Protein AF-A0A165Z0R3-F1 (afdb_monomer_lite)

Radius of gyration: 35.69 Å; chains: 1; bounding box: 64×53×139 Å

Secondary structure (DSSP, 8-state):
--HHHHHHHHHHHHHHHHHHHHHHHHHHHHHHHHHHHHHHHHHHHHHHS-----GGGGGGGBSS-TT-EE-TT-B-B-TTS-EEEGGG-HHHHHHHHHTT-HHHHHHHHHHSEEEPPHHHHB-TTB-TTSBBPP-SS-EEEEEETTEEEEEPPPSEEEEEEEEEEEEEE-SSEEEEEETTEEEEEEEGGG-STTTS--SSS-HHHHHHHHHHSPTT-EEEEEEEEES-TT-PPPB-HHHHHHHH-HHHHHHHHHSPTT-EEEEEE-SEEEEEEEEEEEE----GGG-HHHHHHHHHHHHHHHTTEEE-TT-EE---TT-----EE-TTSTTSEE-TT-HHHHHHHHHHHHHTTPPPPBTB-SSSS-BPTT--TTTT-BEE--SSS-EEEEEEEES-GGG-EEEEEEEEEEE-

Sequence (412 aa):
MFVLKSIFIRLKIKHVWDFMSSVIHRSSLKIIIALIIIVSFLHIIAFYTPMEYEPDYLVEMAAVPVGSTVFSGDHIIDSNAMKYPILGNLNFLQSSILNLDVLGVISAIFTGTVSVPVSHISQTGILANGQVTSFDGPGVLVYKNNKLSVLAPENFLWAKSVPYTYAVKTEKGIDIVQNNKTIKAIEFDQIKNETVPHDFVSADYIYKWAKNGKIGKQMVIEYGLSNFSDNRSLVSPEKIKEYFGEEVYKYTCSYPLNRPVLIYSHDYKEENLTTAMSVLGSYPQYGNAGRESNARQFVKAWNGTFVAPKSFASGNALVGFTSLRDVHATGGAAAHGVCPPARSLRAAVMSAGFPLPIGMNGAHEAVNYDVSPSTEILVYNPYDYPVKILMWTEGSGTGLRIYTKLVKLVEN

Organism: NCBI:txid49547

Foldseek 3Di:
DPPVVVVVVVVVVVVVVVVVVVVCVVVVVVVVVVVVVVVVVLVVQLVPDDDDDPLVCLQVQFPDHALDWDAAFDQTGNQVPDKDQCSNPVVQLVLCVVVVVVVQNVCCVVPRIGTHFLVQAADEQADRRRGGHDDDAIWGWHQDPSHIYIDDDDQWKKFWKDQAWKWFQAPFATFIDGPNDGPDDAGLVRQACVRDQALPAGSVNSSVCNVPDDGRDMDRRFIWTAPMPVRGHIGGLVCLCVRQNDVQSCVSVFFDGGAMGTRHHDQKDKDWQFKFKFFQADDPVQPQQLLQVLLQLLLQQQAFWKAAEQGKGFGTNPRDHDWTADCPAPVRTDRHNLLRLLVRVQVQLVSSVWDRWFQADPDSSGGDHPADSTHRTITGHHHNFMKTKHKDWDDDTRGIMIMIIIITIGHD

pLDDT: mean 86.23, std 14.13, range [40.28, 98.81]

Structure (mmCIF, N/CA/C/O backbone):
data_AF-A0A165Z0R3-F1
#
_entry.id   AF-A0A165Z0R3-F1
#
loop_
_atom_site.group_PDB
_atom_site.id
_atom_site.type_symbol
_atom_site.label_atom_id
_atom_site.label_alt_id
_atom_site.label_comp_id
_atom_site.label_asym_id
_atom_site.label_entity_id
_atom_site.label_seq_id
_atom_site.pdbx_PDB_ins_code
_atom_site.Cartn_x
_atom_site.Cartn_y
_atom_site.Cartn_z
_atom_site.occupancy
_atom_site.B_iso_or_equiv
_atom_site.auth_seq_id
_atom_site.auth_comp_id
_atom_site.auth_asym_id
_atom_site.auth_atom_id
_atom_site.pdbx_PDB_model_num
ATOM 1 N N . MET A 1 1 ? -23.657 -4.735 107.212 1.00 46.94 1 MET A N 1
ATOM 2 C CA . MET A 1 1 ? -24.217 -3.590 106.448 1.00 46.94 1 MET A CA 1
ATOM 3 C C . MET A 1 1 ? -23.652 -3.424 105.021 1.00 46.94 1 MET A C 1
ATOM 5 O O . MET A 1 1 ? -24.270 -2.723 104.231 1.00 46.94 1 MET A O 1
ATOM 9 N N . PHE A 1 2 ? -22.544 -4.081 104.634 1.00 43.78 2 PHE A N 1
ATOM 10 C CA . PHE A 1 2 ? -21.920 -3.915 103.301 1.00 43.78 2 PHE A CA 1
ATOM 11 C C . PHE A 1 2 ? -22.438 -4.853 102.185 1.00 43.78 2 PHE A C 1
ATOM 13 O O . PHE A 1 2 ? -22.324 -4.521 101.008 1.00 43.78 2 PHE A O 1
ATOM 20 N N . VAL A 1 3 ? -23.065 -5.987 102.519 1.00 48.28 3 VAL A N 1
ATOM 21 C CA . VAL A 1 3 ? -23.479 -7.003 101.524 1.00 48.28 3 VAL A CA 1
ATOM 22 C C . VAL A 1 3 ? -24.784 -6.631 100.792 1.00 48.28 3 VAL A C 1
ATOM 24 O O . VAL A 1 3 ? -24.913 -6.876 99.596 1.00 48.28 3 VAL A O 1
ATOM 27 N N . LEU A 1 4 ? -25.714 -5.931 101.453 1.00 40.28 4 LEU A N 1
ATOM 28 C CA . LEU A 1 4 ? -26.991 -5.507 100.852 1.00 40.28 4 LEU A CA 1
ATOM 29 C C . LEU A 1 4 ? -26.862 -4.330 99.862 1.00 40.28 4 LEU A C 1
ATOM 31 O O . LEU A 1 4 ? -27.633 -4.253 98.907 1.00 40.28 4 LEU A O 1
ATOM 35 N N . LYS A 1 5 ? -25.861 -3.448 100.020 1.00 43.09 5 LYS A N 1
ATOM 36 C CA . LYS A 1 5 ? -25.610 -2.331 99.081 1.00 43.09 5 LYS A CA 1
ATOM 37 C C . LYS A 1 5 ? -25.069 -2.805 97.723 1.00 43.09 5 LYS A C 1
ATOM 39 O O . LYS A 1 5 ? -25.431 -2.242 96.696 1.00 43.09 5 LYS A O 1
ATOM 44 N N . SER A 1 6 ? -24.255 -3.863 97.705 1.00 43.06 6 SER A N 1
ATOM 45 C CA . SER A 1 6 ? -23.661 -4.442 96.485 1.00 43.06 6 SER A CA 1
ATOM 46 C C . SER A 1 6 ? -24.706 -5.097 95.565 1.00 43.06 6 SER A C 1
ATOM 48 O O . SER A 1 6 ? -24.683 -4.907 94.346 1.00 43.06 6 SER A O 1
ATOM 50 N N . ILE A 1 7 ? -25.683 -5.798 96.147 1.00 51.34 7 ILE A N 1
ATOM 51 C CA . ILE A 1 7 ? -26.750 -6.489 95.405 1.00 51.34 7 ILE A CA 1
ATOM 52 C C . ILE A 1 7 ? -27.728 -5.482 94.776 1.00 51.34 7 ILE A C 1
ATOM 54 O O . ILE A 1 7 ? -28.093 -5.622 93.608 1.00 51.34 7 ILE A O 1
ATOM 58 N N . PHE A 1 8 ? -28.080 -4.412 95.499 1.00 44.06 8 PHE A N 1
ATOM 59 C CA . PHE A 1 8 ? -28.956 -3.351 94.985 1.00 44.06 8 PHE A CA 1
ATOM 60 C C . PHE A 1 8 ? -28.332 -2.544 93.833 1.00 44.06 8 PHE A C 1
ATOM 62 O O . PHE A 1 8 ? -29.041 -2.127 92.917 1.00 44.06 8 PHE A O 1
ATOM 69 N N . ILE A 1 9 ? -27.008 -2.351 93.840 1.00 54.03 9 ILE A N 1
ATOM 70 C CA . ILE A 1 9 ? -26.284 -1.671 92.754 1.00 54.03 9 ILE A CA 1
ATOM 71 C C . ILE A 1 9 ? -26.221 -2.560 91.501 1.00 54.03 9 ILE A C 1
ATOM 73 O O . ILE A 1 9 ? -26.488 -2.081 90.401 1.00 54.03 9 ILE A O 1
ATOM 77 N N . ARG A 1 10 ? -25.964 -3.869 91.651 1.00 51.69 10 ARG A N 1
ATOM 78 C CA . ARG A 1 10 ? -25.943 -4.817 90.518 1.00 51.69 10 ARG A CA 1
ATOM 79 C C . ARG A 1 10 ? -27.310 -4.984 89.841 1.00 51.69 10 ARG A C 1
ATOM 81 O O . ARG A 1 10 ? -27.365 -5.055 88.616 1.00 51.69 10 ARG A O 1
ATOM 88 N N . LEU A 1 11 ? -28.405 -4.990 90.605 1.00 48.88 11 LEU A N 1
ATOM 89 C CA . LEU A 1 11 ? -29.770 -5.063 90.060 1.00 48.88 11 LEU A CA 1
ATOM 90 C C . LEU A 1 11 ? -30.177 -3.789 89.297 1.00 48.88 11 LEU A C 1
ATOM 92 O O . LEU A 1 11 ? -30.797 -3.891 88.240 1.00 48.88 11 LEU A O 1
ATOM 96 N N . LYS A 1 12 ? -29.776 -2.599 89.770 1.00 53.91 12 LYS A N 1
ATOM 97 C CA . LYS A 1 12 ? -30.012 -1.333 89.048 1.00 53.91 12 LYS A CA 1
ATOM 98 C C . LYS A 1 12 ? -29.222 -1.238 87.742 1.00 53.91 12 LYS A C 1
ATOM 100 O O . LYS A 1 12 ? -29.773 -0.788 86.745 1.00 53.91 12 LYS A O 1
ATOM 105 N N . ILE A 1 13 ? -27.966 -1.689 87.721 1.00 55.84 13 ILE A N 1
ATOM 106 C CA . ILE A 1 13 ? -27.128 -1.662 86.509 1.00 55.84 13 ILE A CA 1
ATOM 107 C C . ILE A 1 13 ? -27.672 -2.620 85.441 1.00 55.84 13 ILE A C 1
ATOM 109 O O . ILE A 1 13 ? -27.745 -2.244 84.274 1.00 55.84 13 ILE A O 1
ATOM 113 N N . LYS A 1 14 ? -28.127 -3.819 85.833 1.00 55.84 14 LYS A N 1
ATOM 114 C CA . LYS A 1 14 ? -28.732 -4.782 84.901 1.00 55.84 14 LYS A CA 1
ATOM 115 C C . LYS A 1 14 ? -30.023 -4.244 84.273 1.00 55.84 14 LYS A C 1
ATOM 117 O O . LYS A 1 14 ? -30.174 -4.298 83.061 1.00 55.84 14 LYS A O 1
ATOM 122 N N . HIS A 1 15 ? -30.902 -3.629 85.067 1.00 55.00 15 HIS A N 1
ATOM 123 C CA . HIS A 1 15 ? -32.130 -3.020 84.545 1.00 55.00 15 HIS A CA 1
ATOM 124 C C . HIS A 1 15 ? -31.880 -1.838 83.599 1.00 55.00 15 HIS A C 1
ATOM 126 O O . HIS A 1 15 ? -32.603 -1.682 82.618 1.00 55.00 15 HIS A O 1
ATOM 132 N N . VAL A 1 16 ? -30.863 -1.013 83.869 1.00 55.09 16 VAL A N 1
ATOM 133 C CA . VAL A 1 16 ? -30.473 0.089 82.974 1.00 55.09 16 VAL A CA 1
ATOM 134 C C . VAL A 1 16 ? -29.873 -0.453 81.676 1.00 55.09 16 VAL A C 1
ATOM 136 O O . VAL A 1 16 ? -30.209 0.045 80.607 1.00 55.09 16 VAL A O 1
ATOM 139 N N . TRP A 1 17 ? -29.055 -1.505 81.748 1.00 53.22 17 TRP A N 1
ATOM 140 C CA . TRP A 1 17 ? -28.496 -2.173 80.572 1.00 53.22 17 TRP A CA 1
ATOM 141 C C . TRP A 1 17 ? -29.578 -2.820 79.701 1.00 53.22 17 TRP A C 1
ATOM 143 O O . TRP A 1 17 ? -29.584 -2.622 78.490 1.00 53.22 17 TRP A O 1
ATOM 153 N N . ASP A 1 18 ? -30.538 -3.522 80.304 1.00 57.81 18 ASP A N 1
ATOM 154 C CA . ASP A 1 18 ? -31.645 -4.164 79.586 1.00 57.81 18 ASP A CA 1
ATOM 155 C C . ASP A 1 18 ? -32.595 -3.120 78.963 1.00 57.81 18 ASP A C 1
ATOM 157 O O . ASP A 1 18 ? -33.054 -3.279 77.829 1.00 57.81 18 ASP A O 1
ATOM 161 N N . PHE A 1 19 ? -32.829 -1.996 79.651 1.00 55.03 19 PHE A N 1
ATOM 162 C CA . PHE A 1 19 ? -33.597 -0.871 79.115 1.00 55.03 19 PHE A CA 1
ATOM 163 C C . PHE A 1 19 ? -32.872 -0.190 77.945 1.00 55.03 19 PHE A C 1
ATOM 165 O O . PHE A 1 19 ? -33.468 -0.031 76.878 1.00 55.03 19 PHE A O 1
ATOM 172 N N . MET A 1 20 ? -31.584 0.142 78.100 1.00 45.47 20 MET A N 1
ATOM 173 C CA . MET A 1 20 ? -30.761 0.737 77.040 1.00 45.47 20 MET A CA 1
ATOM 174 C C . MET A 1 20 ? -30.619 -0.201 75.837 1.00 45.47 20 MET A C 1
ATOM 176 O O . MET A 1 20 ? -30.799 0.244 74.708 1.00 45.47 20 MET A O 1
ATOM 180 N N . SER A 1 21 ? -30.401 -1.498 76.064 1.00 52.56 21 SER A N 1
ATOM 181 C CA . SER A 1 21 ? -30.398 -2.542 75.033 1.00 52.56 21 SER A CA 1
ATOM 182 C C . SER A 1 21 ? -31.719 -2.569 74.261 1.00 52.56 21 SER A C 1
ATOM 184 O O . SER A 1 21 ? -31.708 -2.515 73.035 1.00 52.56 21 SER A O 1
ATOM 186 N N . SER A 1 22 ? -32.870 -2.540 74.946 1.00 53.47 22 SER A N 1
ATOM 187 C CA . SER A 1 22 ? -34.185 -2.554 74.287 1.00 53.47 22 SER A CA 1
ATOM 188 C C . SER A 1 22 ? -34.482 -1.281 73.481 1.00 53.47 22 SER A C 1
ATOM 190 O O . SER A 1 22 ? -35.098 -1.352 72.414 1.00 53.47 22 SER A O 1
ATOM 192 N N . VAL A 1 23 ? -34.022 -0.117 73.953 1.00 53.53 23 VAL A N 1
ATOM 193 C CA . VAL A 1 23 ? -34.187 1.177 73.273 1.00 53.53 23 VAL A CA 1
ATOM 194 C C . VAL A 1 23 ? -33.264 1.257 72.061 1.00 53.53 23 VAL A C 1
ATOM 196 O O . VAL A 1 23 ? -33.711 1.672 70.991 1.00 53.53 23 VAL A O 1
ATOM 199 N N . ILE A 1 24 ? -32.022 0.783 72.182 1.00 54.34 24 ILE A N 1
ATOM 200 C CA . ILE A 1 24 ? -31.073 0.676 71.071 1.00 54.34 24 ILE A CA 1
ATOM 201 C C . ILE A 1 24 ? -31.600 -0.328 70.042 1.00 54.34 24 ILE A C 1
ATOM 203 O O . ILE A 1 24 ? -31.663 0.019 68.868 1.00 54.34 24 ILE A O 1
ATOM 207 N N . HIS A 1 25 ? -32.098 -1.505 70.438 1.00 55.25 25 HIS A N 1
ATOM 208 C CA . HIS A 1 25 ? -32.670 -2.486 69.506 1.00 55.25 25 HIS A CA 1
ATOM 209 C C . HIS A 1 25 ? -33.916 -1.964 68.781 1.00 55.25 25 HIS A C 1
ATOM 211 O O . HIS A 1 25 ? -34.034 -2.141 67.570 1.00 55.25 25 HIS A O 1
ATOM 217 N N . ARG A 1 26 ? -34.831 -1.280 69.485 1.00 57.19 26 ARG A N 1
ATOM 218 C CA . ARG A 1 26 ? -36.031 -0.678 68.875 1.00 57.19 26 ARG A CA 1
ATOM 219 C C . ARG A 1 26 ? -35.693 0.479 67.939 1.00 57.19 26 ARG A C 1
ATOM 221 O O . ARG A 1 26 ? -36.352 0.633 66.915 1.00 57.19 26 ARG A O 1
ATOM 228 N N . SER A 1 27 ? -34.683 1.280 68.267 1.00 58.03 27 SER A N 1
ATOM 229 C CA . SER A 1 27 ? -34.226 2.391 67.419 1.00 58.03 27 SER A CA 1
ATOM 230 C C . SER A 1 27 ? -33.466 1.875 66.195 1.00 58.03 27 SER A C 1
ATOM 232 O O . SER A 1 27 ? -33.719 2.328 65.085 1.00 58.03 27 SER A O 1
ATOM 234 N N . SER A 1 28 ? -32.636 0.846 66.374 1.00 57.62 28 SER A N 1
ATOM 235 C CA . SER A 1 28 ? -31.910 0.163 65.296 1.00 57.62 28 SER A CA 1
ATOM 236 C C . SER A 1 28 ? -32.867 -0.521 64.320 1.00 57.62 28 SER A C 1
ATOM 238 O O . SER A 1 28 ? -32.712 -0.383 63.114 1.00 57.62 28 SER A O 1
ATOM 240 N N . LEU A 1 29 ? -33.912 -1.192 64.822 1.00 66.25 29 LEU A N 1
ATOM 241 C CA . LEU A 1 29 ? -34.933 -1.822 63.981 1.00 66.25 29 LEU A CA 1
ATOM 242 C C . LEU A 1 29 ? -35.716 -0.782 63.163 1.00 66.25 29 LEU A C 1
ATOM 244 O O . LEU A 1 29 ? -35.962 -0.996 61.982 1.00 66.25 29 LEU A O 1
ATOM 248 N N . LYS A 1 30 ? -36.062 0.369 63.759 1.00 66.88 30 LYS A N 1
ATOM 249 C CA . LYS A 1 30 ? -36.712 1.479 63.040 1.00 66.88 30 LYS A CA 1
ATOM 250 C C . LYS A 1 30 ? -35.821 2.056 61.942 1.00 66.88 30 LYS A C 1
ATOM 252 O O . LYS A 1 30 ? -36.322 2.338 60.861 1.00 66.88 30 LYS A O 1
ATOM 257 N N . ILE A 1 31 ? -34.521 2.197 62.205 1.00 67.50 31 ILE A N 1
ATOM 258 C CA . ILE A 1 31 ? -33.538 2.664 61.218 1.00 67.50 31 ILE A CA 1
ATOM 259 C C . ILE A 1 31 ? -33.412 1.659 60.066 1.00 67.50 31 ILE A C 1
ATOM 261 O O . ILE A 1 31 ? -33.442 2.061 58.909 1.00 67.50 31 ILE A O 1
ATOM 265 N N . ILE A 1 32 ? -33.351 0.357 60.362 1.00 66.25 32 ILE A N 1
ATOM 266 C CA . ILE A 1 32 ? -33.291 -0.704 59.343 1.00 66.25 32 ILE A CA 1
ATOM 267 C C . ILE A 1 32 ? -34.565 -0.721 58.488 1.00 66.25 32 ILE A C 1
ATOM 269 O O . ILE A 1 32 ? -34.478 -0.763 57.266 1.00 66.25 32 ILE A O 1
ATOM 273 N N . ILE A 1 33 ? -35.747 -0.636 59.104 1.00 69.50 33 ILE A N 1
ATOM 274 C CA . ILE A 1 33 ? -37.026 -0.586 58.379 1.00 69.50 33 ILE A CA 1
ATOM 275 C C . ILE A 1 33 ? -37.112 0.677 57.511 1.00 69.50 33 ILE A C 1
ATOM 277 O O . ILE A 1 33 ? -37.500 0.590 56.349 1.00 69.50 33 ILE A O 1
ATOM 281 N N . ALA A 1 34 ? -36.707 1.838 58.035 1.00 67.31 34 ALA A N 1
ATOM 282 C CA . ALA A 1 34 ? -36.656 3.080 57.266 1.00 67.31 34 ALA A CA 1
ATOM 283 C C . ALA A 1 34 ? -35.692 2.977 56.073 1.00 67.31 34 ALA A C 1
ATOM 285 O O . ALA A 1 34 ? -36.045 3.395 54.975 1.00 67.31 34 ALA A O 1
ATOM 286 N N . LEU A 1 35 ? -34.521 2.357 56.253 1.00 61.41 35 LEU A N 1
ATOM 287 C CA . LEU A 1 35 ? -33.572 2.086 55.169 1.00 61.41 35 LEU A CA 1
ATOM 288 C C . LEU A 1 35 ? -34.157 1.145 54.113 1.00 61.41 35 LEU A C 1
ATOM 290 O O . LEU A 1 35 ? -34.018 1.429 52.930 1.00 61.41 35 LEU A O 1
ATOM 294 N N . ILE A 1 36 ? -34.853 0.075 54.506 1.00 70.94 36 ILE A N 1
ATOM 295 C CA . ILE A 1 36 ? -35.521 -0.839 53.563 1.00 70.94 36 ILE A CA 1
ATOM 296 C C . ILE A 1 36 ? -36.597 -0.100 52.759 1.00 70.94 36 ILE A C 1
ATOM 298 O O . ILE A 1 36 ? -36.687 -0.289 51.547 1.00 70.94 36 ILE A O 1
ATOM 302 N N . ILE A 1 37 ? -37.388 0.762 53.406 1.00 72.44 37 ILE A N 1
ATOM 303 C CA . ILE A 1 37 ? -38.423 1.569 52.740 1.00 72.44 37 ILE A CA 1
ATOM 304 C C . ILE A 1 37 ? -37.784 2.556 51.762 1.00 72.44 37 ILE A C 1
ATOM 306 O O . ILE A 1 37 ? -38.231 2.643 50.624 1.00 72.44 37 ILE A O 1
ATOM 310 N N . ILE A 1 38 ? -36.721 3.252 52.172 1.00 70.62 38 ILE A N 1
ATOM 311 C CA . ILE A 1 38 ? -35.975 4.177 51.311 1.00 70.62 38 ILE A CA 1
ATOM 312 C C . ILE A 1 38 ? -35.387 3.425 50.114 1.00 70.62 38 ILE A C 1
ATOM 314 O O . ILE A 1 38 ? -35.611 3.835 48.983 1.00 70.62 38 ILE A O 1
ATOM 318 N N . VAL A 1 39 ? -34.714 2.292 50.327 1.00 63.88 39 VAL A N 1
ATOM 319 C CA . VAL A 1 39 ? -34.153 1.461 49.248 1.00 63.88 39 VAL A CA 1
ATOM 320 C C . VAL A 1 39 ? -35.247 0.967 48.298 1.00 63.88 39 VAL A C 1
ATOM 322 O O . VAL A 1 39 ? -35.071 1.052 47.088 1.00 63.88 39 VAL A O 1
ATOM 325 N N . SER A 1 40 ? -36.394 0.522 48.817 1.00 66.12 40 SER A N 1
ATOM 326 C CA . SER A 1 40 ? -37.534 0.079 48.000 1.00 66.12 40 SER A CA 1
ATOM 327 C C . SER A 1 40 ? -38.133 1.229 47.184 1.00 66.12 40 SER A C 1
ATOM 329 O O . SER A 1 40 ? -38.450 1.056 46.011 1.00 66.12 40 SER A O 1
ATOM 331 N N . PHE A 1 41 ? -38.245 2.421 47.777 1.00 66.00 41 PHE A N 1
ATOM 332 C CA . PHE A 1 41 ? -38.753 3.618 47.104 1.00 66.00 41 PHE A CA 1
ATOM 333 C C . PHE A 1 41 ? -37.794 4.097 46.005 1.00 66.00 41 PHE A C 1
ATOM 335 O O . PHE A 1 41 ? -38.224 4.417 44.900 1.00 66.00 41 PHE A O 1
ATOM 342 N N . LEU A 1 42 ? -36.487 4.059 46.271 1.00 59.28 42 LEU A N 1
ATOM 343 C CA . LEU A 1 42 ? -35.439 4.336 45.288 1.00 59.28 42 LEU A CA 1
ATOM 344 C C . LEU A 1 42 ? -35.445 3.311 44.144 1.00 59.28 42 LEU A C 1
ATOM 346 O O . LEU A 1 42 ? -35.256 3.688 42.993 1.00 59.28 42 LEU A O 1
ATOM 350 N N . HIS A 1 43 ? -35.729 2.037 44.435 1.00 58.59 43 HIS A N 1
ATOM 351 C CA . HIS A 1 43 ? -35.859 0.987 43.422 1.00 58.59 43 HIS A CA 1
ATOM 352 C C . HIS A 1 43 ? -37.039 1.241 42.475 1.00 58.59 43 HIS A C 1
ATOM 354 O O . HIS A 1 43 ? -36.906 1.073 41.267 1.00 58.59 43 HIS A O 1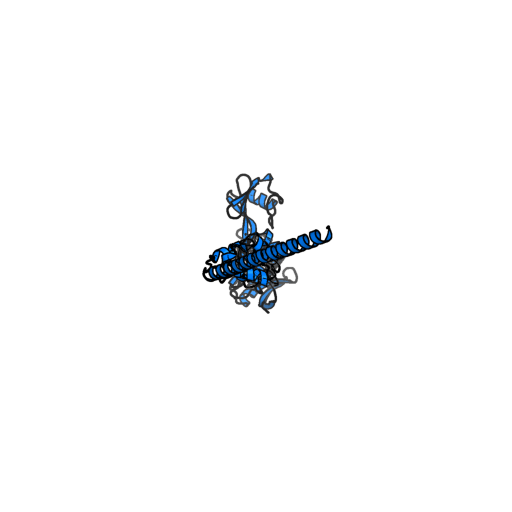
ATOM 360 N N . ILE A 1 44 ? -38.177 1.697 43.012 1.00 63.16 44 ILE A N 1
ATOM 361 C CA . ILE A 1 44 ? -39.357 2.071 42.219 1.00 63.16 44 ILE A CA 1
ATOM 362 C C . ILE A 1 44 ? -39.040 3.282 41.332 1.00 63.16 44 ILE A C 1
ATOM 364 O O . ILE A 1 44 ? -39.345 3.253 40.144 1.00 63.16 44 ILE A O 1
ATOM 368 N N . ILE A 1 45 ? -38.390 4.320 41.870 1.00 57.06 45 ILE A N 1
ATOM 369 C CA . ILE A 1 45 ? -38.001 5.506 41.087 1.00 57.06 45 ILE A CA 1
ATOM 370 C C . ILE A 1 45 ? -37.067 5.110 39.934 1.00 57.06 45 ILE A C 1
ATOM 372 O O . ILE A 1 45 ? -37.341 5.476 38.795 1.00 57.06 45 ILE A O 1
ATOM 376 N N . ALA A 1 46 ? -36.040 4.296 40.203 1.00 54.34 46 ALA A N 1
ATOM 377 C CA . ALA A 1 46 ? -35.099 3.818 39.188 1.00 54.34 46 ALA A CA 1
ATOM 378 C C . ALA A 1 46 ? -35.765 2.996 38.067 1.00 54.34 46 ALA A C 1
ATOM 380 O O . ALA A 1 46 ? -35.284 2.999 36.938 1.00 54.34 46 ALA A O 1
ATOM 381 N N . PHE A 1 47 ? -36.865 2.292 38.361 1.00 55.72 47 PHE A N 1
ATOM 382 C CA . PHE A 1 47 ? -37.584 1.471 37.379 1.00 55.72 47 PHE A CA 1
ATOM 383 C C . PHE A 1 47 ? -38.505 2.296 36.463 1.00 55.72 47 PHE A C 1
ATOM 385 O O . PHE A 1 47 ? -38.747 1.902 35.325 1.00 55.72 47 PHE A O 1
ATOM 392 N N . TYR A 1 48 ? -39.033 3.425 36.956 1.00 54.84 48 TYR A N 1
ATOM 393 C CA . TYR A 1 48 ? -40.014 4.261 36.247 1.00 54.84 48 TYR A CA 1
ATOM 394 C C . TYR A 1 48 ? -39.423 5.494 35.558 1.00 54.84 48 TYR A C 1
ATOM 396 O O . TYR A 1 48 ? -40.130 6.147 34.792 1.00 54.84 48 TYR A O 1
ATOM 404 N N . THR A 1 49 ? -38.151 5.819 35.787 1.00 49.22 49 THR A N 1
ATOM 405 C CA . THR A 1 49 ? -37.429 6.816 34.991 1.00 49.22 49 THR A CA 1
ATOM 406 C C . THR A 1 49 ? -36.683 6.114 33.854 1.00 49.22 49 THR A C 1
ATOM 408 O O . THR A 1 49 ? -35.588 5.600 34.096 1.00 49.22 49 THR A O 1
ATOM 411 N N . PRO A 1 50 ? -37.238 6.042 32.626 1.00 46.72 50 PRO A N 1
ATOM 412 C CA . PRO A 1 50 ? -36.466 5.591 31.478 1.00 46.72 50 PRO A CA 1
ATOM 413 C C . PRO A 1 50 ? -35.272 6.529 31.296 1.00 46.72 50 PRO A C 1
ATOM 415 O O . PRO A 1 50 ? -35.417 7.751 31.311 1.00 46.72 50 PRO A O 1
ATOM 418 N N . MET A 1 51 ? -34.083 5.952 31.157 1.00 53.53 51 MET A N 1
ATOM 419 C CA . MET A 1 51 ? -32.920 6.713 30.730 1.00 53.53 51 MET A CA 1
ATOM 420 C C . MET A 1 51 ? -33.012 6.979 29.234 1.00 53.53 51 MET A C 1
ATOM 422 O O . MET A 1 51 ? -32.945 6.046 28.437 1.00 53.53 51 MET A O 1
ATOM 426 N N . GLU A 1 52 ? -33.062 8.250 28.867 1.00 48.03 52 GLU A N 1
ATOM 427 C CA . GLU A 1 52 ? -32.491 8.710 27.608 1.00 48.03 52 GLU A CA 1
ATOM 428 C C . GLU A 1 52 ? -31.045 9.111 27.906 1.00 48.03 52 GLU A C 1
ATOM 430 O O . GLU A 1 52 ? -30.782 10.174 28.462 1.00 48.03 52 GLU A O 1
ATOM 435 N N . TYR A 1 53 ? -30.093 8.233 27.600 1.00 59.91 53 TYR A N 1
ATOM 436 C CA . TYR A 1 53 ? -28.767 8.714 27.231 1.00 59.91 53 TYR A CA 1
ATOM 437 C C . TYR A 1 53 ? -28.788 8.862 25.714 1.00 59.91 53 TYR A C 1
ATOM 439 O O . TYR A 1 53 ? -29.230 7.941 25.020 1.00 59.91 53 TYR A O 1
ATOM 447 N N . GLU A 1 54 ? -28.373 10.016 25.188 1.00 59.47 54 GLU A N 1
ATOM 448 C CA . GLU A 1 54 ? -28.284 10.142 23.735 1.00 59.47 54 GLU A CA 1
ATOM 449 C C . GLU A 1 54 ? -27.222 9.144 23.239 1.00 59.47 54 GLU A C 1
ATOM 451 O O . GLU A 1 54 ? -26.107 9.124 23.772 1.00 59.47 54 GLU A O 1
ATOM 456 N N . PRO A 1 55 ? -27.550 8.278 22.262 1.00 58.69 55 PRO A N 1
ATOM 457 C CA . PRO A 1 55 ? -26.634 7.260 21.745 1.00 58.69 55 PRO A CA 1
ATOM 458 C C . PRO A 1 55 ? -25.268 7.819 21.329 1.00 58.69 55 PRO A C 1
ATOM 460 O O . PRO A 1 55 ? -24.256 7.122 21.451 1.00 58.69 55 PRO A O 1
ATOM 463 N N . ASP A 1 56 ? -25.240 9.078 20.895 1.00 62.78 56 ASP A N 1
ATOM 464 C CA . ASP A 1 56 ? -24.055 9.781 20.412 1.00 62.78 56 ASP A CA 1
ATOM 465 C C . ASP A 1 56 ? -22.970 9.934 21.496 1.00 62.78 56 ASP A C 1
ATOM 467 O O . ASP A 1 56 ? -21.781 9.864 21.181 1.00 62.78 56 ASP A O 1
ATOM 471 N N . TYR A 1 57 ? -23.338 9.993 22.784 1.00 69.19 57 TYR A N 1
ATOM 472 C CA . TYR A 1 57 ? -22.373 10.057 23.893 1.00 69.19 57 TYR A CA 1
ATOM 473 C C . TYR A 1 57 ? -21.581 8.757 24.096 1.00 69.19 57 TYR A C 1
ATOM 475 O O . TYR A 1 57 ? -20.516 8.766 24.709 1.00 69.19 57 TYR A O 1
ATOM 483 N N . LEU A 1 58 ? -22.049 7.615 23.579 1.00 72.88 58 LEU A N 1
ATOM 484 C CA . LEU A 1 58 ? -21.318 6.349 23.722 1.00 72.88 58 LEU A CA 1
ATOM 485 C C . LEU A 1 58 ? -20.002 6.340 22.938 1.00 72.88 58 LEU A C 1
ATOM 487 O O . LEU A 1 58 ? -19.077 5.620 23.308 1.00 72.88 58 LEU A O 1
ATOM 491 N N . VAL A 1 59 ? -19.899 7.150 21.882 1.00 76.31 59 VAL A N 1
ATOM 492 C CA . VAL A 1 59 ? -18.651 7.326 21.130 1.00 76.31 59 VAL A CA 1
ATOM 493 C C . VAL A 1 59 ? -17.595 8.030 21.984 1.00 76.31 59 VAL A C 1
ATOM 495 O O . VAL A 1 59 ? -16.416 7.705 21.874 1.00 76.31 59 VAL A O 1
ATOM 498 N N . GLU A 1 60 ? -18.004 8.923 22.888 1.00 77.06 60 GLU A N 1
ATOM 499 C CA . GLU A 1 60 ? -17.100 9.619 23.816 1.00 77.06 60 GLU A CA 1
ATOM 500 C C . GLU A 1 60 ? -16.498 8.683 24.873 1.00 77.06 60 GLU A C 1
ATOM 502 O O . GLU A 1 60 ? -15.493 9.016 25.496 1.00 77.06 60 GLU A O 1
ATOM 507 N N . MET A 1 61 ? -17.073 7.489 25.054 1.00 78.69 61 MET A N 1
ATOM 508 C CA . MET A 1 61 ? -16.521 6.460 25.938 1.00 78.69 61 MET A CA 1
ATOM 509 C C . MET A 1 61 ? -15.394 5.652 25.289 1.00 78.69 61 MET A C 1
ATOM 511 O O . MET A 1 61 ? -14.767 4.829 25.959 1.00 78.69 61 MET A O 1
ATOM 515 N N . ALA A 1 62 ? -15.141 5.838 23.993 1.00 86.06 62 ALA A N 1
ATOM 516 C CA . ALA A 1 62 ? -14.026 5.192 23.328 1.00 86.06 62 ALA A CA 1
ATOM 517 C C . ALA A 1 62 ? -12.710 5.899 23.685 1.00 86.06 62 ALA A C 1
ATOM 519 O O . ALA A 1 62 ? -12.563 7.103 23.488 1.00 86.06 62 ALA A O 1
ATOM 520 N N . ALA A 1 63 ? -11.714 5.142 24.148 1.00 87.62 63 ALA A N 1
ATOM 521 C CA . ALA A 1 63 ? -10.373 5.669 24.423 1.00 87.62 63 ALA A CA 1
ATOM 522 C C . ALA A 1 63 ? -9.621 6.072 23.138 1.00 87.62 63 ALA A C 1
ATOM 524 O O . ALA A 1 63 ? -8.641 6.815 23.186 1.00 87.62 63 ALA A O 1
ATOM 525 N N . VAL A 1 64 ? -10.081 5.578 21.985 1.00 90.06 64 VAL A N 1
ATOM 526 C CA . VAL A 1 64 ? -9.583 5.932 20.654 1.00 90.06 64 VAL A CA 1
ATOM 527 C C . VAL A 1 64 ? -10.755 6.284 19.734 1.00 90.06 64 VAL A C 1
ATOM 529 O O . VAL A 1 64 ? -11.846 5.740 19.909 1.00 90.06 64 VAL A O 1
ATOM 532 N N . PRO A 1 65 ? -10.563 7.162 18.736 1.00 91.69 65 PRO A N 1
ATOM 533 C CA . PRO A 1 65 ? -11.621 7.502 17.792 1.00 91.69 65 PRO A CA 1
ATOM 534 C C . PRO A 1 65 ? -12.190 6.283 17.051 1.00 91.69 65 PRO A C 1
ATOM 536 O O . PRO A 1 65 ? -11.488 5.319 16.739 1.00 91.69 65 PRO A O 1
ATOM 539 N N . VAL A 1 66 ? -13.469 6.354 16.682 1.00 92.38 66 VAL A N 1
ATOM 540 C CA . VAL A 1 66 ? -14.065 5.384 15.754 1.00 92.38 66 VAL A CA 1
ATOM 541 C C . VAL A 1 66 ? -13.304 5.414 14.422 1.00 92.38 66 VAL A C 1
ATOM 543 O O . VAL A 1 66 ? -12.916 6.469 13.919 1.00 92.38 66 VAL A O 1
ATOM 546 N N . GLY A 1 67 ? -13.061 4.232 13.864 1.00 94.12 67 GLY A N 1
ATOM 547 C CA . GLY A 1 67 ? -12.213 4.010 12.699 1.00 94.12 67 GLY A CA 1
ATOM 548 C C . GLY A 1 67 ? -10.730 3.832 13.035 1.00 94.12 67 GLY A C 1
ATOM 549 O O . GLY A 1 67 ? -9.942 3.596 12.125 1.00 94.12 67 GLY A O 1
ATOM 550 N N . SER A 1 68 ? -10.309 3.917 14.300 1.00 95.69 68 SER A N 1
ATOM 551 C CA . SER A 1 68 ? -8.923 3.621 14.677 1.00 95.69 68 SER A CA 1
ATOM 552 C C . SER A 1 68 ? -8.568 2.144 14.487 1.00 95.69 68 SER A C 1
ATOM 554 O O . SER A 1 68 ? -9.397 1.251 14.683 1.00 95.69 68 SER A O 1
ATOM 556 N N . THR A 1 69 ? -7.305 1.898 14.125 1.00 96.06 69 THR A N 1
ATOM 557 C CA . THR A 1 69 ? -6.714 0.553 14.141 1.00 96.06 69 THR A CA 1
ATOM 558 C C . THR A 1 69 ? -6.469 0.132 15.586 1.00 96.06 69 THR A C 1
ATOM 560 O O . THR A 1 69 ? -5.941 0.926 16.361 1.00 96.06 69 THR A O 1
ATOM 563 N N . VAL A 1 70 ? -6.855 -1.095 15.931 1.00 95.94 70 VAL A N 1
ATOM 564 C CA . VAL A 1 70 ? -6.734 -1.662 17.283 1.00 95.94 70 VAL A CA 1
ATOM 565 C C . VAL A 1 70 ? -6.249 -3.109 17.217 1.00 95.94 70 VAL A C 1
ATOM 567 O O . VAL A 1 70 ? -6.490 -3.807 16.230 1.00 95.94 70 VAL A O 1
ATOM 570 N N . PHE A 1 71 ? -5.594 -3.574 18.273 1.00 95.88 71 PHE A N 1
ATOM 571 C CA . PHE A 1 71 ? -5.051 -4.923 18.397 1.00 95.88 71 PHE A CA 1
ATOM 572 C C . PHE A 1 71 ? -5.640 -5.657 19.600 1.00 95.88 71 PHE A C 1
ATOM 574 O O . PHE A 1 71 ? -6.157 -5.058 20.543 1.00 95.88 71 PHE A O 1
ATOM 581 N N . SER A 1 72 ? -5.552 -6.987 19.566 1.00 94.94 72 SER A N 1
ATOM 582 C CA . SER A 1 72 ? -5.922 -7.844 20.693 1.00 94.94 72 SER A CA 1
ATOM 583 C C . SER A 1 72 ? -5.243 -7.378 21.987 1.00 94.94 72 SER A C 1
ATOM 585 O O . SER A 1 72 ? -4.018 -7.293 22.053 1.00 94.94 72 SER A O 1
ATOM 587 N N . GLY A 1 73 ? -6.037 -7.157 23.037 1.00 92.50 73 GLY A N 1
ATOM 588 C CA . GLY A 1 73 ? -5.558 -6.702 24.344 1.00 92.50 73 GLY A CA 1
ATOM 589 C C . GLY A 1 73 ? -5.526 -5.183 24.536 1.00 92.50 73 GLY A C 1
ATOM 590 O O . GLY A 1 73 ? -5.390 -4.744 25.681 1.00 92.50 73 GLY A O 1
ATOM 591 N N . ASP A 1 74 ? -5.717 -4.383 23.480 1.00 94.00 74 ASP A N 1
ATOM 592 C CA . ASP A 1 74 ? -5.827 -2.927 23.612 1.00 94.00 74 ASP A CA 1
ATOM 593 C C . ASP A 1 74 ? -7.016 -2.560 24.504 1.00 94.00 74 ASP A C 1
ATOM 595 O O . ASP A 1 74 ? -8.090 -3.156 24.418 1.00 94.00 74 ASP A O 1
ATOM 599 N N . HIS A 1 75 ? -6.843 -1.565 25.370 1.00 90.94 75 HIS A N 1
ATOM 600 C CA . HIS A 1 75 ? -7.933 -1.037 26.184 1.00 90.94 75 HIS A CA 1
ATOM 601 C C . HIS A 1 75 ? -8.586 0.136 25.454 1.00 90.94 75 HIS A C 1
ATOM 603 O O . HIS A 1 75 ? -7.946 1.163 25.239 1.00 90.94 75 HIS A O 1
ATOM 609 N N . ILE A 1 76 ? -9.845 -0.033 25.047 1.00 89.81 76 ILE A N 1
ATOM 610 C CA . ILE A 1 76 ? -10.515 0.891 24.117 1.00 89.81 76 ILE A CA 1
ATOM 611 C C . ILE A 1 76 ? -11.794 1.514 24.673 1.00 89.81 76 ILE A C 1
ATOM 613 O O . ILE A 1 76 ? -12.356 2.391 24.024 1.00 89.81 76 ILE A O 1
ATOM 617 N N . ILE A 1 77 ? -12.254 1.086 25.850 1.00 86.00 77 ILE A N 1
ATOM 618 C CA . ILE A 1 77 ? -13.388 1.698 26.548 1.00 86.00 77 ILE A CA 1
ATOM 619 C C . ILE A 1 77 ? -12.874 2.384 27.806 1.00 86.00 77 ILE A C 1
ATOM 621 O O . ILE A 1 77 ? -12.416 1.706 28.720 1.00 86.00 77 ILE A O 1
ATOM 625 N N . ASP A 1 78 ? -13.017 3.703 27.888 1.00 75.62 78 ASP A N 1
ATOM 626 C CA . ASP A 1 78 ? -12.816 4.431 29.135 1.00 75.62 78 ASP A CA 1
ATOM 627 C C . ASP A 1 78 ? -14.104 4.392 29.971 1.00 75.62 78 ASP A C 1
ATOM 629 O O . ASP A 1 78 ? -14.962 5.277 29.924 1.00 75.62 78 ASP A O 1
ATOM 633 N N . SER A 1 79 ? -14.260 3.332 30.765 1.00 64.00 79 SER A N 1
ATOM 634 C CA . SER A 1 79 ? -15.419 3.163 31.649 1.00 64.00 79 SER A CA 1
ATOM 635 C C . SER A 1 79 ? -15.453 4.161 32.816 1.00 64.00 79 SER A C 1
ATOM 637 O O . SER A 1 79 ? -16.443 4.214 33.548 1.00 64.00 79 SER A O 1
ATOM 639 N N . ASN A 1 80 ? -14.397 4.956 33.025 1.00 62.72 80 ASN A N 1
ATOM 640 C CA . ASN A 1 80 ? -14.374 5.997 34.053 1.00 62.72 80 ASN A CA 1
ATOM 641 C C . ASN A 1 80 ? -14.917 7.341 33.554 1.00 62.72 80 ASN A C 1
ATOM 643 O O . ASN A 1 80 ? -15.219 8.198 34.390 1.00 62.72 80 ASN A O 1
ATOM 647 N N . ALA A 1 81 ? -15.067 7.514 32.236 1.00 60.88 81 ALA A N 1
ATOM 648 C CA . ALA A 1 81 ? -15.442 8.781 31.616 1.00 60.88 81 ALA A CA 1
ATOM 649 C C . ALA A 1 81 ? -16.893 9.210 31.904 1.00 60.88 81 ALA A C 1
ATOM 651 O O . ALA A 1 81 ? -17.155 10.404 32.039 1.00 60.88 81 ALA A O 1
ATOM 652 N N . MET A 1 82 ? -17.833 8.267 32.069 1.00 68.19 82 MET A N 1
ATOM 653 C CA . MET A 1 82 ? -19.243 8.583 32.345 1.00 68.19 82 MET A CA 1
ATOM 654 C C . MET A 1 82 ? -19.774 7.886 33.596 1.00 68.19 82 MET A C 1
ATOM 656 O O . MET A 1 82 ? -19.900 6.660 33.650 1.00 68.19 82 MET A O 1
ATOM 660 N N . LYS A 1 83 ? -20.125 8.701 34.598 1.00 74.56 83 LYS A N 1
ATOM 661 C CA . LYS A 1 83 ? -20.674 8.274 35.888 1.00 74.56 83 LYS A CA 1
ATOM 662 C C . LYS A 1 83 ? -22.063 8.858 36.096 1.00 74.56 83 LYS A C 1
ATOM 664 O O . LYS A 1 83 ? -22.259 10.062 35.959 1.00 74.56 83 LYS A O 1
ATOM 669 N N . TYR A 1 84 ? -23.004 8.016 36.503 1.00 76.25 84 TYR A N 1
ATOM 670 C CA . TYR A 1 84 ? -24.389 8.403 36.747 1.00 76.25 84 TYR A CA 1
ATOM 671 C C . TYR A 1 84 ? -24.782 8.206 38.212 1.00 76.25 84 TYR A C 1
ATOM 673 O O . TYR A 1 84 ? -24.267 7.295 38.859 1.00 76.25 84 TYR A O 1
ATOM 681 N N . PRO A 1 85 ? -25.716 8.996 38.767 1.00 78.56 85 PRO A N 1
ATOM 682 C CA . PRO A 1 85 ? -26.202 8.786 40.128 1.00 78.56 85 PRO A CA 1
ATOM 683 C C . PRO A 1 85 ? -26.774 7.376 40.320 1.00 78.56 85 PRO A C 1
ATOM 685 O O . PRO A 1 85 ? -27.641 6.943 39.556 1.00 78.56 85 PRO A O 1
ATOM 688 N N . ILE A 1 86 ? -26.348 6.679 41.378 1.00 76.81 86 ILE A N 1
ATOM 689 C CA . ILE A 1 86 ? -26.768 5.293 41.674 1.00 76.81 86 ILE A CA 1
ATOM 690 C C . ILE A 1 86 ? -28.286 5.178 41.814 1.00 76.81 86 ILE A C 1
ATOM 692 O O . ILE A 1 86 ? -28.871 4.183 41.397 1.00 76.81 86 ILE A O 1
ATOM 696 N N . LEU A 1 87 ? -28.928 6.211 42.368 1.00 71.62 87 LEU A N 1
ATOM 697 C CA . LEU A 1 87 ? -30.363 6.223 42.656 1.00 71.62 87 LEU A CA 1
ATOM 698 C C . LEU A 1 87 ? -31.247 6.083 41.407 1.00 71.62 87 LEU A C 1
ATOM 700 O O . LEU A 1 87 ? -32.379 5.638 41.541 1.00 71.62 87 LEU A O 1
ATOM 704 N N . GLY A 1 88 ? -30.732 6.416 40.218 1.00 68.25 88 GLY A N 1
ATOM 705 C CA . GLY A 1 88 ? -31.400 6.167 38.933 1.00 68.25 88 GLY A CA 1
ATOM 706 C C . GLY A 1 88 ? -30.797 5.010 38.130 1.00 68.25 88 GLY A C 1
ATOM 707 O O . GLY A 1 88 ? -31.276 4.709 37.046 1.00 68.25 88 GLY A O 1
ATOM 708 N N . ASN A 1 89 ? -29.733 4.373 38.634 1.00 74.69 89 ASN A N 1
ATOM 709 C CA . ASN A 1 89 ? -28.855 3.480 37.868 1.00 74.69 89 ASN A CA 1
ATOM 710 C C . ASN A 1 89 ? -28.464 2.217 38.645 1.00 74.69 89 ASN A C 1
ATOM 712 O O . ASN A 1 89 ? -27.356 1.694 38.515 1.00 74.69 89 ASN A O 1
ATOM 716 N N . LEU A 1 90 ? -29.380 1.691 39.460 1.00 75.44 90 LEU A N 1
ATOM 717 C CA . LEU A 1 90 ? -29.142 0.477 40.251 1.00 75.44 90 LEU A CA 1
ATOM 718 C C . LEU A 1 90 ? -28.757 -0.727 39.375 1.00 75.44 90 LEU A C 1
ATOM 720 O O . LEU A 1 90 ? -27.952 -1.557 39.789 1.00 75.44 90 LEU A O 1
ATOM 724 N N . ASN A 1 91 ? -29.258 -0.769 38.139 1.00 77.06 91 ASN A N 1
ATOM 725 C CA . ASN A 1 91 ? -28.964 -1.800 37.140 1.00 77.06 91 ASN A CA 1
ATOM 726 C C . ASN A 1 91 ? -27.468 -1.820 36.759 1.00 77.06 91 ASN A C 1
ATOM 728 O O . ASN A 1 91 ? -26.884 -2.878 36.510 1.00 77.06 91 ASN A O 1
ATOM 732 N N . PHE A 1 92 ? -26.821 -0.650 36.744 1.00 80.75 92 PHE A N 1
ATOM 733 C CA . PHE A 1 92 ? -25.389 -0.528 36.470 1.00 80.75 92 PHE A CA 1
ATOM 734 C C . PHE A 1 92 ? -24.562 -1.016 37.655 1.00 80.75 92 PHE A C 1
ATOM 736 O O . PHE A 1 92 ? -23.619 -1.779 37.469 1.00 80.75 92 PHE A O 1
ATOM 743 N N . LEU A 1 93 ? -24.985 -0.686 38.880 1.00 80.25 93 LEU A N 1
ATOM 744 C CA . LEU A 1 93 ? -24.347 -1.196 40.094 1.00 80.25 93 LEU A CA 1
ATOM 745 C C . LEU A 1 93 ? -24.475 -2.722 40.186 1.00 80.25 93 LEU A C 1
ATOM 747 O O . LEU A 1 93 ? -23.508 -3.405 40.517 1.00 80.25 93 LEU A O 1
ATOM 751 N N . GLN A 1 94 ? -25.642 -3.267 39.835 1.00 80.44 94 GLN A N 1
ATOM 752 C CA . GLN A 1 94 ? -25.849 -4.709 39.727 1.00 80.44 94 GLN A CA 1
ATOM 753 C C . GLN A 1 94 ? -24.891 -5.337 38.708 1.00 80.44 94 GLN A C 1
ATOM 755 O O . GLN A 1 94 ? -24.298 -6.375 38.991 1.00 80.44 94 GLN A O 1
ATOM 760 N N . SER A 1 95 ? -24.699 -4.702 37.550 1.00 78.62 95 SER A N 1
ATOM 761 C CA . SER A 1 95 ? -23.764 -5.179 36.526 1.00 78.62 95 SER A CA 1
ATOM 762 C C . SER A 1 95 ? -22.313 -5.172 37.020 1.00 78.62 95 SER A C 1
ATOM 764 O O . SER A 1 95 ? -21.605 -6.151 36.802 1.00 78.62 95 SER A O 1
ATOM 766 N N . SER A 1 96 ? -21.877 -4.133 37.744 1.00 78.00 96 SER A N 1
ATOM 767 C CA . SER A 1 96 ? -20.547 -4.102 38.376 1.00 78.00 96 SER A CA 1
ATOM 768 C C . SER A 1 96 ? -20.361 -5.237 39.388 1.00 78.00 96 SER A C 1
ATOM 770 O O . SER A 1 96 ? -19.310 -5.871 39.409 1.00 78.00 96 SER A O 1
ATOM 772 N N . ILE A 1 97 ? -21.390 -5.555 40.184 1.00 79.69 97 ILE A N 1
ATOM 773 C CA . ILE A 1 97 ? -21.355 -6.682 41.132 1.00 79.69 97 ILE A CA 1
ATOM 774 C C . ILE A 1 97 ? -21.247 -8.021 40.389 1.00 79.69 97 ILE A C 1
ATOM 776 O O . ILE A 1 97 ? -20.405 -8.848 40.737 1.00 79.69 97 ILE A O 1
ATOM 780 N N . LEU A 1 98 ? -22.077 -8.236 39.363 1.00 80.31 98 LEU A N 1
ATOM 781 C CA . LEU A 1 98 ? -22.096 -9.482 38.587 1.00 80.31 98 LEU A CA 1
ATOM 782 C C . LEU A 1 98 ? -20.793 -9.710 37.812 1.00 80.31 98 LEU A C 1
ATOM 784 O O . LEU A 1 98 ? -20.347 -10.848 37.694 1.00 80.31 98 LEU A O 1
ATOM 788 N N . ASN A 1 99 ? -20.164 -8.636 37.335 1.00 73.75 99 ASN A N 1
ATOM 789 C CA . ASN A 1 99 ? -18.888 -8.682 36.620 1.00 73.75 99 ASN A CA 1
ATOM 790 C C . ASN A 1 99 ? -17.662 -8.664 37.551 1.00 73.75 99 ASN A C 1
ATOM 792 O O . ASN A 1 99 ? -16.538 -8.591 37.061 1.00 73.75 99 ASN A O 1
ATOM 796 N N . LEU A 1 100 ? -17.861 -8.740 38.875 1.00 79.44 100 LEU A N 1
ATOM 797 C CA . LEU A 1 100 ? -16.798 -8.724 39.888 1.00 79.44 100 LEU A CA 1
ATOM 798 C C . LEU A 1 100 ? -15.903 -7.469 39.839 1.00 79.44 100 LEU A C 1
ATOM 800 O O . LEU A 1 100 ? -14.732 -7.515 40.219 1.00 79.44 100 LEU A O 1
ATOM 804 N N . ASP A 1 101 ? -16.454 -6.327 39.425 1.00 76.81 101 ASP A N 1
ATOM 805 C CA . ASP A 1 101 ? -15.772 -5.031 39.452 1.00 76.81 101 ASP A CA 1
ATOM 806 C C . ASP A 1 101 ? -15.786 -4.440 40.874 1.00 76.81 101 ASP A C 1
ATOM 808 O O . ASP A 1 101 ? -16.568 -3.554 41.227 1.00 76.81 101 ASP A O 1
ATOM 812 N N . VAL A 1 102 ? -14.916 -4.982 41.730 1.00 78.75 102 VAL A N 1
ATOM 813 C CA . VAL A 1 102 ? -14.835 -4.621 43.155 1.00 78.75 102 VAL A CA 1
ATOM 814 C C . VAL A 1 102 ? -14.496 -3.140 43.347 1.00 78.75 102 VAL A C 1
ATOM 816 O O . VAL A 1 102 ? -15.055 -2.490 44.233 1.00 78.75 102 VAL A O 1
ATOM 819 N N . LEU A 1 103 ? -13.606 -2.584 42.519 1.00 77.75 103 LEU A N 1
ATOM 820 C CA . LEU A 1 103 ? -13.210 -1.177 42.615 1.00 77.75 103 LEU A CA 1
ATOM 821 C C . LEU A 1 103 ? -14.343 -0.243 42.182 1.00 77.75 103 LEU A C 1
ATOM 823 O O . LEU A 1 103 ? -14.576 0.762 42.857 1.00 77.75 103 LEU A O 1
ATOM 827 N N . GLY A 1 104 ? -15.086 -0.589 41.127 1.00 76.81 104 GLY A N 1
ATOM 828 C CA . GLY A 1 104 ? -16.268 0.157 40.703 1.00 76.81 104 GLY A CA 1
ATOM 829 C C . GLY A 1 104 ? -17.364 0.169 41.766 1.00 76.81 104 GLY A C 1
ATOM 830 O O . GLY A 1 104 ? -17.902 1.231 42.078 1.00 76.81 104 GLY A O 1
ATOM 831 N N . VAL A 1 105 ? -17.635 -0.972 42.412 1.00 79.38 105 VAL A N 1
ATOM 832 C CA . VAL A 1 105 ? -18.619 -1.059 43.509 1.00 79.38 105 VAL A CA 1
ATOM 833 C C . VAL A 1 105 ? -18.202 -0.203 44.708 1.00 79.38 105 VAL A C 1
ATOM 835 O O . VAL A 1 105 ? -19.019 0.544 45.249 1.00 79.38 105 VAL A O 1
ATOM 838 N N . ILE A 1 106 ? -16.927 -0.260 45.110 1.00 77.88 106 ILE A N 1
ATOM 839 C CA . ILE A 1 106 ? -16.399 0.573 46.200 1.00 77.88 106 ILE A CA 1
ATOM 840 C C . ILE A 1 106 ? -16.513 2.059 45.839 1.00 77.88 106 ILE A C 1
ATOM 842 O O . ILE A 1 106 ? -17.022 2.851 46.634 1.00 77.88 106 ILE A O 1
ATOM 846 N N . SER A 1 107 ? -16.082 2.442 44.633 1.00 77.38 107 SER A N 1
ATOM 847 C CA . SER A 1 107 ? -16.174 3.824 44.152 1.00 77.38 107 SER A CA 1
ATOM 848 C C . SER A 1 107 ? -17.618 4.321 44.146 1.00 77.38 107 SER A C 1
ATOM 850 O O . SER A 1 107 ? -17.880 5.452 44.558 1.00 77.38 107 SER A O 1
ATOM 852 N N . ALA A 1 108 ? -18.566 3.467 43.765 1.00 81.81 108 ALA A N 1
ATOM 853 C CA . ALA A 1 108 ? -19.978 3.800 43.763 1.00 81.81 108 ALA A CA 1
ATOM 854 C C . ALA A 1 108 ? -20.500 4.117 45.168 1.00 81.81 108 ALA A C 1
ATOM 856 O O . ALA A 1 108 ? -21.095 5.173 45.382 1.00 81.81 108 ALA A O 1
ATOM 857 N N . ILE A 1 109 ? -20.189 3.276 46.154 1.00 78.94 109 ILE A N 1
ATOM 858 C CA . ILE A 1 109 ? -20.591 3.509 47.549 1.00 78.94 109 ILE A CA 1
ATOM 859 C C . ILE A 1 109 ? -20.046 4.847 48.072 1.00 78.94 109 ILE A C 1
ATOM 861 O O . ILE A 1 109 ? -20.776 5.584 48.733 1.00 78.94 109 ILE A O 1
ATOM 865 N N . PHE A 1 110 ? -18.789 5.182 47.764 1.00 75.12 110 PHE A N 1
ATOM 866 C CA . PHE A 1 110 ? -18.161 6.413 48.258 1.00 75.12 110 PHE A CA 1
ATOM 867 C C . PHE A 1 110 ? -18.592 7.680 47.514 1.00 75.12 110 PHE A C 1
ATOM 869 O O . PHE A 1 110 ? -18.646 8.747 48.122 1.00 75.12 110 PHE A O 1
ATOM 876 N N . THR A 1 111 ? -18.870 7.592 46.214 1.00 78.62 111 THR A N 1
ATOM 877 C CA . THR A 1 111 ? -19.148 8.773 45.374 1.00 78.62 111 THR A CA 1
ATOM 878 C C . THR A 1 111 ? -20.633 9.005 45.117 1.00 78.62 111 THR A C 1
ATOM 880 O O . THR A 1 111 ? -21.012 10.085 44.675 1.00 78.62 111 THR A O 1
ATOM 883 N N . GLY A 1 112 ? -21.485 8.006 45.363 1.00 74.88 112 GLY A N 1
ATOM 884 C CA . GLY A 1 112 ? -22.901 8.051 45.000 1.00 74.88 112 GLY A CA 1
ATOM 885 C C . GLY A 1 112 ? -23.160 7.903 43.495 1.00 74.88 112 GLY A C 1
ATOM 886 O O . GLY A 1 112 ? -24.301 8.069 43.055 1.00 74.88 112 GLY A O 1
ATOM 887 N N . THR A 1 113 ? -22.130 7.584 42.703 1.00 80.50 113 THR A N 1
ATOM 888 C CA . THR A 1 113 ? -22.201 7.484 41.238 1.00 80.50 113 THR A CA 1
ATOM 889 C C . THR A 1 113 ? -21.663 6.153 40.725 1.00 80.50 113 THR A C 1
ATOM 891 O O . THR A 1 113 ? -20.722 5.614 41.289 1.00 80.50 113 THR A O 1
ATOM 894 N N . VAL A 1 114 ? -22.232 5.616 39.652 1.00 81.69 114 VAL A N 1
ATOM 895 C CA . VAL A 1 114 ? -21.834 4.345 39.042 1.00 81.69 114 VAL A CA 1
ATOM 896 C C . VAL A 1 114 ? -21.501 4.536 37.567 1.00 81.69 114 VAL A C 1
ATOM 898 O O . VAL A 1 114 ? -22.155 5.316 36.873 1.00 81.69 114 VAL A O 1
ATOM 901 N N . SER A 1 115 ? -20.469 3.839 37.101 1.00 79.12 115 SER A N 1
ATOM 902 C CA . SER A 1 115 ? -20.070 3.828 35.695 1.00 79.12 115 SER A CA 1
ATOM 903 C C . SER A 1 115 ? -21.056 3.049 34.829 1.00 79.12 115 SER A C 1
ATOM 905 O O . SER A 1 115 ? -21.655 2.069 35.276 1.00 79.12 115 SER A O 1
ATOM 907 N N . VAL A 1 116 ? -21.190 3.455 33.566 1.00 80.06 116 VAL A N 1
ATOM 908 C CA . VAL A 1 116 ? -21.956 2.685 32.577 1.00 80.06 116 VAL A CA 1
ATOM 909 C C . VAL A 1 116 ? -21.254 1.338 32.332 1.00 80.06 116 VAL A C 1
ATOM 911 O O . VAL A 1 116 ? -20.055 1.327 32.041 1.00 80.06 116 VAL A O 1
ATOM 914 N N . PRO A 1 117 ? -21.951 0.191 32.431 1.00 78.81 117 PRO A N 1
ATOM 915 C CA . PRO A 1 117 ? -21.345 -1.108 32.177 1.00 78.81 117 PRO A CA 1
ATOM 916 C C . PRO A 1 117 ? -20.919 -1.241 30.716 1.00 78.81 117 PRO A C 1
ATOM 918 O O . PRO A 1 117 ? -21.661 -0.864 29.809 1.00 78.81 117 PRO A O 1
ATOM 921 N N . VAL A 1 118 ? -19.773 -1.882 30.479 1.00 80.69 118 VAL A N 1
ATOM 922 C CA . VAL A 1 118 ? -19.235 -2.092 29.125 1.00 80.69 118 VAL A CA 1
ATOM 923 C C . VAL A 1 118 ? -20.243 -2.790 28.206 1.00 80.69 118 VAL A C 1
ATOM 925 O O . VAL A 1 118 ? -20.371 -2.402 27.055 1.00 80.69 118 VAL A O 1
ATOM 928 N N . SER A 1 119 ? -21.065 -3.711 28.716 1.00 79.81 119 SER A N 1
ATOM 929 C CA . SER A 1 119 ? -22.123 -4.388 27.944 1.00 79.81 119 SER A CA 1
ATOM 930 C C . SER A 1 119 ? -23.205 -3.459 27.366 1.00 79.81 119 SER A C 1
ATOM 932 O O . SER A 1 119 ? -23.891 -3.834 26.409 1.00 79.81 119 SER A O 1
ATOM 934 N N . HIS A 1 120 ? -23.383 -2.260 27.928 1.00 78.69 120 HIS A N 1
ATOM 935 C CA . HIS A 1 120 ? -24.289 -1.235 27.402 1.00 78.69 120 HIS A CA 1
ATOM 936 C C . HIS A 1 120 ? -23.628 -0.360 26.330 1.00 78.69 120 HIS A C 1
ATOM 938 O O . HIS A 1 120 ? -24.330 0.177 25.479 1.00 78.69 120 HIS A O 1
ATOM 944 N N . ILE A 1 121 ? -22.298 -0.270 26.347 1.00 82.56 121 ILE A N 1
ATOM 945 C CA . ILE A 1 121 ? -21.491 0.569 25.455 1.00 82.56 121 ILE A CA 1
ATOM 946 C C . ILE A 1 121 ? -21.034 -0.234 24.236 1.00 82.56 121 ILE A C 1
ATOM 948 O O . ILE A 1 121 ? -21.025 0.275 23.117 1.00 82.56 121 ILE A O 1
ATOM 952 N N . SER A 1 122 ? -20.654 -1.494 24.445 1.00 86.12 122 SER A N 1
ATOM 953 C CA . SER A 1 122 ? -20.018 -2.344 23.452 1.00 86.12 122 SER A CA 1
ATOM 954 C C . SER A 1 122 ? -20.761 -3.652 23.195 1.00 86.12 122 SER A C 1
ATOM 956 O O . SER A 1 122 ? -21.672 -4.055 23.928 1.00 86.12 122 SER A O 1
ATOM 958 N N . GLN A 1 123 ? -20.390 -4.304 22.093 1.00 85.56 123 GLN A N 1
ATOM 959 C CA . GLN A 1 123 ? -20.935 -5.597 21.697 1.00 85.56 123 GLN A CA 1
ATOM 960 C C . GLN A 1 123 ? -19.836 -6.558 21.237 1.00 85.56 123 GLN A C 1
ATOM 962 O O . GLN A 1 123 ? -19.347 -7.362 22.025 1.00 85.56 123 GLN A O 1
ATOM 967 N N . THR A 1 124 ? -19.470 -6.512 19.957 1.00 90.31 124 THR A N 1
ATOM 968 C CA . THR A 1 124 ? -18.599 -7.522 19.348 1.00 90.31 124 THR A CA 1
ATOM 969 C C . THR A 1 124 ? -17.145 -7.115 19.504 1.00 90.31 124 THR A C 1
ATOM 971 O O . THR A 1 124 ? -16.806 -5.951 19.312 1.00 90.31 124 THR A O 1
ATOM 974 N N . GLY A 1 125 ? -16.277 -8.070 19.830 1.00 89.88 125 GLY A N 1
ATOM 975 C CA . GLY A 1 125 ? -14.834 -7.843 19.848 1.00 89.88 125 GLY A CA 1
ATOM 976 C C . GLY A 1 125 ? -14.306 -7.083 21.071 1.00 89.88 125 GLY A C 1
ATOM 977 O O . GLY A 1 125 ? -13.139 -6.702 21.085 1.00 89.88 125 GLY A O 1
ATOM 978 N N . ILE A 1 126 ? -15.142 -6.847 22.091 1.00 91.12 126 ILE A N 1
ATOM 979 C CA . ILE A 1 126 ? -14.792 -6.089 23.302 1.00 91.12 126 ILE A CA 1
ATOM 980 C C . ILE A 1 126 ? -15.205 -6.893 24.540 1.00 91.12 126 ILE A C 1
ATOM 982 O O . ILE A 1 126 ? -16.359 -7.287 24.686 1.00 91.12 126 ILE A O 1
ATOM 986 N N . LEU A 1 127 ? -14.252 -7.147 25.432 1.00 88.19 127 LEU A N 1
ATOM 987 C CA . LEU A 1 127 ? -14.438 -7.838 26.704 1.00 88.19 127 LEU A CA 1
ATOM 988 C C . LEU A 1 127 ? -15.132 -6.938 27.736 1.00 88.19 127 LEU A C 1
ATOM 990 O O . LEU A 1 127 ? -15.102 -5.712 27.646 1.00 88.19 127 LEU A O 1
ATOM 994 N N . ALA A 1 128 ? -15.700 -7.546 28.781 1.00 83.00 128 ALA A N 1
ATOM 995 C CA . ALA A 1 128 ? -16.392 -6.826 29.857 1.00 83.00 128 ALA A CA 1
ATOM 996 C C . ALA A 1 128 ? -15.495 -5.834 30.627 1.00 83.00 128 ALA A C 1
ATOM 998 O O . ALA A 1 128 ? -16.006 -4.914 31.258 1.00 83.00 128 ALA A O 1
ATOM 999 N N . ASN A 1 129 ? -14.172 -6.003 30.558 1.00 81.88 129 ASN A N 1
ATOM 1000 C CA . ASN A 1 129 ? -13.180 -5.094 31.135 1.00 81.88 129 ASN A CA 1
ATOM 1001 C C . ASN A 1 129 ? -12.746 -3.966 30.170 1.00 81.88 129 ASN A C 1
ATOM 1003 O O . ASN A 1 129 ? -11.766 -3.281 30.450 1.00 81.88 129 ASN A O 1
ATOM 1007 N N . GLY A 1 130 ? -13.411 -3.801 29.019 1.00 85.50 130 GLY A N 1
ATOM 1008 C CA . GLY A 1 130 ? -13.113 -2.753 28.036 1.00 85.50 130 GLY A CA 1
ATOM 1009 C C . GLY A 1 130 ? -11.929 -3.042 27.106 1.00 85.50 130 GLY A C 1
ATOM 1010 O O . GLY A 1 130 ? -11.553 -2.170 26.321 1.00 85.50 130 GLY A O 1
ATOM 1011 N N . GLN A 1 131 ? -11.334 -4.238 27.182 1.00 91.19 131 GLN A N 1
ATOM 1012 C CA . GLN A 1 131 ? -10.248 -4.656 26.293 1.00 91.19 131 GLN A CA 1
ATOM 1013 C C . GLN A 1 131 ? -10.758 -5.305 25.009 1.00 91.19 131 GLN A C 1
ATOM 1015 O O . GLN A 1 131 ? -11.804 -5.950 24.995 1.00 91.19 131 GLN A O 1
ATOM 1020 N N . VAL A 1 132 ? -9.981 -5.194 23.938 1.00 93.44 132 VAL A N 1
ATOM 1021 C CA . VAL A 1 132 ? -10.227 -5.898 22.681 1.00 93.44 132 VAL A CA 1
ATOM 1022 C C . VAL A 1 132 ? -10.027 -7.406 22.870 1.00 93.44 132 VAL A C 1
ATOM 1024 O O . VAL A 1 132 ? -9.035 -7.844 23.457 1.00 93.44 132 VAL A O 1
ATOM 1027 N N . THR A 1 133 ? -10.970 -8.209 22.375 1.00 92.56 133 THR A N 1
ATOM 1028 C CA . THR A 1 133 ? -10.889 -9.681 22.408 1.00 92.56 133 THR A CA 1
ATOM 1029 C C . THR A 1 133 ? -9.719 -10.206 21.577 1.00 92.56 133 THR A C 1
ATOM 1031 O O . THR A 1 133 ? -9.230 -9.524 20.682 1.00 92.56 133 THR A O 1
ATOM 1034 N N . SER A 1 134 ? -9.322 -11.458 21.803 1.00 89.88 134 SER A N 1
ATOM 1035 C CA . SER A 1 134 ? -8.241 -12.071 21.031 1.00 89.88 134 SER A CA 1
ATOM 1036 C C . SER A 1 134 ? -8.649 -12.389 19.588 1.00 89.88 134 SER A C 1
ATOM 1038 O O . SER A 1 134 ? -9.605 -13.128 19.362 1.00 89.88 134 SER A O 1
ATOM 1040 N N . PHE A 1 135 ? -7.912 -11.819 18.634 1.00 91.50 135 PHE A N 1
ATOM 1041 C CA . PHE A 1 135 ? -7.898 -12.150 17.207 1.00 91.50 135 PHE A CA 1
ATOM 1042 C C . PHE A 1 135 ? -6.531 -11.768 16.616 1.00 91.50 135 PHE A C 1
ATOM 1044 O O . PHE A 1 135 ? -5.792 -10.981 17.216 1.00 91.50 135 PHE A O 1
ATOM 1051 N N . ASP A 1 136 ? -6.212 -12.304 15.438 1.00 89.88 136 ASP A N 1
ATOM 1052 C CA . ASP A 1 136 ? -4.958 -12.018 14.742 1.00 89.88 136 ASP A CA 1
ATOM 1053 C C . ASP A 1 136 ? -5.076 -10.797 13.821 1.00 89.88 136 ASP A C 1
ATOM 1055 O O . ASP A 1 136 ? -6.055 -10.619 13.097 1.00 89.88 136 ASP A O 1
ATOM 1059 N N . GLY A 1 137 ? -4.026 -9.975 13.807 1.00 92.50 137 GLY A N 1
ATOM 1060 C CA . GLY A 1 137 ? -3.901 -8.847 12.887 1.00 92.50 137 GLY A CA 1
ATOM 1061 C C . GLY A 1 137 ? -4.563 -7.543 13.355 1.00 92.50 137 GLY A C 1
ATOM 1062 O O . GLY A 1 137 ? -4.983 -7.417 14.505 1.00 92.50 137 GLY A O 1
ATOM 1063 N N . PRO A 1 138 ? -4.593 -6.525 12.475 1.00 95.56 138 PRO A N 1
ATOM 1064 C CA . PRO A 1 138 ? -5.032 -5.181 12.831 1.00 95.56 138 PRO A CA 1
ATOM 1065 C C . PRO A 1 138 ? -6.553 -5.027 12.694 1.00 95.56 138 PRO A C 1
ATOM 1067 O O . PRO A 1 138 ? -7.067 -4.859 11.587 1.00 95.56 138 PRO A O 1
ATOM 1070 N N . GLY A 1 139 ? -7.278 -5.015 13.808 1.00 95.81 139 GLY A N 1
ATOM 1071 C CA . GLY A 1 139 ? -8.720 -4.766 13.831 1.00 95.81 139 GLY A CA 1
ATOM 1072 C C . GLY A 1 139 ? -9.073 -3.290 13.656 1.00 95.81 139 GLY A C 1
ATOM 1073 O O . GLY A 1 139 ? -8.199 -2.419 13.630 1.00 95.81 139 GLY A O 1
ATOM 1074 N N . VAL A 1 140 ? -10.369 -3.005 13.545 1.00 96.25 140 VAL A N 1
ATOM 1075 C CA . VAL A 1 140 ? -10.910 -1.641 13.455 1.00 96.25 140 VAL A CA 1
ATOM 1076 C C . VAL A 1 140 ? -12.028 -1.430 14.471 1.00 96.25 140 VAL A C 1
ATOM 1078 O O . VAL A 1 140 ? -12.950 -2.243 14.580 1.00 96.25 140 VAL A O 1
ATOM 1081 N N . LEU A 1 141 ? -11.963 -0.316 15.203 1.00 95.44 141 LEU A N 1
ATOM 1082 C CA . LEU A 1 141 ? -13.056 0.132 16.060 1.00 95.44 141 LEU A CA 1
ATOM 1083 C C . LEU A 1 141 ? -14.176 0.736 15.207 1.00 95.44 141 LEU A C 1
ATOM 1085 O O . LEU A 1 141 ? -13.956 1.692 14.469 1.00 95.44 141 LEU A O 1
ATOM 1089 N N . VAL A 1 142 ? -15.394 0.226 15.341 1.00 94.38 142 VAL A N 1
ATOM 1090 C CA . VAL A 1 142 ? -16.585 0.719 14.644 1.00 94.38 142 VAL A CA 1
ATOM 1091 C C . VAL A 1 142 ? -17.690 1.062 15.634 1.00 94.38 142 VAL A C 1
ATOM 1093 O O . VAL A 1 142 ? -17.783 0.480 16.713 1.00 94.38 142 VAL A O 1
ATOM 1096 N N . TYR A 1 143 ? -18.572 1.972 15.233 1.00 91.50 143 TYR A N 1
ATOM 1097 C CA . TYR A 1 143 ? -19.818 2.250 15.938 1.00 91.50 143 TYR A CA 1
ATOM 1098 C C . TYR A 1 143 ? -20.988 1.786 15.067 1.00 91.50 143 TYR A C 1
ATOM 1100 O O . TYR A 1 143 ? -21.210 2.315 13.977 1.00 91.50 143 TYR A O 1
ATOM 1108 N N . LYS A 1 144 ? -21.688 0.732 15.499 1.00 86.38 144 LYS A N 1
ATOM 1109 C CA . LYS A 1 144 ? -22.814 0.116 14.778 1.00 86.38 144 LYS A CA 1
ATOM 1110 C C . LYS A 1 144 ? -23.900 -0.273 15.774 1.00 86.38 144 LYS A C 1
ATOM 1112 O O . LYS A 1 144 ? -23.596 -0.738 16.865 1.00 86.38 144 LYS A O 1
ATOM 1117 N N . ASN A 1 145 ? -25.168 -0.119 15.391 1.00 84.56 145 ASN A N 1
ATOM 1118 C CA . ASN A 1 145 ? -26.322 -0.463 16.236 1.00 84.56 145 ASN A CA 1
ATOM 1119 C C . ASN A 1 145 ? -26.276 0.203 17.627 1.00 84.56 145 ASN A C 1
ATOM 1121 O O . ASN A 1 145 ? -26.575 -0.436 18.635 1.00 84.56 145 ASN A O 1
ATOM 1125 N N . ASN A 1 146 ? -25.868 1.475 17.673 1.00 85.00 146 ASN A N 1
ATOM 1126 C CA . ASN A 1 146 ? -25.695 2.267 18.894 1.00 85.00 146 ASN A CA 1
ATOM 1127 C C . ASN A 1 146 ? -24.701 1.672 19.907 1.00 85.00 146 ASN A C 1
ATOM 1129 O O . ASN A 1 146 ? -24.838 1.888 21.109 1.00 85.00 146 ASN A O 1
ATOM 1133 N N . LYS A 1 147 ? -23.718 0.894 19.436 1.00 88.44 147 LYS A N 1
ATOM 1134 C CA . LYS A 1 147 ? -22.669 0.293 20.264 1.00 88.44 147 LYS A CA 1
ATOM 1135 C C . LYS A 1 147 ? -21.309 0.329 19.581 1.00 88.44 147 LYS A C 1
ATOM 1137 O O . LYS A 1 147 ? -21.195 0.231 18.358 1.00 88.44 147 LYS A O 1
ATOM 1142 N N . LEU A 1 148 ? -20.264 0.402 20.396 1.00 91.38 148 LEU A N 1
ATOM 1143 C CA . LEU A 1 148 ? -18.888 0.193 19.967 1.00 91.38 148 LEU A CA 1
ATOM 1144 C C . LEU A 1 148 ? -18.640 -1.298 19.716 1.00 91.38 148 LEU A C 1
ATOM 1146 O O . LEU A 1 148 ? -19.102 -2.177 20.445 1.00 91.38 148 LEU A O 1
ATOM 1150 N N . SER A 1 149 ? -17.923 -1.612 18.650 1.00 93.38 149 SER A N 1
ATOM 1151 C CA . SER A 1 149 ? -17.499 -2.972 18.333 1.00 93.38 149 SER A CA 1
ATOM 1152 C C . SER A 1 149 ? -16.135 -2.942 17.674 1.00 93.38 149 SER A C 1
ATOM 1154 O O . SER A 1 149 ? -15.809 -1.991 16.973 1.00 93.38 149 SER A O 1
ATOM 1156 N N . VAL A 1 150 ? -15.356 -3.997 17.859 1.00 95.00 150 VAL A N 1
ATOM 1157 C CA . VAL A 1 150 ? -14.128 -4.211 17.099 1.00 95.00 150 VAL A CA 1
ATOM 1158 C C . VAL A 1 150 ? -14.379 -5.295 16.073 1.00 95.00 150 VAL A C 1
ATOM 1160 O O . VAL A 1 150 ? -14.837 -6.388 16.408 1.00 95.00 150 VAL A O 1
ATOM 1163 N N . LEU A 1 151 ? -14.096 -4.971 14.816 1.00 94.62 151 LEU A N 1
ATOM 1164 C CA . LEU A 1 151 ? -14.092 -5.938 13.729 1.00 94.62 151 LEU A CA 1
ATOM 1165 C C . LEU A 1 151 ? -12.656 -6.415 13.524 1.00 94.62 151 LEU A C 1
ATOM 1167 O O . LEU A 1 151 ? -11.746 -5.595 13.382 1.00 94.62 151 LEU A O 1
ATOM 1171 N N . ALA A 1 152 ? -12.465 -7.733 13.525 1.00 92.62 152 ALA A N 1
ATOM 1172 C CA . ALA A 1 152 ? -11.217 -8.341 13.083 1.00 92.62 152 ALA A CA 1
ATOM 1173 C C . ALA A 1 152 ? -10.986 -8.019 11.591 1.00 92.62 152 ALA A C 1
ATOM 1175 O O . ALA A 1 152 ? -11.964 -7.811 10.863 1.00 92.62 152 ALA A O 1
ATOM 1176 N N . PRO A 1 153 ? -9.725 -7.943 11.132 1.00 91.94 153 PRO A N 1
ATOM 1177 C CA . PRO A 1 153 ? -9.449 -7.744 9.716 1.00 91.94 153 PRO A CA 1
ATOM 1178 C C . PRO A 1 153 ? -9.996 -8.917 8.894 1.00 91.94 153 PRO A C 1
ATOM 1180 O O . PRO A 1 153 ? -9.949 -10.067 9.326 1.00 91.94 153 PRO A O 1
ATOM 1183 N N . GLU A 1 154 ? -10.475 -8.621 7.689 1.00 90.88 154 GLU A N 1
ATOM 1184 C CA . GLU A 1 154 ? -10.715 -9.649 6.672 1.00 90.88 154 GLU A CA 1
ATOM 1185 C C . GLU A 1 154 ? -9.381 -10.279 6.218 1.00 90.88 154 GLU A C 1
ATOM 1187 O O . GLU A 1 154 ? -8.292 -9.795 6.555 1.00 90.88 154 GLU A O 1
ATOM 1192 N N . ASN A 1 155 ? -9.445 -11.338 5.404 1.00 92.25 155 ASN A N 1
ATOM 1193 C CA . ASN A 1 155 ? -8.265 -12.034 4.877 1.00 92.25 155 ASN A CA 1
ATOM 1194 C C . ASN A 1 155 ? -7.315 -11.101 4.120 1.00 92.25 155 ASN A C 1
ATOM 1196 O O . ASN A 1 155 ? -6.114 -11.367 4.082 1.00 92.25 155 ASN A O 1
ATOM 1200 N N . PHE A 1 156 ? -7.828 -10.010 3.541 1.00 94.69 156 PHE A N 1
ATOM 1201 C CA . PHE A 1 156 ? -7.034 -8.975 2.890 1.00 94.69 156 PHE A CA 1
ATOM 1202 C C . PHE A 1 156 ? -7.447 -7.580 3.355 1.00 94.69 156 PHE A C 1
ATOM 1204 O O . PHE A 1 156 ? -8.563 -7.127 3.117 1.00 94.69 156 PHE A O 1
ATOM 1211 N N . LEU A 1 157 ? -6.493 -6.838 3.909 1.00 95.81 157 LEU A N 1
ATOM 1212 C CA . LEU A 1 157 ? -6.631 -5.410 4.165 1.00 95.81 157 LEU A CA 1
ATOM 1213 C C . LEU A 1 157 ? -5.718 -4.649 3.217 1.00 95.81 157 LEU A C 1
ATOM 1215 O O . LEU A 1 157 ? -4.510 -4.891 3.169 1.00 95.81 157 LEU A O 1
ATOM 1219 N N . TRP A 1 158 ? -6.274 -3.684 2.500 1.00 96.75 158 TRP A N 1
ATOM 1220 C CA . TRP A 1 158 ? -5.493 -2.779 1.667 1.00 96.75 158 TRP A CA 1
ATOM 1221 C C . TRP A 1 158 ? -5.995 -1.349 1.805 1.00 96.75 158 TRP A C 1
ATOM 1223 O O . TRP A 1 158 ? -7.130 -1.109 2.202 1.00 96.75 158 TRP A O 1
ATOM 1233 N N . ALA A 1 159 ? -5.133 -0.392 1.484 1.00 97.38 159 ALA A N 1
ATOM 1234 C CA . ALA A 1 159 ? -5.448 1.031 1.506 1.00 97.38 159 ALA A CA 1
ATOM 1235 C C . ALA A 1 159 ? -4.731 1.741 0.363 1.00 97.38 159 ALA A C 1
ATOM 1237 O O . ALA A 1 159 ? -4.101 1.107 -0.483 1.00 97.38 159 ALA A O 1
ATOM 1238 N N . LYS A 1 160 ? -4.827 3.065 0.324 1.00 96.75 160 LYS A N 1
ATOM 1239 C CA . LYS A 1 160 ? -4.117 3.912 -0.629 1.00 96.75 160 LYS A CA 1
ATOM 1240 C C . LYS A 1 160 ? -3.133 4.811 0.101 1.00 96.75 160 LYS A C 1
ATOM 1242 O O . LYS A 1 160 ? -3.475 5.405 1.125 1.00 96.75 160 LYS A O 1
ATOM 1247 N N . SER A 1 161 ? -1.939 4.952 -0.467 1.00 94.06 161 SER A N 1
ATOM 1248 C CA . SER A 1 161 ? -0.994 5.978 -0.034 1.00 94.06 161 SER A CA 1
ATOM 1249 C C . SER A 1 161 ? -1.577 7.363 -0.320 1.00 94.06 161 SER A C 1
ATOM 1251 O O . SER A 1 161 ? -2.020 7.656 -1.434 1.00 94.06 161 SER A O 1
ATOM 1253 N N . VAL A 1 162 ? -1.599 8.220 0.693 1.00 94.00 162 VAL A N 1
ATOM 1254 C CA . VAL A 1 162 ? -2.075 9.601 0.590 1.00 94.00 162 VAL A CA 1
ATOM 1255 C C . VAL A 1 162 ? -0.994 10.554 1.085 1.00 94.00 162 VAL A C 1
ATOM 1257 O O . VAL A 1 162 ? -0.206 10.194 1.962 1.00 94.00 162 VAL A O 1
ATOM 1260 N N . PRO A 1 163 ? -0.919 11.772 0.533 1.00 92.19 163 PRO A N 1
ATOM 1261 C CA . PRO A 1 163 ? 0.008 12.759 1.055 1.00 92.19 163 PRO A CA 1
ATOM 1262 C C . PRO A 1 163 ? -0.404 13.162 2.476 1.00 92.19 163 PRO A C 1
ATOM 1264 O O . PRO A 1 163 ? -1.576 13.454 2.717 1.00 92.19 163 PRO A O 1
ATOM 1267 N N . TYR A 1 164 ? 0.554 13.180 3.405 1.00 92.00 164 TYR A N 1
ATOM 1268 C CA . TYR A 1 164 ? 0.305 13.550 4.801 1.00 92.00 164 TYR A CA 1
ATOM 1269 C C . TYR A 1 164 ? 0.986 14.872 5.165 1.00 92.00 164 TYR A C 1
ATOM 1271 O O . TYR A 1 164 ? 0.321 15.824 5.577 1.00 92.00 164 TYR A O 1
ATOM 1279 N N . THR A 1 165 ? 2.294 14.959 4.913 1.00 92.56 165 THR A N 1
ATOM 1280 C CA . THR A 1 165 ? 3.095 16.161 5.171 1.00 92.56 165 THR A CA 1
ATOM 1281 C C . THR A 1 165 ? 3.668 16.714 3.878 1.00 92.56 165 THR A C 1
ATOM 1283 O O . THR A 1 165 ? 4.199 15.973 3.043 1.00 92.56 165 THR A O 1
ATOM 1286 N N . TYR A 1 166 ? 3.616 18.038 3.741 1.00 92.75 166 TYR A N 1
ATOM 1287 C CA . TYR A 1 166 ? 4.177 18.760 2.609 1.00 92.75 166 TYR A CA 1
ATOM 1288 C C . TYR A 1 166 ? 5.314 19.677 3.045 1.00 92.75 166 TYR A C 1
ATOM 1290 O O . TYR A 1 166 ? 5.197 20.384 4.044 1.00 92.75 166 TYR A O 1
ATOM 1298 N N . ALA A 1 167 ? 6.366 19.741 2.235 1.00 93.50 167 ALA A N 1
ATOM 1299 C CA . ALA A 1 167 ? 7.251 20.893 2.179 1.00 93.50 167 ALA A CA 1
ATOM 1300 C C . ALA A 1 167 ? 6.693 21.892 1.156 1.00 93.50 167 ALA A C 1
ATOM 1302 O O . ALA A 1 167 ? 6.460 21.542 -0.004 1.00 93.50 167 ALA A O 1
ATOM 1303 N N . VAL A 1 168 ? 6.492 23.140 1.567 1.00 95.56 168 VAL A N 1
ATOM 1304 C CA . VAL A 1 168 ? 6.048 24.241 0.706 1.00 95.56 168 VAL A CA 1
ATOM 1305 C C . VAL A 1 168 ? 7.186 25.238 0.566 1.00 95.56 168 VAL A C 1
ATOM 1307 O O . VAL A 1 168 ? 7.677 25.765 1.557 1.00 95.56 168 VAL A O 1
ATOM 1310 N N . LYS A 1 169 ? 7.627 25.511 -0.662 1.00 95.62 169 LYS A N 1
ATOM 1311 C CA . LYS A 1 169 ? 8.708 26.473 -0.916 1.00 95.62 169 LYS A CA 1
ATOM 1312 C C . LYS A 1 169 ? 8.273 27.892 -0.528 1.00 95.62 169 LYS A C 1
ATOM 1314 O O . LYS A 1 169 ? 7.320 28.417 -1.102 1.00 95.62 169 LYS A O 1
ATOM 1319 N N . THR A 1 170 ? 9.035 28.545 0.345 1.00 95.88 170 THR A N 1
ATOM 1320 C CA . THR A 1 170 ? 8.887 29.971 0.710 1.00 95.88 170 THR A CA 1
ATOM 1321 C C . THR A 1 170 ? 10.068 30.779 0.184 1.00 95.88 170 THR A C 1
ATOM 1323 O O . THR A 1 170 ? 10.983 30.205 -0.387 1.00 95.88 170 THR A O 1
ATOM 1326 N N . GLU A 1 171 ? 10.114 32.103 0.334 1.00 94.62 171 GLU A N 1
ATOM 1327 C CA . GLU A 1 171 ? 11.299 32.886 -0.073 1.00 94.62 171 GLU A CA 1
ATOM 1328 C C . GLU A 1 171 ? 12.577 32.454 0.657 1.00 94.62 171 GLU A C 1
ATOM 1330 O O . GLU A 1 171 ? 13.637 32.359 0.038 1.00 94.62 171 GLU A O 1
ATOM 1335 N N . LYS A 1 172 ? 12.450 32.128 1.945 1.00 94.12 172 LYS A N 1
ATOM 1336 C CA . LYS A 1 172 ? 13.565 31.918 2.873 1.00 94.12 172 LYS A CA 1
ATOM 1337 C C . LYS A 1 172 ? 13.949 30.450 3.101 1.00 94.12 172 LYS A C 1
ATOM 1339 O O . LYS A 1 172 ? 15.025 30.153 3.612 1.00 94.12 172 LYS A O 1
ATOM 1344 N N . GLY A 1 173 ? 13.100 29.520 2.671 1.00 94.75 173 GLY A N 1
ATOM 1345 C CA . GLY A 1 173 ? 13.343 28.088 2.804 1.00 94.75 173 GLY A CA 1
ATOM 1346 C C . GLY A 1 173 ? 12.091 27.287 2.484 1.00 94.75 173 GLY A C 1
ATOM 1347 O O . GLY A 1 173 ? 11.593 27.346 1.354 1.00 94.75 173 GLY A O 1
ATOM 1348 N N . ILE A 1 174 ? 11.592 26.537 3.466 1.00 95.94 174 ILE A N 1
ATOM 1349 C CA . ILE A 1 174 ? 10.384 25.718 3.349 1.00 95.94 174 ILE A CA 1
ATOM 1350 C C . ILE A 1 174 ? 9.484 25.851 4.579 1.00 95.94 174 ILE A C 1
ATOM 1352 O O . ILE A 1 174 ? 9.964 25.954 5.705 1.00 95.94 174 ILE A O 1
ATOM 1356 N N . ASP A 1 175 ? 8.179 25.759 4.357 1.00 95.94 175 ASP A N 1
ATOM 1357 C CA . ASP A 1 175 ? 7.190 25.520 5.403 1.00 95.94 175 ASP A CA 1
ATOM 1358 C C . ASP A 1 175 ? 6.801 24.043 5.401 1.00 95.94 175 ASP A C 1
ATOM 1360 O O . ASP A 1 175 ? 6.524 23.464 4.349 1.00 95.94 175 ASP A O 1
ATOM 1364 N N . ILE A 1 176 ? 6.763 23.435 6.582 1.00 94.50 176 ILE A N 1
ATOM 1365 C CA . ILE A 1 176 ? 6.234 22.094 6.804 1.00 94.50 176 ILE A CA 1
ATOM 1366 C C . ILE A 1 176 ? 4.753 22.228 7.131 1.00 94.50 176 ILE A C 1
ATOM 1368 O O . ILE A 1 176 ? 4.378 22.848 8.131 1.00 94.50 176 ILE A O 1
ATOM 1372 N N . VAL A 1 177 ? 3.913 21.656 6.274 1.00 94.50 177 VAL A N 1
ATOM 1373 C CA . VAL A 1 177 ? 2.456 21.773 6.342 1.00 94.50 177 VAL A CA 1
ATOM 1374 C C . VAL A 1 177 ? 1.832 20.400 6.553 1.00 94.50 177 VAL A C 1
ATOM 1376 O O . VAL A 1 177 ? 2.078 19.475 5.780 1.00 94.50 177 VAL A O 1
ATOM 1379 N N . GLN A 1 178 ? 0.982 20.300 7.573 1.00 92.44 178 GLN A N 1
ATOM 1380 C CA . GLN A 1 178 ? 0.135 19.143 7.869 1.00 92.44 178 GLN A CA 1
ATOM 1381 C C . GLN A 1 178 ? -1.301 19.627 8.068 1.00 92.44 178 GLN A C 1
ATOM 1383 O O . GLN A 1 178 ? -1.523 20.651 8.713 1.00 92.44 178 GLN A O 1
ATOM 1388 N N . ASN A 1 179 ? -2.289 18.919 7.513 1.00 85.88 179 ASN A N 1
ATOM 1389 C CA . ASN A 1 179 ? -3.712 19.268 7.655 1.00 85.88 179 ASN A CA 1
ATOM 1390 C C . ASN A 1 179 ? -4.018 20.755 7.361 1.00 85.88 179 ASN A C 1
ATOM 1392 O O . ASN A 1 179 ? -4.741 21.415 8.108 1.00 85.88 179 ASN A O 1
ATOM 1396 N N . ASN A 1 180 ? -3.430 21.296 6.285 1.00 86.12 180 ASN A N 1
ATOM 1397 C CA . ASN A 1 180 ? -3.534 22.704 5.869 1.00 86.12 180 ASN A CA 1
ATOM 1398 C C . ASN A 1 180 ? -3.032 23.737 6.897 1.00 86.12 180 ASN A C 1
ATOM 1400 O O . ASN A 1 180 ? -3.350 24.920 6.786 1.00 86.12 180 ASN A O 1
ATOM 1404 N N . LYS A 1 181 ? -2.239 23.318 7.887 1.00 93.69 181 LYS A N 1
ATOM 1405 C CA . LYS A 1 181 ? -1.605 24.197 8.871 1.00 93.69 181 LYS A CA 1
ATOM 1406 C C . LYS A 1 181 ? -0.091 24.089 8.768 1.00 93.69 181 LYS A C 1
ATOM 1408 O O . LYS A 1 181 ? 0.458 22.989 8.731 1.00 93.69 181 LYS A O 1
ATOM 1413 N N . THR A 1 182 ? 0.587 25.233 8.756 1.00 94.62 182 THR A N 1
ATOM 1414 C CA . THR A 1 182 ? 2.044 25.273 8.905 1.00 94.62 182 THR A CA 1
ATOM 1415 C C . THR A 1 182 ? 2.393 24.897 10.337 1.00 94.62 182 THR A C 1
ATOM 1417 O O . THR A 1 182 ? 2.034 25.609 11.273 1.00 94.62 182 THR A O 1
ATOM 1420 N N . ILE A 1 183 ? 3.085 23.774 10.503 1.00 94.19 183 ILE A N 1
ATOM 1421 C CA . ILE A 1 183 ? 3.535 23.287 11.810 1.00 94.19 183 ILE A CA 1
ATOM 1422 C C . ILE A 1 183 ? 4.958 23.751 12.135 1.00 94.19 183 ILE A C 1
ATOM 1424 O O . ILE A 1 183 ? 5.326 23.831 13.304 1.00 94.19 183 ILE A O 1
ATOM 1428 N N . LYS A 1 184 ? 5.765 24.068 11.112 1.00 94.12 184 LYS A N 1
ATOM 1429 C CA . LYS A 1 184 ? 7.159 24.503 11.269 1.00 94.12 184 LYS A CA 1
ATOM 1430 C C . LYS A 1 184 ? 7.650 25.237 10.021 1.00 94.12 184 LYS A C 1
ATOM 1432 O O . LYS A 1 184 ? 7.418 24.755 8.920 1.00 94.12 184 LYS A O 1
ATOM 1437 N N . ALA A 1 185 ? 8.370 26.342 10.188 1.00 95.12 185 ALA A N 1
ATOM 1438 C CA . ALA A 1 185 ? 9.122 26.999 9.115 1.00 95.12 185 ALA A CA 1
ATOM 1439 C C . ALA A 1 185 ? 10.617 26.676 9.265 1.00 95.12 185 ALA A C 1
ATOM 1441 O O . ALA A 1 185 ? 11.129 26.648 10.386 1.00 95.12 185 ALA A O 1
ATOM 1442 N N . ILE A 1 186 ? 11.304 26.386 8.159 1.00 93.94 186 ILE A N 1
ATOM 1443 C CA . ILE A 1 186 ? 12.713 25.971 8.135 1.00 93.94 186 ILE A CA 1
ATOM 1444 C C . ILE A 1 186 ? 13.451 26.790 7.077 1.00 93.94 186 ILE A C 1
ATOM 1446 O O . ILE A 1 186 ? 13.141 26.722 5.886 1.00 93.94 186 ILE A O 1
ATOM 1450 N N . GLU A 1 187 ? 14.450 27.548 7.515 1.00 94.94 187 GLU A N 1
ATOM 1451 C CA . GLU A 1 187 ? 15.329 28.337 6.648 1.00 94.94 187 GLU A CA 1
ATOM 1452 C C . GLU A 1 187 ? 16.260 27.423 5.827 1.00 94.94 187 GLU A C 1
ATOM 1454 O O . GLU A 1 187 ? 16.554 26.292 6.218 1.00 94.94 187 GLU A O 1
ATOM 1459 N N . PHE A 1 188 ? 16.741 27.892 4.673 1.00 92.44 188 PHE A N 1
ATOM 1460 C CA . PHE A 1 188 ? 17.536 27.074 3.744 1.00 92.44 188 PHE A CA 1
ATOM 1461 C C . PHE A 1 188 ? 18.765 26.387 4.355 1.00 92.44 188 PHE A C 1
ATOM 1463 O O . PHE A 1 188 ? 19.064 25.246 4.009 1.00 92.44 188 PHE A O 1
ATOM 1470 N N . ASP A 1 189 ? 19.498 27.080 5.218 1.00 92.12 189 ASP A N 1
ATOM 1471 C CA . ASP A 1 189 ? 20.704 26.589 5.894 1.00 92.12 189 ASP A CA 1
ATOM 1472 C C . ASP A 1 189 ? 20.400 25.583 7.020 1.00 92.12 189 ASP A C 1
ATOM 1474 O O . ASP A 1 189 ? 21.283 24.853 7.483 1.00 92.12 189 ASP A O 1
ATOM 1478 N N . GLN A 1 190 ? 19.135 25.512 7.432 1.00 91.44 190 GLN A N 1
ATOM 1479 C CA . GLN A 1 190 ? 18.635 24.620 8.468 1.00 91.44 190 GLN A CA 1
ATOM 1480 C C . GLN A 1 190 ? 17.992 23.349 7.909 1.00 91.44 190 GLN A C 1
ATOM 1482 O O . GLN A 1 190 ? 17.632 22.481 8.701 1.00 91.44 190 GLN A O 1
ATOM 1487 N N . ILE A 1 191 ? 17.863 23.195 6.586 1.00 89.88 191 ILE A N 1
ATOM 1488 C CA . ILE A 1 191 ? 17.322 21.980 5.957 1.00 89.88 191 ILE A CA 1
ATOM 1489 C C . ILE A 1 191 ? 18.315 20.823 6.147 1.00 89.88 191 ILE A C 1
ATOM 1491 O O . ILE A 1 191 ? 19.342 20.746 5.473 1.00 89.88 191 ILE A O 1
ATOM 1495 N N . LYS A 1 192 ? 18.007 19.927 7.090 1.00 86.81 192 LYS A N 1
ATOM 1496 C CA . LYS A 1 192 ? 18.805 18.754 7.473 1.00 86.81 192 LYS A CA 1
ATOM 1497 C C . LYS A 1 192 ? 17.871 17.597 7.834 1.00 86.81 192 LYS A C 1
ATOM 1499 O O . LYS A 1 192 ? 16.683 17.806 8.073 1.00 86.81 192 LYS A O 1
ATOM 1504 N N . ASN A 1 193 ? 18.401 16.379 7.887 1.00 82.56 193 ASN A N 1
ATOM 1505 C CA . ASN A 1 193 ? 17.609 15.188 8.207 1.00 82.56 193 ASN A CA 1
ATOM 1506 C C . ASN A 1 193 ? 16.978 15.279 9.612 1.00 82.56 193 ASN A C 1
ATOM 1508 O O . ASN A 1 193 ? 15.886 14.778 9.838 1.00 82.56 193 ASN A O 1
ATOM 1512 N N . GLU A 1 194 ? 17.616 15.971 10.557 1.00 83.50 194 GLU A N 1
ATOM 1513 C CA . GLU A 1 194 ? 17.096 16.149 11.919 1.00 83.50 194 GLU A CA 1
ATOM 1514 C C . GLU A 1 194 ? 15.986 17.207 12.003 1.00 83.50 194 GLU A C 1
ATOM 1516 O O . GLU A 1 194 ? 15.248 17.272 12.986 1.00 83.50 194 GLU A O 1
ATOM 1521 N N . THR A 1 195 ? 15.887 18.090 11.007 1.00 79.31 195 THR A N 1
ATOM 1522 C CA . THR A 1 195 ? 14.953 19.222 11.034 1.00 79.31 195 THR A CA 1
ATOM 1523 C C . THR A 1 195 ? 13.722 18.993 10.174 1.00 79.31 195 THR A C 1
ATOM 1525 O O . THR A 1 195 ? 12.691 19.609 10.469 1.00 79.31 195 THR A O 1
ATOM 1528 N N . VAL A 1 196 ? 13.823 18.112 9.174 1.00 79.88 196 VAL A N 1
ATOM 1529 C CA . VAL A 1 196 ? 12.769 17.769 8.219 1.00 79.88 196 VAL A CA 1
ATOM 1530 C C . VAL A 1 196 ? 12.398 16.290 8.364 1.00 79.88 196 VAL A C 1
ATOM 1532 O O . VAL A 1 196 ? 13.292 15.439 8.324 1.00 79.88 196 VAL A O 1
ATOM 1535 N N . PRO A 1 197 ? 11.102 15.958 8.486 1.00 75.75 197 PRO A N 1
ATOM 1536 C CA . PRO A 1 197 ? 10.658 14.577 8.354 1.00 75.75 197 PRO A CA 1
ATOM 1537 C C . PRO A 1 197 ? 11.071 14.021 6.986 1.00 75.75 197 PRO A C 1
ATOM 1539 O O . PRO A 1 197 ? 10.830 14.655 5.957 1.00 75.75 197 PRO A O 1
ATOM 1542 N N . HIS A 1 198 ? 11.753 12.880 6.971 1.00 67.50 198 HIS A N 1
ATOM 1543 C CA . HIS A 1 198 ? 12.326 12.318 5.752 1.00 67.50 198 HIS A CA 1
ATOM 1544 C C . HIS A 1 198 ? 12.121 10.804 5.718 1.00 67.50 198 HIS A C 1
ATOM 1546 O O . HIS A 1 198 ? 12.996 10.036 6.103 1.00 67.50 198 HIS A O 1
ATOM 1552 N N . ASP A 1 199 ? 10.967 10.364 5.220 1.00 65.62 199 ASP A N 1
ATOM 1553 C CA . ASP A 1 199 ? 10.724 8.929 5.059 1.00 65.62 199 ASP A CA 1
ATOM 1554 C C . ASP A 1 199 ? 11.654 8.358 3.964 1.00 65.62 199 ASP A C 1
ATOM 1556 O O . ASP A 1 199 ? 12.415 7.419 4.187 1.00 65.62 199 ASP A O 1
ATOM 1560 N N . PHE A 1 200 ? 11.636 8.960 2.764 1.00 68.31 200 PHE A N 1
ATOM 1561 C CA . PHE A 1 200 ? 12.374 8.461 1.584 1.00 68.31 200 PHE A CA 1
ATOM 1562 C C . PHE A 1 200 ? 13.002 9.557 0.713 1.00 68.31 200 PHE A C 1
ATOM 1564 O O . PHE A 1 200 ? 13.622 9.269 -0.312 1.00 68.31 200 PHE A O 1
ATOM 1571 N N . VAL A 1 201 ? 12.868 10.823 1.111 1.00 75.38 201 VAL A N 1
ATOM 1572 C CA . VAL A 1 201 ? 13.452 11.964 0.404 1.00 75.38 201 VAL A CA 1
ATOM 1573 C C . VAL A 1 201 ? 14.519 12.581 1.295 1.00 75.38 201 VAL A C 1
ATOM 1575 O O . VAL A 1 201 ? 14.207 13.080 2.368 1.00 75.38 201 VAL A O 1
ATOM 1578 N N . SER A 1 202 ? 15.783 12.556 0.868 1.00 82.38 202 SER A N 1
ATOM 1579 C CA . SER A 1 202 ? 16.866 13.125 1.675 1.00 82.38 202 SER A CA 1
ATOM 1580 C C . SER A 1 202 ? 16.701 14.636 1.847 1.00 82.38 202 SER A C 1
ATOM 1582 O O . SER A 1 202 ? 16.238 15.329 0.935 1.00 82.38 202 SER A O 1
ATOM 1584 N N . ALA A 1 203 ? 17.168 15.176 2.976 1.00 86.88 203 ALA A N 1
ATOM 1585 C CA . ALA A 1 203 ? 17.189 16.623 3.175 1.00 86.88 203 ALA A CA 1
ATOM 1586 C C . ALA A 1 203 ? 17.978 17.357 2.073 1.00 86.88 203 ALA A C 1
ATOM 1588 O O . ALA A 1 203 ? 17.591 18.452 1.678 1.00 86.88 203 ALA A O 1
ATOM 1589 N N . ASP A 1 204 ? 19.023 16.740 1.507 1.00 88.88 204 ASP A N 1
ATOM 1590 C CA . ASP A 1 204 ? 19.758 17.285 0.353 1.00 88.88 204 ASP A CA 1
ATOM 1591 C C . ASP A 1 204 ? 18.875 17.400 -0.900 1.00 88.88 204 ASP A C 1
ATOM 1593 O O . ASP A 1 204 ? 18.907 18.415 -1.601 1.00 88.88 204 ASP A O 1
ATOM 1597 N N . TYR A 1 205 ? 18.039 16.395 -1.172 1.00 88.69 205 TYR A N 1
ATOM 1598 C CA . TYR A 1 205 ? 17.094 16.468 -2.281 1.00 88.69 205 TYR A CA 1
ATOM 1599 C C . TYR A 1 205 ? 16.032 17.543 -2.039 1.00 88.69 205 TYR A C 1
ATOM 1601 O O . TYR A 1 205 ? 15.754 18.335 -2.941 1.00 88.69 205 TYR A O 1
ATOM 1609 N N . ILE A 1 206 ? 15.488 17.627 -0.820 1.00 90.81 206 ILE A N 1
ATOM 1610 C CA . ILE A 1 206 ? 14.525 18.670 -0.431 1.00 90.81 206 ILE A CA 1
ATOM 1611 C C . ILE A 1 206 ? 15.158 20.057 -0.577 1.00 90.81 206 ILE A C 1
ATOM 1613 O O . ILE A 1 206 ? 14.550 20.944 -1.173 1.00 90.81 206 ILE A O 1
ATOM 1617 N N . TYR A 1 207 ? 16.400 20.239 -0.123 1.00 92.00 207 TYR A N 1
ATOM 1618 C CA . TYR A 1 207 ? 17.157 21.481 -0.274 1.00 92.00 207 TYR A CA 1
ATOM 1619 C C . TYR A 1 207 ? 17.320 21.868 -1.751 1.00 92.00 207 TYR A C 1
ATOM 1621 O O . TYR A 1 207 ? 16.998 22.994 -2.143 1.00 92.00 207 TYR A O 1
ATOM 1629 N N . LYS A 1 208 ? 17.771 20.934 -2.599 1.00 92.00 208 LYS A N 1
ATOM 1630 C CA . LYS A 1 208 ? 17.943 21.161 -4.045 1.00 92.00 208 LYS A CA 1
ATOM 1631 C C . LYS A 1 208 ? 16.620 21.476 -4.735 1.00 92.00 208 LYS A C 1
ATOM 1633 O O . LYS A 1 208 ? 16.572 22.377 -5.574 1.00 92.00 208 LYS A O 1
ATOM 1638 N N . TRP A 1 209 ? 15.551 20.760 -4.394 1.00 93.62 209 TRP A N 1
ATOM 1639 C CA . TRP A 1 209 ? 14.213 21.033 -4.908 1.00 93.62 209 TRP A CA 1
ATOM 1640 C C . TRP A 1 209 ? 13.735 22.420 -4.493 1.00 93.62 209 TRP A C 1
ATOM 1642 O O . TRP A 1 209 ? 13.295 23.185 -5.350 1.00 93.62 209 TRP A O 1
ATOM 1652 N N . ALA A 1 210 ? 13.867 22.764 -3.210 1.00 91.94 210 ALA A N 1
ATOM 1653 C CA . ALA A 1 210 ? 13.442 24.048 -2.684 1.00 91.94 210 ALA A CA 1
ATOM 1654 C C . ALA A 1 210 ? 14.196 25.169 -3.403 1.00 91.94 210 ALA A C 1
ATOM 1656 O O . ALA A 1 210 ? 13.570 26.051 -3.977 1.00 91.94 210 ALA A O 1
ATOM 1657 N N . LYS A 1 211 ? 15.529 25.100 -3.489 1.00 92.50 211 LYS A N 1
ATOM 1658 C CA . LYS A 1 211 ? 16.361 26.146 -4.106 1.00 92.50 211 LYS A CA 1
ATOM 1659 C C . LYS A 1 211 ? 15.996 26.452 -5.564 1.00 92.50 211 LYS A C 1
ATOM 1661 O O . LYS A 1 211 ? 16.072 27.606 -5.973 1.00 92.50 211 LYS A O 1
ATOM 1666 N N . ASN A 1 212 ? 15.586 25.439 -6.326 1.00 91.75 212 ASN A N 1
ATOM 1667 C CA . ASN A 1 212 ? 15.223 25.573 -7.742 1.00 91.75 212 ASN A CA 1
ATOM 1668 C C . ASN A 1 212 ? 13.706 25.722 -7.975 1.00 91.75 212 ASN A C 1
ATOM 1670 O O . ASN A 1 212 ? 13.260 25.946 -9.102 1.00 91.75 212 ASN A O 1
ATOM 1674 N N . GLY A 1 213 ? 12.895 25.539 -6.933 1.00 89.81 213 GLY A N 1
ATOM 1675 C CA . GLY A 1 213 ? 11.442 25.551 -7.001 1.00 89.81 213 GLY A CA 1
ATOM 1676 C C . GLY A 1 213 ? 10.858 26.962 -7.023 1.00 89.81 213 GLY A C 1
ATOM 1677 O O . GLY A 1 213 ? 11.401 27.899 -6.438 1.00 89.81 213 GLY A O 1
ATOM 1678 N N . LYS A 1 214 ? 9.693 27.106 -7.663 1.00 93.88 214 LYS A N 1
ATOM 1679 C CA . LYS A 1 214 ? 8.877 28.323 -7.557 1.00 93.88 214 LYS A CA 1
ATOM 1680 C C . LYS A 1 214 ? 8.292 28.434 -6.145 1.00 93.88 214 LYS A C 1
ATOM 1682 O O . LYS A 1 214 ? 7.906 27.420 -5.565 1.00 93.88 214 LYS A O 1
ATOM 1687 N N . ILE A 1 215 ? 8.197 29.654 -5.620 1.00 96.06 215 ILE A N 1
ATOM 1688 C CA . ILE A 1 215 ? 7.509 29.936 -4.350 1.00 96.06 215 ILE A CA 1
ATOM 1689 C C . ILE A 1 215 ? 6.070 29.410 -4.418 1.00 96.06 215 ILE A C 1
ATOM 1691 O O . ILE A 1 215 ? 5.422 29.496 -5.461 1.00 96.06 215 ILE A O 1
ATOM 1695 N N . GLY A 1 216 ? 5.605 28.805 -3.325 1.00 92.88 216 GLY A N 1
ATOM 1696 C CA . GLY A 1 216 ? 4.304 28.146 -3.225 1.00 92.88 216 GLY A CA 1
ATOM 1697 C C . GLY A 1 216 ? 4.258 26.728 -3.804 1.00 92.88 216 GLY A C 1
ATOM 1698 O O . GLY A 1 216 ? 3.264 26.032 -3.609 1.00 92.88 216 GLY A O 1
ATOM 1699 N N . LYS A 1 217 ? 5.312 26.253 -4.488 1.00 95.06 217 LYS A N 1
ATOM 1700 C CA . LYS A 1 217 ? 5.369 24.862 -4.960 1.00 95.06 217 LYS A CA 1
ATOM 1701 C C . LYS A 1 217 ? 5.426 23.910 -3.766 1.00 95.06 217 LYS A C 1
ATOM 1703 O O . LYS A 1 217 ? 6.155 24.160 -2.808 1.00 95.06 217 LYS A O 1
ATOM 1708 N N . GLN A 1 218 ? 4.691 22.807 -3.866 1.00 93.38 218 GLN A N 1
ATOM 1709 C CA . GLN A 1 218 ? 4.588 21.791 -2.823 1.00 93.38 218 GLN A CA 1
ATOM 1710 C C . GLN A 1 218 ? 5.326 20.508 -3.220 1.00 93.38 218 GLN A C 1
ATOM 1712 O O . GLN A 1 218 ? 5.394 20.154 -4.401 1.00 93.38 218 GLN A O 1
ATOM 1717 N N . MET A 1 219 ? 5.869 19.818 -2.223 1.00 90.25 219 MET A N 1
ATOM 1718 C CA . MET A 1 219 ? 6.442 18.478 -2.312 1.00 90.25 219 MET A CA 1
ATOM 1719 C C . MET A 1 219 ? 5.918 17.652 -1.147 1.00 90.25 219 MET A C 1
ATOM 1721 O O . MET A 1 219 ? 5.959 18.107 -0.010 1.00 90.25 219 MET A O 1
ATOM 1725 N N . VAL A 1 220 ? 5.460 16.437 -1.424 1.00 89.81 220 VAL A N 1
ATOM 1726 C CA . VAL A 1 220 ? 5.088 15.478 -0.380 1.00 89.81 220 VAL A CA 1
ATOM 1727 C C . VAL A 1 220 ? 6.368 14.895 0.207 1.00 89.81 220 VAL A C 1
ATOM 1729 O O . VAL A 1 220 ? 7.226 14.438 -0.548 1.00 89.81 220 VAL A O 1
ATOM 1732 N N . ILE A 1 221 ? 6.502 14.947 1.530 1.00 90.00 221 ILE A N 1
ATOM 1733 C CA . ILE A 1 221 ? 7.690 14.459 2.250 1.00 90.00 221 ILE A CA 1
ATOM 1734 C C . ILE A 1 221 ? 7.378 13.297 3.198 1.00 90.00 221 ILE A C 1
ATOM 1736 O O . ILE A 1 221 ? 8.278 12.516 3.491 1.00 90.00 221 ILE A O 1
ATOM 1740 N N . GLU A 1 222 ? 6.111 13.138 3.595 1.00 90.19 222 GLU A N 1
ATOM 1741 C CA . GLU A 1 222 ? 5.627 11.978 4.349 1.00 90.19 222 GLU A CA 1
ATOM 1742 C C . GLU A 1 222 ? 4.280 11.491 3.814 1.00 90.19 222 GLU A C 1
ATOM 1744 O O . GLU A 1 222 ? 3.455 12.278 3.320 1.00 90.19 222 GLU A O 1
ATOM 1749 N N . TYR A 1 223 ? 4.052 10.188 3.954 1.00 91.56 223 TYR A N 1
ATOM 1750 C CA . TYR A 1 223 ? 2.915 9.481 3.370 1.00 91.56 223 TYR A CA 1
ATOM 1751 C C . TYR A 1 223 ? 2.078 8.800 4.451 1.00 91.56 223 TYR A C 1
ATOM 1753 O O . TYR A 1 223 ? 2.598 8.048 5.269 1.00 91.56 223 TYR A O 1
ATOM 1761 N N . GLY A 1 224 ? 0.769 9.041 4.428 1.00 93.75 224 GLY A N 1
ATOM 1762 C CA . GLY A 1 224 ? -0.205 8.328 5.251 1.00 93.75 224 GLY A CA 1
ATOM 1763 C C . GLY A 1 224 ? -0.872 7.195 4.473 1.00 93.75 224 GLY A C 1
ATOM 1764 O O . GLY A 1 224 ? -0.770 7.119 3.244 1.00 93.75 224 GLY A O 1
ATOM 1765 N N . LEU A 1 225 ? -1.624 6.350 5.177 1.00 96.75 225 LEU A N 1
ATOM 1766 C CA . LEU A 1 225 ? -2.544 5.387 4.567 1.00 96.75 225 LEU A CA 1
ATOM 1767 C C . LEU A 1 225 ? -3.983 5.814 4.833 1.00 96.75 225 LEU A C 1
ATOM 1769 O O . LEU A 1 225 ? -4.332 6.167 5.954 1.00 96.75 225 LEU A O 1
ATOM 1773 N N . SER A 1 226 ? -4.818 5.800 3.799 1.00 96.38 226 SER A N 1
ATOM 1774 C CA . SER A 1 226 ? -6.249 6.111 3.891 1.00 96.38 226 SER A CA 1
ATOM 1775 C C . SER A 1 226 ? -7.027 5.359 2.810 1.00 96.38 226 SER A C 1
ATOM 1777 O O . SER A 1 226 ? -6.431 4.689 1.967 1.00 96.38 226 SER A O 1
ATOM 1779 N N . ASN A 1 227 ? -8.356 5.475 2.797 1.00 96.12 227 ASN A N 1
ATOM 1780 C CA . ASN A 1 227 ? -9.244 4.708 1.916 1.00 96.12 227 ASN A CA 1
ATOM 1781 C C . ASN A 1 227 ? -9.005 3.197 2.055 1.00 96.12 227 ASN A C 1
ATOM 1783 O O . ASN A 1 227 ? -8.788 2.500 1.060 1.00 96.12 227 ASN A O 1
ATOM 1787 N N . PHE A 1 228 ? -8.968 2.727 3.300 1.00 97.19 228 PHE A N 1
ATOM 1788 C CA . PHE A 1 228 ? -8.848 1.309 3.603 1.00 97.19 228 PHE A CA 1
ATOM 1789 C C . PHE A 1 228 ? -10.080 0.545 3.113 1.00 97.19 228 PHE A C 1
ATOM 1791 O O . PHE A 1 228 ? -11.188 1.084 3.113 1.00 97.19 228 PHE A O 1
ATOM 1798 N N . SER A 1 229 ? -9.893 -0.718 2.735 1.00 95.56 229 SER A N 1
ATOM 1799 C CA . SER A 1 229 ? -10.964 -1.601 2.263 1.00 95.56 229 SER A CA 1
ATOM 1800 C C . SER A 1 229 ? -12.077 -1.825 3.290 1.00 95.56 229 SER A C 1
ATOM 1802 O O . SER A 1 229 ? -13.219 -2.052 2.906 1.00 95.56 229 SER A O 1
ATOM 1804 N N . ASP A 1 230 ? -11.770 -1.690 4.580 1.00 94.81 230 ASP A N 1
ATOM 1805 C CA . ASP A 1 230 ? -12.717 -1.800 5.693 1.00 94.81 230 ASP A CA 1
ATOM 1806 C C . ASP A 1 230 ? -13.236 -0.443 6.205 1.00 94.81 230 ASP A C 1
ATOM 1808 O O . ASP A 1 230 ? -13.964 -0.383 7.197 1.00 94.81 230 ASP A O 1
ATOM 1812 N N . ASN A 1 231 ? -12.904 0.650 5.510 1.00 94.06 231 ASN A N 1
ATOM 1813 C CA . ASN A 1 231 ? -13.281 2.028 5.835 1.00 94.06 231 ASN A CA 1
ATOM 1814 C C . ASN A 1 231 ? -12.713 2.569 7.158 1.00 94.06 231 ASN A C 1
ATOM 1816 O O . ASN A 1 231 ? -13.262 3.531 7.703 1.00 94.06 231 ASN A O 1
ATOM 1820 N N . ARG A 1 232 ? -11.617 2.000 7.679 1.00 95.25 232 ARG A N 1
ATOM 1821 C CA . ARG A 1 232 ? -10.929 2.589 8.836 1.00 95.25 232 ARG A CA 1
ATOM 1822 C C . ARG A 1 232 ? -10.332 3.968 8.514 1.00 95.25 232 ARG A C 1
ATOM 1824 O O . ARG A 1 232 ? -10.091 4.324 7.356 1.00 95.25 232 ARG A O 1
ATOM 1831 N N . SER A 1 233 ? -10.092 4.736 9.569 1.00 95.94 233 SER A N 1
ATOM 1832 C CA . SER A 1 233 ? -9.562 6.098 9.525 1.00 95.94 233 SER A CA 1
ATOM 1833 C C . SER A 1 233 ? -8.126 6.146 9.004 1.00 95.94 233 SER A C 1
ATOM 1835 O O . SER A 1 233 ? -7.407 5.146 8.978 1.00 95.94 233 SER A O 1
ATOM 1837 N N . LEU A 1 234 ? -7.699 7.346 8.601 1.00 95.69 234 LEU A N 1
ATOM 1838 C CA . LEU A 1 234 ? -6.331 7.597 8.158 1.00 95.69 234 LEU A CA 1
ATOM 1839 C C . LEU A 1 234 ? -5.319 7.172 9.233 1.00 95.69 234 LEU A C 1
ATOM 1841 O O . LEU A 1 234 ? -5.469 7.511 10.406 1.00 95.69 234 LEU A O 1
ATOM 1845 N N . VAL A 1 235 ? -4.260 6.487 8.805 1.00 96.12 235 VAL A N 1
ATOM 1846 C CA . VAL A 1 235 ? -3.108 6.133 9.642 1.00 96.12 235 VAL A CA 1
ATOM 1847 C C . VAL A 1 235 ? -1.935 7.037 9.269 1.00 96.12 235 VAL A C 1
ATOM 1849 O O . VAL A 1 235 ? -1.554 7.118 8.096 1.00 96.12 235 VAL A O 1
ATOM 1852 N N . SER A 1 236 ? -1.390 7.740 10.266 1.00 92.62 236 SER A N 1
ATOM 1853 C CA . SER A 1 236 ? -0.257 8.656 10.107 1.00 92.62 236 SER A CA 1
ATOM 1854 C C . SER A 1 236 ? 1.050 7.897 9.822 1.00 92.62 236 SER A C 1
ATOM 1856 O O . SER A 1 236 ? 1.171 6.736 10.220 1.00 92.62 236 SER A O 1
ATOM 1858 N N . PRO A 1 237 ? 2.044 8.532 9.169 1.00 89.88 237 PRO A N 1
ATOM 1859 C CA . PRO A 1 237 ? 3.315 7.897 8.801 1.00 89.88 237 PRO A CA 1
ATOM 1860 C C . PRO A 1 237 ? 3.993 7.153 9.962 1.00 89.88 237 PRO A C 1
ATOM 1862 O O . PRO A 1 237 ? 4.380 5.993 9.824 1.00 89.88 237 PRO A O 1
ATOM 1865 N N . GLU A 1 238 ? 4.044 7.784 11.139 1.00 88.00 238 GLU A N 1
ATOM 1866 C CA . GLU A 1 238 ? 4.639 7.231 12.363 1.00 88.00 238 GLU A CA 1
ATOM 1867 C C . GLU A 1 238 ? 3.967 5.927 12.831 1.00 88.00 238 GLU A C 1
ATOM 1869 O O . GLU A 1 238 ? 4.625 5.037 13.371 1.00 88.00 238 GLU A O 1
ATOM 1874 N N . LYS A 1 239 ? 2.662 5.787 12.571 1.00 93.62 239 LYS A N 1
ATOM 1875 C CA . LYS A 1 239 ? 1.843 4.649 12.984 1.00 93.62 239 LYS A CA 1
ATOM 1876 C C . LYS A 1 239 ? 1.816 3.524 11.961 1.00 93.62 239 LYS A C 1
ATOM 1878 O O . LYS A 1 239 ? 1.566 2.387 12.343 1.00 93.62 239 LYS A O 1
ATOM 1883 N N . ILE A 1 240 ? 2.125 3.784 10.687 1.00 94.69 240 ILE A N 1
ATOM 1884 C CA . ILE A 1 240 ? 2.155 2.734 9.653 1.00 94.69 240 ILE A CA 1
ATOM 1885 C C . ILE A 1 240 ? 3.148 1.636 10.040 1.00 94.69 240 ILE A C 1
ATOM 1887 O O . ILE A 1 240 ? 2.804 0.456 10.020 1.00 94.69 240 ILE A O 1
ATOM 1891 N N . LYS A 1 241 ? 4.371 2.018 10.423 1.00 91.06 241 LYS A N 1
ATOM 1892 C CA . LYS A 1 241 ? 5.413 1.062 10.811 1.00 91.06 241 LYS A CA 1
ATOM 1893 C C . LYS A 1 241 ? 5.071 0.326 12.107 1.00 91.06 241 LYS A C 1
ATOM 1895 O O . LYS A 1 241 ? 5.342 -0.867 12.204 1.00 91.06 241 LYS A O 1
ATOM 1900 N N . GLU A 1 242 ? 4.474 1.023 13.074 1.00 93.00 242 GLU A N 1
ATOM 1901 C CA . GLU A 1 242 ? 4.029 0.448 14.350 1.00 93.00 242 GLU A CA 1
ATOM 1902 C C . GLU A 1 242 ? 2.929 -0.599 14.144 1.00 93.00 242 GLU A C 1
ATOM 1904 O O . GLU A 1 242 ? 3.011 -1.692 14.692 1.00 93.00 242 GLU A O 1
ATOM 1909 N N . TYR A 1 243 ? 1.925 -0.283 13.325 1.00 95.19 243 TYR A N 1
ATOM 1910 C CA . TYR A 1 243 ? 0.743 -1.126 13.153 1.00 95.19 243 TYR A CA 1
ATOM 1911 C C . TYR A 1 243 ? 0.927 -2.233 12.119 1.00 95.19 243 TYR A C 1
ATOM 1913 O O . TYR A 1 243 ? 0.389 -3.326 12.279 1.00 95.19 243 TYR A O 1
ATOM 1921 N N . PHE A 1 244 ? 1.653 -1.957 11.037 1.00 95.38 244 PHE A N 1
ATOM 1922 C CA . PHE A 1 244 ? 1.676 -2.819 9.851 1.00 95.38 244 PHE A CA 1
ATOM 1923 C C . PHE A 1 244 ? 3.083 -3.291 9.468 1.00 95.38 244 PHE A C 1
ATOM 1925 O O . PHE A 1 244 ? 3.246 -4.110 8.565 1.00 95.38 244 PHE A O 1
ATOM 1932 N N . GLY A 1 245 ? 4.109 -2.807 10.169 1.00 93.25 245 GLY A N 1
ATOM 1933 C CA . GLY A 1 245 ? 5.492 -3.215 9.972 1.00 93.25 245 GLY A CA 1
ATOM 1934 C C . GLY A 1 245 ? 6.231 -2.473 8.855 1.00 93.25 245 GLY A C 1
ATOM 1935 O O . GLY A 1 245 ? 5.696 -1.662 8.098 1.00 93.25 245 GLY A O 1
ATOM 1936 N N . GLU A 1 246 ? 7.526 -2.773 8.770 1.00 92.19 246 GLU A N 1
ATOM 1937 C CA . GLU A 1 246 ? 8.490 -2.076 7.910 1.00 92.19 246 GLU A CA 1
ATOM 1938 C C . GLU A 1 246 ? 8.204 -2.246 6.409 1.00 92.19 246 GLU A C 1
ATOM 1940 O O . GLU A 1 246 ? 8.386 -1.312 5.633 1.00 92.19 246 GLU A O 1
ATOM 1945 N N . GLU A 1 247 ? 7.755 -3.426 5.978 1.00 92.56 247 GLU A N 1
ATOM 1946 C CA . GLU A 1 247 ? 7.542 -3.706 4.553 1.00 92.56 247 GLU A CA 1
ATOM 1947 C C . GLU A 1 247 ? 6.342 -2.935 3.985 1.00 92.56 247 GLU A C 1
ATOM 1949 O O . GLU A 1 247 ? 6.430 -2.388 2.884 1.00 92.56 247 GLU A O 1
ATOM 1954 N N . VAL A 1 248 ? 5.258 -2.798 4.758 1.00 95.19 248 VAL A N 1
ATOM 1955 C CA . VAL A 1 248 ? 4.100 -1.969 4.381 1.00 95.19 248 VAL A CA 1
ATOM 1956 C C . VAL A 1 248 ? 4.498 -0.499 4.308 1.00 95.19 248 VAL A C 1
ATOM 1958 O O . VAL A 1 248 ? 4.136 0.196 3.355 1.00 95.19 248 VAL A O 1
ATOM 1961 N N . TYR A 1 249 ? 5.295 -0.028 5.269 1.00 92.94 249 TYR A N 1
ATOM 1962 C CA . TYR A 1 249 ? 5.824 1.334 5.264 1.00 92.94 249 TYR A CA 1
ATOM 1963 C C . TYR A 1 249 ? 6.698 1.606 4.025 1.00 92.94 249 TYR A C 1
ATOM 1965 O O . TYR A 1 249 ? 6.425 2.541 3.271 1.00 92.94 249 TYR A O 1
ATOM 1973 N N . LYS A 1 250 ? 7.664 0.728 3.712 1.00 91.50 250 LYS A N 1
ATOM 1974 C CA . LYS A 1 250 ? 8.480 0.833 2.486 1.00 91.50 250 LYS A CA 1
ATOM 1975 C C . LYS A 1 250 ? 7.638 0.822 1.215 1.00 91.50 250 LYS A C 1
ATOM 1977 O O . LYS A 1 250 ? 7.916 1.587 0.288 1.00 91.50 250 LYS A O 1
ATOM 1982 N N . TYR A 1 251 ? 6.626 -0.041 1.133 1.00 93.19 251 TYR A N 1
ATOM 1983 C CA . TYR A 1 251 ? 5.740 -0.084 -0.029 1.00 93.19 251 TYR A CA 1
ATOM 1984 C C . TYR A 1 251 ? 4.970 1.237 -0.170 1.00 93.19 251 TYR A C 1
ATOM 1986 O O . TYR A 1 251 ? 4.957 1.827 -1.249 1.00 93.19 251 TYR A O 1
ATOM 1994 N N . THR A 1 252 ? 4.401 1.744 0.927 1.00 93.12 252 THR A N 1
ATOM 1995 C CA . THR A 1 252 ? 3.619 2.992 0.956 1.00 93.12 252 THR A CA 1
ATOM 1996 C C . THR A 1 252 ? 4.381 4.167 0.353 1.00 93.12 252 THR A C 1
ATOM 1998 O O . THR A 1 252 ? 3.810 4.943 -0.412 1.00 93.12 252 THR A O 1
ATOM 2001 N N . CYS A 1 253 ? 5.673 4.274 0.651 1.00 89.75 253 CYS A N 1
ATOM 2002 C CA . CYS A 1 253 ? 6.488 5.398 0.208 1.00 89.75 253 CYS A CA 1
ATOM 2003 C C . CYS A 1 253 ? 7.214 5.173 -1.125 1.00 89.75 253 CYS A C 1
ATOM 2005 O O . CYS A 1 253 ? 7.711 6.129 -1.721 1.00 89.75 253 CYS A O 1
ATOM 2007 N N . SER A 1 254 ? 7.323 3.925 -1.593 1.00 91.06 254 SER A N 1
ATOM 2008 C CA . SER A 1 254 ? 8.033 3.607 -2.839 1.00 91.06 254 SER A CA 1
ATOM 2009 C C . SER A 1 254 ? 7.129 3.551 -4.067 1.00 91.06 254 SER A C 1
ATOM 2011 O O . SER A 1 254 ? 7.625 3.608 -5.191 1.00 91.06 254 SER A O 1
ATOM 2013 N N . TYR A 1 255 ? 5.813 3.485 -3.882 1.00 92.19 255 TYR A N 1
ATOM 2014 C CA . TYR A 1 255 ? 4.835 3.491 -4.966 1.00 92.19 255 TYR A CA 1
ATOM 2015 C C . TYR A 1 255 ? 4.145 4.858 -5.097 1.00 92.19 255 TYR A C 1
ATOM 2017 O O . TYR A 1 255 ? 4.028 5.586 -4.111 1.00 92.19 255 TYR A O 1
ATOM 2025 N N . PRO A 1 256 ? 3.674 5.238 -6.303 1.00 91.50 256 PRO A N 1
ATOM 2026 C CA . PRO A 1 256 ? 2.956 6.493 -6.497 1.00 91.50 256 PRO A CA 1
ATOM 2027 C C . PRO A 1 256 ? 1.754 6.655 -5.561 1.00 91.50 256 PRO A C 1
ATOM 2029 O O . PRO A 1 256 ? 1.133 5.680 -5.139 1.00 91.50 256 PRO A O 1
ATOM 2032 N N . LEU A 1 257 ? 1.390 7.910 -5.295 1.00 92.06 257 LEU A N 1
ATOM 2033 C CA . LEU A 1 257 ? 0.202 8.251 -4.514 1.00 92.06 257 LEU A CA 1
ATOM 2034 C C . LEU A 1 257 ? -1.072 7.646 -5.105 1.00 92.06 257 LEU A C 1
ATOM 2036 O O . LEU A 1 257 ? -1.215 7.492 -6.322 1.00 92.06 257 LEU A O 1
ATOM 2040 N N . ASN A 1 258 ? -2.034 7.383 -4.224 1.00 92.56 258 ASN A N 1
ATOM 2041 C CA . ASN A 1 258 ? -3.350 6.829 -4.526 1.00 92.56 258 ASN A CA 1
ATOM 2042 C C . ASN A 1 258 ? -3.317 5.426 -5.152 1.00 92.56 258 ASN A C 1
ATOM 2044 O O . ASN A 1 258 ? -4.314 4.990 -5.741 1.00 92.56 258 ASN A O 1
ATOM 2048 N N . ARG A 1 259 ? -2.195 4.710 -5.020 1.00 93.69 259 ARG A N 1
ATOM 2049 C CA . ARG A 1 259 ? -2.065 3.314 -5.447 1.00 93.69 259 ARG A CA 1
ATOM 2050 C C . ARG A 1 259 ? -2.368 2.369 -4.289 1.00 93.69 259 ARG A C 1
ATOM 2052 O O . ARG A 1 259 ? -2.060 2.711 -3.147 1.00 93.69 259 ARG A O 1
ATOM 2059 N N . PRO A 1 260 ? -2.979 1.205 -4.566 1.00 95.81 260 PRO A N 1
ATOM 2060 C CA . PRO A 1 260 ? -3.234 0.209 -3.542 1.00 95.81 260 PRO A CA 1
ATOM 2061 C C . PRO A 1 260 ? -1.944 -0.278 -2.879 1.00 95.81 260 PRO A C 1
ATOM 2063 O O . PRO A 1 260 ? -0.968 -0.601 -3.558 1.00 95.81 260 PRO A O 1
ATOM 2066 N N . VAL A 1 261 ? -1.983 -0.383 -1.557 1.00 96.56 261 VAL A N 1
ATOM 2067 C CA . VAL A 1 261 ? -0.955 -0.983 -0.708 1.00 96.56 261 VAL A CA 1
ATOM 2068 C C . VAL A 1 261 ? -1.615 -2.130 0.041 1.00 96.56 261 VAL A C 1
ATOM 2070 O O . VAL A 1 261 ? -2.593 -1.905 0.754 1.00 96.56 261 VAL A O 1
ATOM 2073 N N . LEU A 1 262 ? -1.107 -3.351 -0.135 1.00 96.06 262 LEU A N 1
ATOM 2074 C CA . LEU A 1 262 ? -1.513 -4.483 0.695 1.00 96.06 262 LEU A CA 1
ATOM 2075 C C . LEU A 1 262 ? -0.918 -4.284 2.090 1.00 96.06 262 LEU A C 1
ATOM 2077 O O . LEU A 1 262 ? 0.298 -4.181 2.232 1.00 96.06 262 LEU A O 1
ATOM 2081 N N . ILE A 1 263 ? -1.779 -4.193 3.095 1.00 95.56 263 ILE A N 1
ATOM 2082 C CA . ILE A 1 263 ? -1.402 -3.904 4.482 1.00 95.56 263 ILE A CA 1
ATOM 2083 C C . ILE A 1 263 ? -1.320 -5.185 5.294 1.00 95.56 263 ILE A C 1
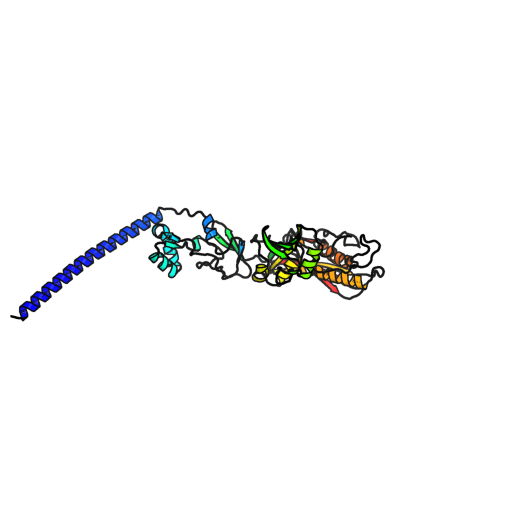ATOM 2085 O O . ILE A 1 263 ? -0.392 -5.383 6.070 1.00 95.56 263 ILE A O 1
ATOM 2089 N N . TYR A 1 264 ? -2.317 -6.045 5.131 1.00 95.25 264 TYR A N 1
ATOM 2090 C CA . TYR A 1 264 ? -2.415 -7.291 5.863 1.00 95.25 264 TYR A CA 1
ATOM 2091 C C . TYR A 1 264 ? -3.010 -8.355 4.954 1.00 95.25 264 TYR A C 1
ATOM 2093 O O . TYR A 1 264 ? -3.895 -8.078 4.142 1.00 95.25 264 TYR A O 1
ATOM 2101 N N . SER A 1 265 ? -2.487 -9.566 5.085 1.00 93.38 265 SER A N 1
ATOM 2102 C CA . SER A 1 265 ? -3.000 -10.740 4.401 1.00 93.38 265 SER A CA 1
ATOM 2103 C C . SER A 1 265 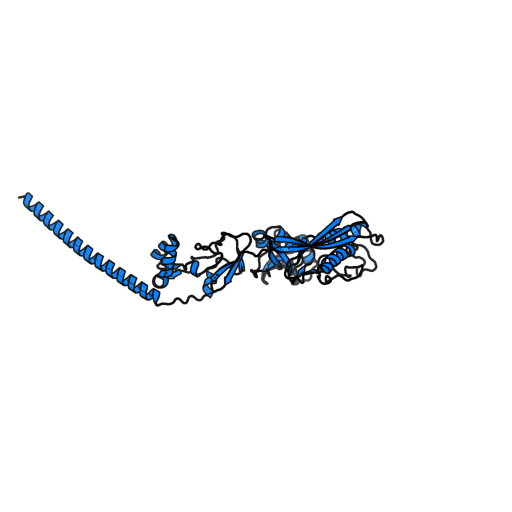? -2.842 -11.953 5.303 1.00 93.38 265 SER A C 1
ATOM 2105 O O . SER A 1 265 ? -1.727 -12.198 5.774 1.00 93.38 265 SER A O 1
ATOM 2107 N N . HIS A 1 266 ? -3.906 -12.720 5.508 1.00 91.56 266 HIS A N 1
ATOM 2108 C CA . HIS A 1 266 ? -3.884 -13.947 6.304 1.00 91.56 266 HIS A CA 1
ATOM 2109 C C . HIS A 1 266 ? -4.761 -15.018 5.654 1.00 91.56 266 HIS A C 1
ATOM 2111 O O . HIS A 1 266 ? -5.657 -14.693 4.881 1.00 91.56 266 HIS A O 1
ATOM 2117 N N . ASP A 1 267 ? -4.439 -16.283 5.941 1.00 89.62 267 ASP A N 1
ATOM 2118 C CA . ASP A 1 267 ? -5.208 -17.463 5.527 1.00 89.62 267 ASP A CA 1
ATOM 2119 C C . ASP A 1 267 ? -5.700 -17.395 4.073 1.00 89.62 267 ASP A C 1
ATOM 2121 O O . ASP A 1 267 ? -6.891 -17.359 3.766 1.00 89.62 267 ASP A O 1
ATOM 2125 N N . TYR A 1 268 ? -4.733 -17.297 3.164 1.00 93.75 268 TYR A N 1
ATOM 2126 C CA . TYR A 1 268 ? -4.982 -17.249 1.734 1.00 93.75 268 TYR A CA 1
ATOM 2127 C C . TYR A 1 268 ? -4.059 -18.204 0.988 1.00 93.75 268 TYR A C 1
ATOM 2129 O O . TYR A 1 268 ? -2.986 -18.587 1.465 1.00 93.75 268 TYR A O 1
ATOM 2137 N N . LYS A 1 269 ? -4.459 -18.531 -0.236 1.00 94.38 269 LYS A N 1
ATOM 2138 C CA . LYS A 1 269 ? -3.653 -19.254 -1.217 1.00 94.38 269 LYS A CA 1
ATOM 2139 C C . LYS A 1 269 ? -3.422 -18.412 -2.466 1.00 94.38 269 LYS A C 1
ATOM 2141 O O . LYS A 1 269 ? -4.185 -17.506 -2.808 1.00 94.38 269 LYS A O 1
ATOM 2146 N N . GLU A 1 270 ? -2.351 -18.749 -3.171 1.00 95.94 270 GLU A N 1
ATOM 2147 C CA . GLU A 1 270 ? -1.963 -18.119 -4.428 1.00 95.94 270 GLU A CA 1
ATOM 2148 C C . GLU A 1 270 ? -2.334 -19.016 -5.611 1.00 95.94 270 GLU A C 1
ATOM 2150 O O . GLU A 1 270 ? -1.832 -20.132 -5.745 1.00 95.94 270 GLU A O 1
ATOM 2155 N N . GLU A 1 271 ? -3.192 -18.517 -6.501 1.00 96.75 271 GLU A N 1
ATOM 2156 C CA . GLU A 1 271 ? -3.583 -19.209 -7.730 1.00 96.75 271 GLU A CA 1
ATOM 2157 C C . GLU A 1 271 ? -2.952 -18.529 -8.948 1.00 96.75 271 GLU A C 1
ATOM 2159 O O . GLU A 1 271 ? -3.095 -17.325 -9.168 1.00 96.75 271 GLU A O 1
ATOM 2164 N N . ASN A 1 272 ? -2.248 -19.299 -9.779 1.00 96.62 272 ASN A N 1
ATOM 2165 C CA . ASN A 1 272 ? -1.689 -18.770 -11.022 1.00 96.62 272 ASN A CA 1
ATOM 2166 C C . ASN A 1 272 ? -2.829 -18.446 -11.996 1.00 96.62 272 ASN A C 1
ATOM 2168 O O . ASN A 1 272 ? -3.545 -19.353 -12.413 1.00 96.62 272 ASN A O 1
ATOM 2172 N N . LEU A 1 273 ? -2.959 -17.181 -12.403 1.00 95.81 273 LEU A N 1
ATOM 2173 C CA . LEU A 1 273 ? -3.906 -16.789 -13.449 1.00 95.81 273 LEU A CA 1
ATOM 2174 C C . LEU A 1 273 ? -3.287 -16.985 -14.824 1.00 95.81 273 LEU A C 1
ATOM 2176 O O . LEU A 1 273 ? -3.788 -17.743 -15.648 1.00 95.81 273 LEU A O 1
ATOM 2180 N N . THR A 1 274 ? -2.179 -16.294 -15.073 1.00 97.94 274 THR A N 1
ATOM 2181 C CA . THR A 1 274 ? -1.523 -16.291 -16.379 1.00 97.94 274 THR A CA 1
ATOM 2182 C C . THR A 1 274 ? -0.022 -16.156 -16.236 1.00 97.94 274 THR A C 1
ATOM 2184 O O . THR A 1 274 ? 0.515 -15.729 -15.211 1.00 97.94 274 THR A O 1
ATOM 2187 N N . THR A 1 275 ? 0.687 -16.542 -17.289 1.00 97.88 275 THR A N 1
ATOM 2188 C CA . THR A 1 275 ? 2.122 -16.316 -17.428 1.00 97.88 275 THR A CA 1
ATOM 2189 C C . THR A 1 275 ? 2.407 -15.908 -18.864 1.00 97.88 275 THR A C 1
ATOM 2191 O O . THR A 1 275 ? 1.819 -16.451 -19.796 1.00 97.88 275 THR A O 1
ATOM 2194 N N . ALA A 1 276 ? 3.302 -14.947 -19.043 1.00 98.38 276 ALA A N 1
ATOM 2195 C CA . ALA A 1 276 ? 3.791 -14.527 -20.342 1.00 98.38 276 ALA A CA 1
ATOM 2196 C C . ALA A 1 276 ? 5.310 -14.374 -20.311 1.00 98.38 276 ALA A C 1
ATOM 2198 O O . ALA A 1 276 ? 5.926 -14.284 -19.245 1.00 98.38 276 ALA A O 1
ATOM 2199 N N . MET A 1 277 ? 5.904 -14.361 -21.501 1.00 97.88 277 MET A N 1
ATOM 2200 C CA . MET A 1 277 ? 7.338 -14.204 -21.686 1.00 97.88 277 MET A CA 1
ATOM 2201 C C . MET A 1 277 ? 7.623 -13.325 -22.904 1.00 97.88 277 MET A C 1
ATOM 2203 O O . MET A 1 277 ? 6.918 -13.386 -23.911 1.00 97.88 277 MET A O 1
ATOM 2207 N N . SER A 1 278 ? 8.676 -12.516 -22.818 1.00 98.06 278 SER A N 1
ATOM 2208 C CA . SER A 1 278 ? 9.279 -11.809 -23.949 1.00 98.06 278 SER A CA 1
ATOM 2209 C C . SER A 1 278 ? 10.805 -11.921 -23.884 1.00 98.06 278 SER A C 1
ATOM 2211 O O . SER A 1 278 ? 11.387 -12.186 -22.837 1.00 98.06 278 SER A O 1
ATOM 2213 N N . VAL A 1 279 ? 11.470 -11.656 -25.007 1.00 97.44 279 VAL A N 1
ATOM 2214 C CA . VAL A 1 279 ? 12.936 -11.574 -25.103 1.00 97.44 279 VAL A CA 1
ATOM 2215 C C . VAL A 1 279 ? 13.356 -10.136 -25.419 1.00 97.44 279 VAL A C 1
ATOM 2217 O O . VAL A 1 279 ? 12.628 -9.418 -26.113 1.00 97.44 279 VAL A O 1
ATOM 2220 N N . LEU A 1 280 ? 14.509 -9.697 -24.899 1.00 97.25 280 LEU A N 1
ATOM 2221 C CA . LEU A 1 280 ? 15.034 -8.335 -25.092 1.00 97.25 280 LEU A CA 1
ATOM 2222 C C . LEU A 1 280 ? 15.326 -8.002 -26.567 1.00 97.25 280 LEU A C 1
ATOM 2224 O O . LEU A 1 280 ? 14.990 -6.909 -27.037 1.00 97.25 280 LEU A O 1
ATOM 2228 N N . GLY A 1 281 ? 15.961 -8.930 -27.289 1.00 94.12 281 GLY A N 1
ATOM 2229 C CA . GLY A 1 281 ? 16.383 -8.761 -28.680 1.00 94.12 281 GLY A CA 1
ATOM 2230 C C . GLY A 1 281 ? 17.566 -7.799 -28.854 1.00 94.12 281 GLY A C 1
ATOM 2231 O O . GLY A 1 281 ? 17.939 -7.061 -27.938 1.00 94.12 281 GLY A O 1
ATOM 2232 N N . SER A 1 282 ? 18.167 -7.794 -30.046 1.00 93.44 282 SER A N 1
ATOM 2233 C CA . SER A 1 282 ? 19.324 -6.946 -30.370 1.00 93.44 282 SER A CA 1
ATOM 2234 C C . SER A 1 282 ? 18.904 -5.659 -31.070 1.00 93.44 282 SER A C 1
ATOM 2236 O O . SER A 1 282 ? 18.269 -5.714 -32.116 1.00 93.44 282 SER A O 1
ATOM 2238 N N . TYR A 1 283 ? 19.299 -4.518 -30.504 1.00 92.50 283 TYR A N 1
ATOM 2239 C CA . TYR A 1 283 ? 19.196 -3.196 -31.129 1.00 92.50 283 TYR A CA 1
ATOM 2240 C C . TYR A 1 283 ? 20.465 -2.396 -30.789 1.00 92.50 283 TYR A C 1
ATOM 2242 O O . TYR A 1 283 ? 20.439 -1.535 -29.900 1.00 92.50 283 TYR A O 1
ATOM 2250 N N . PRO A 1 284 ? 21.607 -2.719 -31.428 1.00 91.00 284 PRO A N 1
ATOM 2251 C CA . PRO A 1 284 ? 22.904 -2.136 -31.091 1.00 91.00 284 PRO A CA 1
ATOM 2252 C C . PRO A 1 284 ? 22.940 -0.611 -31.211 1.00 91.00 284 PRO A C 1
ATOM 2254 O O . PRO A 1 284 ? 23.633 0.031 -30.426 1.00 91.00 284 PRO A O 1
ATOM 2257 N N . GLN A 1 285 ? 22.152 -0.035 -32.125 1.00 90.06 285 GLN A N 1
ATOM 2258 C CA . GLN A 1 285 ? 22.056 1.410 -32.345 1.00 90.06 285 GLN A CA 1
ATOM 2259 C C . GLN A 1 285 ? 21.599 2.195 -31.104 1.00 90.06 285 GLN A C 1
ATOM 2261 O O . GLN A 1 285 ? 21.884 3.382 -30.996 1.00 90.06 285 GLN A O 1
ATOM 2266 N N . TYR A 1 286 ? 20.943 1.524 -30.154 1.00 89.19 286 TYR A N 1
ATOM 2267 C CA . TYR A 1 286 ? 20.453 2.100 -28.899 1.00 89.19 286 TYR A CA 1
ATOM 2268 C C . TYR A 1 286 ? 21.232 1.601 -27.666 1.00 89.19 286 TYR A C 1
ATOM 2270 O O . TYR A 1 286 ? 20.833 1.860 -26.534 1.00 89.19 286 TYR A O 1
ATOM 2278 N N . GLY A 1 287 ? 22.325 0.851 -27.865 1.00 92.19 287 GLY A N 1
ATOM 2279 C CA . GLY A 1 287 ? 23.180 0.327 -26.796 1.00 92.19 287 GLY A CA 1
ATOM 2280 C C . GLY A 1 287 ? 22.588 -0.876 -26.052 1.00 92.19 287 GLY A C 1
ATOM 2281 O O . GLY A 1 287 ? 21.854 -0.736 -25.076 1.00 92.19 287 GLY A O 1
ATOM 2282 N N . ASN A 1 288 ? 22.968 -2.093 -26.457 1.00 93.88 288 ASN A N 1
ATOM 2283 C CA . ASN A 1 288 ? 22.406 -3.334 -25.903 1.00 93.88 288 ASN A CA 1
ATOM 2284 C C . ASN A 1 288 ? 22.589 -3.494 -24.379 1.00 93.88 288 ASN A C 1
ATOM 2286 O O . ASN A 1 288 ? 21.661 -3.953 -23.717 1.00 93.88 288 ASN A O 1
ATOM 2290 N N . ALA A 1 289 ? 23.729 -3.084 -23.812 1.00 94.62 289 ALA A N 1
ATOM 2291 C CA . ALA A 1 289 ? 23.972 -3.173 -22.367 1.00 94.62 289 ALA A CA 1
ATOM 2292 C C . ALA A 1 289 ? 23.048 -2.245 -21.554 1.00 94.62 289 ALA A C 1
ATOM 2294 O O . ALA A 1 289 ? 22.463 -2.658 -20.554 1.00 94.62 289 ALA A O 1
ATOM 2295 N N . GLY A 1 290 ? 22.855 -1.005 -22.017 1.00 95.69 290 GLY A N 1
ATOM 2296 C CA . GLY A 1 290 ? 21.915 -0.067 -21.397 1.00 95.69 290 GLY A CA 1
ATOM 2297 C C . GLY A 1 290 ? 20.472 -0.562 -21.490 1.00 95.69 290 GLY A C 1
ATOM 2298 O O . GLY A 1 290 ? 19.721 -0.483 -20.519 1.00 95.69 290 GLY A O 1
ATOM 2299 N N . ARG A 1 291 ? 20.102 -1.147 -22.636 1.00 96.94 291 ARG A N 1
ATOM 2300 C CA . ARG A 1 291 ? 18.782 -1.759 -22.830 1.00 96.94 291 ARG A CA 1
ATOM 2301 C C . ARG A 1 291 ? 18.528 -2.915 -21.871 1.00 96.94 291 ARG A C 1
ATOM 2303 O O . ARG A 1 291 ? 17.433 -3.012 -21.326 1.00 96.94 291 ARG A O 1
ATOM 2310 N N . GLU A 1 292 ? 19.518 -3.778 -21.657 1.00 97.69 292 GLU A N 1
ATOM 2311 C CA . GLU A 1 292 ? 19.417 -4.861 -20.676 1.00 97.69 292 GLU A CA 1
ATOM 2312 C C . GLU A 1 292 ? 19.213 -4.309 -19.260 1.00 97.69 292 GLU A C 1
ATOM 2314 O O . GLU A 1 292 ? 18.308 -4.758 -18.555 1.00 97.69 292 GLU A O 1
ATOM 2319 N N . SER A 1 293 ? 20.002 -3.302 -18.869 1.00 97.50 293 SER A N 1
ATOM 2320 C CA . SER A 1 293 ? 19.863 -2.628 -17.574 1.00 97.50 293 SER A CA 1
ATOM 2321 C C . SER A 1 293 ? 18.440 -2.093 -17.372 1.00 97.50 293 SER A C 1
ATOM 2323 O O . SER A 1 293 ? 17.774 -2.445 -16.399 1.00 97.50 293 SER A O 1
ATOM 2325 N N . ASN A 1 294 ? 17.912 -1.341 -18.342 1.00 97.81 294 ASN A N 1
ATOM 2326 C CA . ASN A 1 294 ? 16.550 -0.807 -18.286 1.00 97.81 294 ASN A CA 1
ATOM 2327 C C . ASN A 1 294 ? 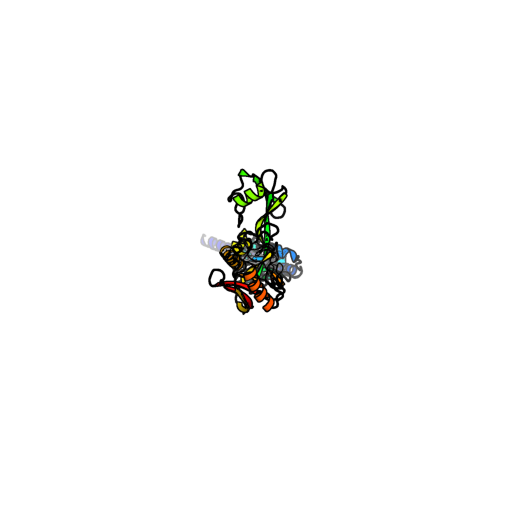15.472 -1.898 -18.252 1.00 97.81 294 ASN A C 1
ATOM 2329 O O . ASN A 1 294 ? 14.464 -1.737 -17.564 1.00 97.81 294 ASN A O 1
ATOM 2333 N N . ALA A 1 295 ? 15.677 -3.021 -18.946 1.00 98.44 295 ALA A N 1
ATOM 2334 C CA . ALA A 1 295 ? 14.748 -4.144 -18.888 1.00 98.44 295 ALA A CA 1
ATOM 2335 C C . ALA A 1 295 ? 14.679 -4.756 -17.480 1.00 98.44 295 ALA A C 1
ATOM 2337 O O . ALA A 1 295 ? 13.591 -5.036 -16.974 1.00 98.44 295 ALA A O 1
ATOM 2338 N N . ARG A 1 296 ? 15.832 -4.913 -16.817 1.00 98.56 296 ARG A N 1
ATOM 2339 C CA . ARG A 1 296 ? 15.910 -5.395 -15.430 1.00 98.56 296 ARG A CA 1
ATOM 2340 C C . ARG A 1 296 ? 15.313 -4.394 -14.443 1.00 98.56 296 ARG A C 1
ATOM 2342 O O . ARG A 1 296 ? 14.617 -4.809 -13.523 1.00 98.56 296 ARG A O 1
ATOM 2349 N N . GLN A 1 297 ? 15.519 -3.095 -14.660 1.00 98.44 297 GLN A N 1
ATOM 2350 C CA . GLN A 1 297 ? 14.894 -2.043 -13.854 1.00 98.44 297 GLN A CA 1
ATOM 2351 C C . GLN A 1 297 ? 13.368 -2.063 -13.997 1.00 98.44 297 GLN A C 1
ATOM 2353 O O . GLN A 1 297 ? 12.670 -1.992 -12.993 1.00 98.44 297 GLN A O 1
ATOM 2358 N N . PHE A 1 298 ? 12.829 -2.273 -15.201 1.00 98.69 298 PHE A N 1
ATOM 2359 C CA . PHE A 1 298 ? 11.382 -2.432 -15.379 1.00 98.69 298 PHE A CA 1
ATOM 2360 C C . PHE A 1 298 ? 10.852 -3.618 -14.568 1.00 98.69 298 PHE A C 1
ATOM 2362 O O . PHE A 1 298 ? 9.881 -3.486 -13.830 1.00 98.69 298 PHE A O 1
ATOM 2369 N N . VAL A 1 299 ? 11.516 -4.772 -14.670 1.00 98.69 299 VAL A N 1
ATOM 2370 C CA . VAL A 1 299 ? 11.150 -5.968 -13.902 1.00 98.69 299 VAL A CA 1
ATOM 2371 C C . VAL A 1 299 ? 11.212 -5.699 -12.400 1.00 98.69 299 VAL A C 1
ATOM 2373 O O . VAL A 1 299 ? 10.269 -6.027 -11.690 1.00 98.69 299 VAL A O 1
ATOM 2376 N N . LYS A 1 300 ? 12.270 -5.040 -11.918 1.00 98.31 300 LYS A N 1
ATOM 2377 C CA . LYS A 1 300 ? 12.401 -4.633 -10.514 1.00 98.31 300 LYS A CA 1
ATOM 2378 C C . LYS A 1 300 ? 11.277 -3.690 -10.076 1.00 98.31 300 LYS A C 1
ATOM 2380 O O . LYS A 1 300 ? 10.816 -3.802 -8.948 1.00 98.31 300 LYS A O 1
ATOM 2385 N N . ALA A 1 301 ? 10.844 -2.777 -10.944 1.00 98.12 301 ALA A N 1
ATOM 2386 C CA . ALA A 1 301 ? 9.784 -1.826 -10.633 1.00 98.12 301 ALA A CA 1
ATOM 2387 C C . ALA A 1 301 ? 8.409 -2.493 -10.473 1.00 98.12 301 ALA A C 1
ATOM 2389 O O . ALA A 1 301 ? 7.607 -2.027 -9.673 1.00 98.12 301 ALA A O 1
ATOM 2390 N N . TRP A 1 302 ? 8.140 -3.563 -11.220 1.00 98.44 302 TRP A N 1
ATOM 2391 C CA . TRP A 1 302 ? 6.824 -4.213 -11.276 1.00 98.44 302 TRP A CA 1
ATOM 2392 C C . TRP A 1 302 ? 6.730 -5.531 -10.498 1.00 98.44 302 TRP A C 1
ATOM 2394 O O . TRP A 1 302 ? 5.636 -6.059 -10.294 1.00 98.44 302 TRP A O 1
ATOM 2404 N N . ASN A 1 303 ? 7.860 -6.104 -10.081 1.00 98.31 303 ASN A N 1
ATOM 2405 C CA . ASN A 1 303 ? 7.857 -7.349 -9.328 1.00 98.31 303 ASN A CA 1
ATOM 2406 C C . ASN A 1 303 ? 7.304 -7.140 -7.912 1.00 98.31 303 ASN A C 1
ATOM 2408 O O . ASN A 1 303 ? 7.828 -6.336 -7.144 1.00 98.31 303 ASN A O 1
ATOM 2412 N N . GLY A 1 304 ? 6.277 -7.910 -7.558 1.00 96.44 304 GLY A N 1
ATOM 2413 C CA . GLY A 1 304 ? 5.600 -7.823 -6.267 1.00 96.44 304 GLY A CA 1
ATOM 2414 C C . GLY A 1 304 ? 4.525 -6.737 -6.201 1.00 96.44 304 GLY A C 1
ATOM 2415 O O . GLY A 1 304 ? 4.003 -6.488 -5.119 1.00 96.44 304 GLY A O 1
ATOM 2416 N N . THR A 1 305 ? 4.171 -6.092 -7.318 1.00 97.81 305 THR A N 1
ATOM 2417 C CA . THR A 1 305 ? 3.123 -5.064 -7.329 1.00 97.81 305 THR A CA 1
ATOM 2418 C C . THR A 1 305 ? 1.753 -5.676 -7.025 1.00 97.81 305 THR A C 1
ATOM 2420 O O . THR A 1 305 ? 1.296 -6.591 -7.716 1.00 97.81 305 THR A O 1
ATOM 2423 N N . PHE A 1 306 ? 1.089 -5.146 -5.999 1.00 97.69 306 PHE A N 1
ATOM 2424 C CA . PHE A 1 306 ? -0.275 -5.495 -5.613 1.00 97.69 306 PHE A CA 1
ATOM 2425 C C . PHE A 1 306 ? -1.304 -4.667 -6.395 1.00 97.69 306 PHE A C 1
ATOM 2427 O O . PHE A 1 306 ? -1.161 -3.453 -6.542 1.00 97.69 306 PHE A O 1
ATOM 2434 N N . VAL A 1 307 ? -2.362 -5.322 -6.874 1.00 98.00 307 VAL A N 1
ATOM 2435 C CA . VAL A 1 307 ? -3.489 -4.703 -7.580 1.00 98.00 307 VAL A CA 1
ATOM 2436 C C . VAL A 1 307 ? -4.788 -5.078 -6.866 1.00 98.00 307 VAL A C 1
ATOM 2438 O O . VAL A 1 307 ? -5.293 -6.195 -7.010 1.00 98.00 307 VAL A O 1
ATOM 2441 N N . ALA A 1 308 ? -5.335 -4.138 -6.092 1.00 97.44 308 ALA A N 1
ATOM 2442 C CA . ALA A 1 308 ? -6.599 -4.331 -5.381 1.00 97.44 308 ALA A CA 1
ATOM 2443 C C . ALA A 1 308 ? -7.783 -4.537 -6.350 1.00 97.44 308 ALA A C 1
ATOM 2445 O O . ALA A 1 308 ? -7.708 -4.097 -7.507 1.00 97.44 308 ALA A O 1
ATOM 2446 N N . PRO A 1 309 ? -8.887 -5.151 -5.886 1.00 96.81 309 PRO A N 1
ATOM 2447 C CA . PRO A 1 309 ? -10.134 -5.237 -6.642 1.00 96.81 309 PRO A CA 1
ATOM 2448 C C . PRO A 1 309 ? -10.570 -3.889 -7.227 1.00 96.81 309 PRO A C 1
ATOM 2450 O O . PRO A 1 309 ? -10.446 -2.854 -6.570 1.00 96.81 309 PRO A O 1
ATOM 2453 N N . LYS A 1 310 ? -11.077 -3.899 -8.466 1.00 96.94 310 LYS A N 1
ATOM 2454 C CA . LYS A 1 310 ? -11.638 -2.721 -9.164 1.00 96.94 310 LYS A CA 1
ATOM 2455 C C . LYS A 1 310 ? -10.756 -1.466 -9.104 1.00 96.94 310 LYS A C 1
ATOM 2457 O O . LYS A 1 310 ? -11.260 -0.344 -9.040 1.00 96.94 310 LYS A O 1
ATOM 2462 N N . SER A 1 311 ? -9.435 -1.628 -9.136 1.00 97.00 311 SER A N 1
ATOM 2463 C CA . SER A 1 311 ? -8.488 -0.531 -8.917 1.00 97.00 311 SER A CA 1
ATOM 2464 C C . SER A 1 311 ? -7.324 -0.534 -9.907 1.00 97.00 311 SER A C 1
ATOM 2466 O O . SER A 1 311 ? -7.093 -1.507 -10.626 1.00 97.00 311 SER A O 1
ATOM 2468 N N . PHE A 1 312 ? -6.591 0.583 -9.939 1.00 97.38 312 PHE A N 1
ATOM 2469 C CA . PHE A 1 312 ? -5.381 0.745 -10.740 1.00 97.38 312 PHE A CA 1
ATOM 2470 C C . PHE A 1 312 ? -4.127 0.675 -9.873 1.00 97.38 312 PHE A C 1
ATOM 2472 O O . PHE A 1 312 ? -3.995 1.444 -8.918 1.00 97.38 312 PHE A O 1
ATOM 2479 N N . ALA A 1 313 ? -3.157 -0.127 -10.298 1.00 97.44 313 ALA A N 1
ATOM 2480 C CA . ALA A 1 313 ? -1.807 -0.141 -9.747 1.00 97.44 313 ALA A CA 1
ATOM 2481 C C . ALA A 1 313 ? -0.772 0.339 -10.772 1.00 97.44 313 ALA A C 1
ATOM 2483 O O . ALA A 1 313 ? -1.017 0.338 -11.980 1.00 97.44 313 ALA A O 1
ATOM 2484 N N . SER A 1 314 ? 0.390 0.73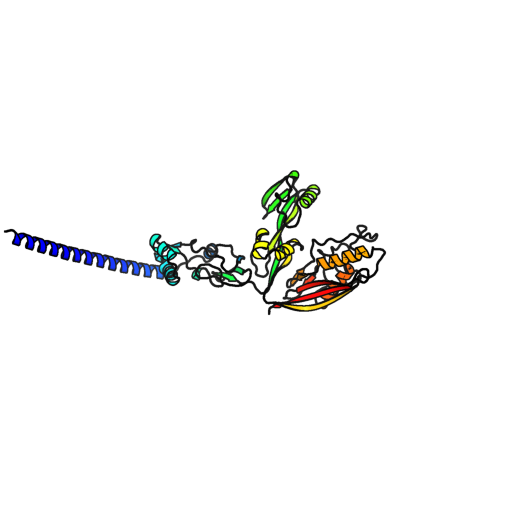3 -10.266 1.00 97.25 314 SER A N 1
ATOM 2485 C CA . SER A 1 314 ? 1.578 1.118 -11.031 1.00 97.25 314 SER A CA 1
ATOM 2486 C C . SER A 1 314 ? 2.810 0.482 -10.387 1.00 97.25 314 SER A C 1
ATOM 2488 O O . SER A 1 314 ? 2.733 0.029 -9.246 1.00 97.25 314 SER A O 1
ATOM 2490 N N . GLY A 1 315 ? 3.943 0.482 -11.081 1.00 96.88 315 GLY A N 1
ATOM 2491 C CA . GLY A 1 315 ? 5.217 0.032 -10.528 1.00 96.88 315 GLY A CA 1
ATOM 2492 C C . GLY A 1 315 ? 5.821 1.006 -9.504 1.00 96.88 315 GLY A C 1
ATOM 2493 O O . GLY A 1 315 ? 5.328 2.114 -9.276 1.00 96.88 315 GLY A O 1
ATOM 2494 N N . ASN A 1 316 ? 6.928 0.572 -8.906 1.00 95.50 316 ASN A N 1
ATOM 2495 C CA . ASN A 1 316 ? 7.713 1.290 -7.906 1.00 95.50 316 ASN A CA 1
ATOM 2496 C C . ASN A 1 316 ? 8.372 2.552 -8.502 1.00 95.50 316 ASN A C 1
ATOM 2498 O O . ASN A 1 316 ? 9.151 2.479 -9.458 1.00 95.50 316 ASN A O 1
ATOM 2502 N N . ALA A 1 317 ? 8.081 3.708 -7.909 1.00 92.50 317 ALA A N 1
ATOM 2503 C CA . ALA A 1 317 ? 8.530 5.027 -8.343 1.00 92.50 317 ALA A CA 1
ATOM 2504 C C . ALA A 1 317 ? 10.014 5.306 -8.057 1.00 92.50 317 ALA A C 1
ATOM 2506 O O . ALA A 1 317 ? 10.605 6.173 -8.697 1.00 92.50 317 ALA A O 1
ATOM 2507 N N . LEU A 1 318 ? 10.632 4.574 -7.126 1.00 90.81 318 LEU A N 1
ATOM 2508 C CA . LEU A 1 318 ? 12.043 4.748 -6.763 1.00 90.81 318 LEU A CA 1
ATOM 2509 C C . LEU A 1 318 ? 12.996 4.006 -7.709 1.00 90.81 318 LEU A C 1
ATOM 2511 O O . LEU A 1 318 ? 14.218 4.136 -7.602 1.00 90.81 318 LEU A O 1
ATOM 2515 N N . VAL A 1 319 ? 12.465 3.215 -8.644 1.00 93.81 319 VAL A N 1
ATOM 2516 C CA . VAL A 1 319 ? 13.277 2.525 -9.644 1.00 93.81 319 VAL A CA 1
ATOM 2517 C C . VAL A 1 319 ? 13.529 3.448 -10.833 1.00 93.81 319 VAL A C 1
ATOM 2519 O O . VAL A 1 319 ? 12.647 3.699 -11.651 1.00 93.81 319 VAL A O 1
ATOM 2522 N N . GLY A 1 320 ? 14.762 3.949 -10.922 1.00 91.38 320 GLY A N 1
ATOM 2523 C CA . GLY A 1 320 ? 15.212 4.802 -12.020 1.00 91.38 320 GLY A CA 1
ATOM 2524 C C . GLY A 1 320 ? 15.597 4.028 -13.283 1.00 91.38 320 GLY A C 1
ATOM 2525 O O . GLY A 1 320 ? 16.024 2.872 -13.222 1.00 91.38 320 GLY A O 1
ATOM 2526 N N . PHE A 1 321 ? 15.510 4.707 -14.425 1.00 94.81 321 PHE A N 1
ATOM 2527 C CA . PHE A 1 321 ? 15.889 4.186 -15.738 1.00 94.81 321 PHE A CA 1
ATOM 2528 C C . PHE A 1 321 ? 17.041 5.001 -16.321 1.00 94.81 321 PHE A C 1
ATOM 2530 O O . PHE A 1 321 ? 17.109 6.220 -16.162 1.00 94.81 321 PHE A O 1
ATOM 2537 N N . THR A 1 322 ? 17.955 4.330 -17.013 1.00 93.00 322 THR A N 1
ATOM 2538 C CA . THR A 1 322 ? 19.041 4.985 -17.736 1.00 93.00 322 THR A CA 1
ATOM 2539 C C . THR A 1 322 ? 18.500 5.608 -19.017 1.00 93.00 322 THR A C 1
ATOM 2541 O O . THR A 1 322 ? 17.890 4.927 -19.844 1.00 93.00 322 THR A O 1
ATOM 2544 N N . SER A 1 323 ? 18.766 6.900 -19.196 1.00 91.19 323 SER A N 1
ATOM 2545 C CA . SER A 1 323 ? 18.475 7.611 -20.438 1.00 91.19 323 SER A CA 1
ATOM 2546 C C . SER A 1 323 ? 19.512 7.240 -21.500 1.00 91.19 323 SER A C 1
ATOM 2548 O O . SER A 1 323 ? 20.712 7.425 -21.294 1.00 91.19 323 SER A O 1
ATOM 2550 N N . LEU A 1 324 ? 19.061 6.669 -22.616 1.00 91.38 324 LEU A N 1
ATOM 2551 C CA . LEU A 1 324 ? 19.904 6.237 -23.729 1.00 91.38 324 LEU A CA 1
ATOM 2552 C C . LEU A 1 324 ? 19.629 7.134 -24.931 1.00 91.38 324 LEU A C 1
ATOM 2554 O O . LEU A 1 324 ? 18.474 7.415 -25.235 1.00 91.38 324 LEU A O 1
ATOM 2558 N N . ARG A 1 325 ? 20.689 7.595 -25.601 1.00 87.94 325 ARG A N 1
ATOM 2559 C CA . ARG A 1 325 ? 20.587 8.546 -26.715 1.00 87.94 325 ARG A CA 1
ATOM 2560 C C . ARG A 1 325 ? 19.675 8.008 -27.821 1.00 87.94 325 ARG A C 1
ATOM 2562 O O . ARG A 1 325 ? 19.904 6.915 -28.329 1.00 87.94 325 ARG A O 1
ATOM 2569 N N . ASP A 1 326 ? 18.724 8.838 -28.232 1.00 87.00 326 ASP A N 1
ATOM 2570 C CA . ASP A 1 326 ? 17.798 8.587 -29.331 1.00 87.00 326 ASP A CA 1
ATOM 2571 C C . ASP A 1 326 ? 17.461 9.911 -30.015 1.00 87.00 326 ASP A C 1
ATOM 2573 O O . ASP A 1 326 ? 16.769 10.758 -29.456 1.00 87.00 326 ASP A O 1
ATOM 2577 N N . VAL A 1 327 ? 17.953 10.097 -31.238 1.00 84.31 327 VAL A N 1
ATOM 2578 C CA . VAL A 1 327 ? 17.729 11.333 -32.005 1.00 84.31 327 VAL A CA 1
ATOM 2579 C C . VAL A 1 327 ? 16.271 11.519 -32.431 1.00 84.31 327 VAL A C 1
ATOM 2581 O O . VAL A 1 327 ? 15.906 12.614 -32.846 1.00 84.31 327 VAL A O 1
ATOM 2584 N N . HIS A 1 328 ? 15.452 10.470 -32.337 1.00 82.00 328 HIS A N 1
ATOM 2585 C CA . HIS A 1 328 ? 14.036 10.507 -32.687 1.00 82.00 328 HIS A CA 1
ATOM 2586 C C . HIS A 1 328 ? 13.126 10.759 -31.478 1.00 82.00 328 HIS A C 1
ATOM 2588 O O . HIS A 1 328 ? 11.942 11.028 -31.665 1.00 82.00 328 HIS A O 1
ATOM 2594 N N . ALA A 1 329 ? 13.653 10.703 -30.250 1.00 82.94 329 ALA A N 1
ATOM 2595 C CA . ALA A 1 329 ? 12.890 11.018 -29.047 1.00 82.94 329 ALA A CA 1
ATOM 2596 C C . ALA A 1 329 ? 12.799 12.538 -28.826 1.00 82.94 329 ALA A C 1
ATOM 2598 O O . ALA A 1 329 ? 13.772 13.260 -29.049 1.00 82.94 329 ALA A O 1
ATOM 2599 N N . THR A 1 330 ? 11.666 13.020 -28.300 1.00 76.94 330 THR A N 1
ATOM 2600 C CA . THR A 1 330 ? 11.371 14.447 -28.040 1.00 76.94 330 THR A CA 1
ATOM 2601 C C . THR A 1 330 ? 12.460 15.163 -27.217 1.00 76.94 330 THR A C 1
ATOM 2603 O O . THR A 1 330 ? 12.669 16.363 -27.374 1.00 76.94 330 THR A O 1
ATOM 2606 N N . GLY A 1 331 ? 13.199 14.430 -26.374 1.00 77.38 331 GLY A N 1
ATOM 2607 C CA . GLY A 1 331 ? 14.316 14.935 -25.559 1.00 77.38 331 GLY A CA 1
ATOM 2608 C C . GLY A 1 331 ? 15.716 14.488 -26.002 1.00 77.38 331 GLY A C 1
ATOM 2609 O O . GLY A 1 331 ? 16.668 14.646 -25.242 1.00 77.38 331 GLY A O 1
ATOM 2610 N N . GLY A 1 332 ? 15.860 13.877 -27.183 1.00 84.19 332 GLY A N 1
ATOM 2611 C CA . GLY A 1 332 ? 17.134 13.338 -27.677 1.00 84.19 332 GLY A CA 1
ATOM 2612 C C . GLY A 1 332 ? 17.604 12.047 -26.985 1.00 84.19 332 GLY A C 1
ATOM 2613 O O . GLY A 1 332 ? 18.724 11.582 -27.233 1.00 84.19 332 GLY A O 1
ATOM 2614 N N . ALA A 1 333 ? 16.776 11.471 -26.107 1.00 86.12 333 ALA A N 1
ATOM 2615 C CA . ALA A 1 333 ? 17.036 10.220 -25.407 1.00 86.12 333 ALA A CA 1
ATOM 2616 C C . ALA A 1 333 ? 15.741 9.548 -24.917 1.00 86.12 333 ALA A C 1
ATOM 2618 O O . ALA A 1 333 ? 14.728 10.213 -24.703 1.00 86.12 333 ALA A O 1
ATOM 2619 N N . ALA A 1 334 ? 15.797 8.231 -24.711 1.00 89.75 334 ALA A N 1
ATOM 2620 C CA . ALA A 1 334 ? 14.696 7.407 -24.223 1.00 89.75 334 ALA A CA 1
ATOM 2621 C C . ALA A 1 334 ? 15.193 6.276 -23.307 1.00 89.75 334 ALA A C 1
ATOM 2623 O O . ALA A 1 334 ? 16.353 5.857 -23.353 1.00 89.75 334 ALA A O 1
ATOM 2624 N N . ALA A 1 335 ? 14.292 5.715 -22.499 1.00 92.50 335 ALA A N 1
ATOM 2625 C CA . ALA A 1 335 ? 14.562 4.524 -21.693 1.00 92.50 335 ALA A CA 1
ATOM 2626 C C . ALA A 1 335 ? 14.486 3.242 -22.549 1.00 92.50 335 ALA A C 1
ATOM 2628 O O . ALA A 1 335 ? 13.656 2.366 -22.310 1.00 92.50 335 ALA A O 1
ATOM 2629 N N . HIS A 1 336 ? 15.322 3.103 -23.586 1.00 93.38 336 HIS A N 1
ATOM 2630 C CA . HIS A 1 336 ? 15.280 1.902 -24.431 1.00 93.38 336 HIS A CA 1
ATOM 2631 C C . HIS A 1 336 ? 15.503 0.627 -23.611 1.00 93.38 336 HIS A C 1
ATOM 2633 O O . HIS A 1 336 ? 16.284 0.613 -22.665 1.00 93.38 336 HIS A O 1
ATOM 2639 N N . GLY A 1 337 ? 14.837 -0.461 -24.010 1.00 95.25 337 GLY A N 1
ATOM 2640 C CA . GLY A 1 337 ? 14.867 -1.744 -23.294 1.00 95.25 337 GLY A CA 1
ATOM 2641 C C . GLY A 1 337 ? 13.621 -2.030 -22.452 1.00 95.25 337 GLY A C 1
ATOM 2642 O O . GLY A 1 337 ? 13.437 -3.169 -22.038 1.00 95.25 337 GLY A O 1
ATOM 2643 N N . VAL A 1 338 ? 12.720 -1.055 -22.278 1.00 97.06 338 VAL A N 1
ATOM 2644 C CA . VAL A 1 338 ? 11.474 -1.216 -21.499 1.00 97.06 338 VAL A CA 1
ATOM 2645 C C . VAL A 1 338 ? 10.305 -1.834 -22.276 1.00 97.06 338 VAL A C 1
ATOM 2647 O O . VAL A 1 338 ? 9.414 -2.423 -21.674 1.00 97.06 338 VAL A O 1
ATOM 2650 N N . CYS A 1 339 ? 10.302 -1.786 -23.612 1.00 97.06 339 CYS A N 1
ATOM 2651 C CA . CYS A 1 339 ? 9.216 -2.385 -24.401 1.00 97.06 339 CYS A CA 1
ATOM 2652 C C . CYS A 1 339 ? 9.133 -3.920 -24.267 1.00 97.06 339 CYS A C 1
ATOM 2654 O O . CYS A 1 339 ? 8.027 -4.433 -24.134 1.00 97.06 339 CYS A O 1
ATOM 2656 N N . PRO A 1 340 ? 10.241 -4.688 -24.257 1.00 98.12 340 PRO A N 1
ATOM 2657 C CA . PRO A 1 340 ? 10.191 -6.130 -24.004 1.00 98.12 340 PRO A CA 1
ATOM 2658 C C . PRO A 1 340 ? 9.551 -6.551 -22.669 1.00 98.12 340 PRO A C 1
ATOM 2660 O O . PRO A 1 340 ? 8.631 -7.369 -22.712 1.00 98.12 340 PRO A O 1
ATOM 2663 N N . PRO A 1 341 ? 9.945 -6.015 -21.496 1.00 98.50 341 PRO A N 1
ATOM 2664 C CA . PRO A 1 341 ? 9.260 -6.345 -20.249 1.00 98.50 341 PRO A CA 1
ATOM 2665 C C . PRO A 1 341 ? 7.813 -5.832 -20.229 1.00 98.50 341 PRO A C 1
ATOM 2667 O O . PRO A 1 341 ? 6.933 -6.553 -19.766 1.00 98.50 341 PRO A O 1
ATOM 2670 N N . ALA A 1 342 ? 7.530 -4.665 -20.821 1.00 98.50 342 ALA A N 1
ATOM 2671 C CA . ALA A 1 342 ? 6.165 -4.166 -20.978 1.00 98.50 342 ALA A CA 1
ATOM 2672 C C . ALA A 1 342 ? 5.285 -5.096 -21.829 1.00 98.50 342 ALA A C 1
ATOM 2674 O O . ALA A 1 342 ? 4.133 -5.322 -21.478 1.00 98.50 342 ALA A O 1
ATOM 2675 N N . ARG A 1 343 ? 5.814 -5.702 -22.905 1.00 98.56 343 ARG A N 1
ATOM 2676 C CA . ARG A 1 343 ? 5.089 -6.719 -23.691 1.00 98.56 343 ARG A CA 1
ATOM 2677 C C . ARG A 1 343 ? 4.764 -7.955 -22.863 1.00 98.56 343 ARG A C 1
ATOM 2679 O O . ARG A 1 343 ? 3.653 -8.461 -22.981 1.00 98.56 343 ARG A O 1
ATOM 2686 N N . SER A 1 344 ? 5.707 -8.422 -22.042 1.00 98.69 344 SER A N 1
ATOM 2687 C CA . SER A 1 344 ? 5.468 -9.541 -21.123 1.00 98.69 344 SER A CA 1
ATOM 2688 C C . SER A 1 344 ? 4.353 -9.196 -20.130 1.00 98.69 344 SER A C 1
ATOM 2690 O O . SER A 1 344 ? 3.391 -9.951 -20.001 1.00 98.69 344 SER A O 1
ATOM 2692 N N . LEU A 1 345 ? 4.415 -8.009 -19.514 1.00 98.75 345 LEU A N 1
ATOM 2693 C CA . LEU A 1 345 ? 3.382 -7.525 -18.598 1.00 98.75 345 LEU A CA 1
ATOM 2694 C C . LEU A 1 345 ? 2.015 -7.418 -19.283 1.00 98.75 345 LEU A C 1
ATOM 2696 O O . LEU A 1 345 ? 1.055 -8.029 -18.822 1.00 98.75 345 LEU A O 1
ATOM 2700 N N . ARG A 1 346 ? 1.948 -6.714 -20.419 1.00 98.44 346 ARG A N 1
ATOM 2701 C CA . ARG A 1 346 ? 0.747 -6.550 -21.249 1.00 98.44 346 ARG A CA 1
ATOM 2702 C C . ARG A 1 346 ? 0.121 -7.892 -21.618 1.00 98.44 346 ARG A C 1
ATOM 2704 O O . ARG A 1 346 ? -1.084 -8.065 -21.481 1.00 98.44 346 ARG A O 1
ATOM 2711 N N . ALA A 1 347 ? 0.929 -8.840 -22.088 1.00 98.38 347 ALA A N 1
ATOM 2712 C CA . ALA A 1 347 ? 0.445 -10.154 -22.488 1.00 98.38 347 ALA A CA 1
ATOM 2713 C C . ALA A 1 347 ? -0.132 -10.928 -21.296 1.00 98.38 347 ALA A C 1
ATOM 2715 O O . ALA A 1 347 ? -1.205 -11.514 -21.425 1.00 98.38 347 ALA A O 1
ATOM 2716 N N . ALA A 1 348 ? 0.526 -10.895 -20.133 1.00 98.56 348 ALA A N 1
ATOM 2717 C CA . ALA A 1 348 ? 0.036 -11.585 -18.944 1.00 98.56 348 ALA A CA 1
ATOM 2718 C C . ALA A 1 348 ? -1.284 -10.978 -18.431 1.00 98.56 348 ALA A C 1
ATOM 2720 O O . ALA A 1 348 ? -2.238 -11.721 -18.193 1.00 98.56 348 ALA A O 1
ATOM 2721 N N . VAL A 1 349 ? -1.377 -9.645 -18.322 1.00 98.12 349 VAL A N 1
ATOM 2722 C CA . VAL A 1 349 ? -2.599 -8.969 -17.841 1.00 98.12 349 VAL A CA 1
ATOM 2723 C C . VAL A 1 349 ? -3.765 -9.150 -18.817 1.00 98.12 349 VAL A C 1
ATOM 2725 O O . VAL A 1 349 ? -4.851 -9.546 -18.401 1.00 98.12 349 VAL A O 1
ATOM 2728 N N . MET A 1 350 ? -3.549 -8.964 -20.124 1.00 98.12 350 MET A N 1
ATOM 2729 C CA . MET A 1 350 ? -4.622 -9.098 -21.117 1.00 98.12 350 MET A CA 1
ATOM 2730 C C . MET A 1 350 ? -5.098 -10.545 -21.259 1.00 98.12 350 MET A C 1
ATOM 2732 O O . MET A 1 350 ? -6.292 -10.779 -21.415 1.00 98.12 350 MET A O 1
ATOM 2736 N N . SER A 1 351 ? -4.198 -11.527 -21.128 1.00 97.94 351 SER A N 1
ATOM 2737 C CA . SER A 1 351 ? -4.589 -12.946 -21.112 1.00 97.94 351 SER A CA 1
ATOM 2738 C C . SER A 1 351 ? -5.435 -13.303 -19.886 1.00 97.94 351 SER A C 1
ATOM 2740 O O . SER A 1 351 ? -6.197 -14.261 -19.934 1.00 97.94 351 SER A O 1
ATOM 2742 N N . ALA A 1 352 ? -5.318 -12.541 -18.791 1.00 97.38 352 ALA A N 1
ATOM 2743 C CA . ALA A 1 352 ? -6.150 -12.697 -17.597 1.00 97.38 352 ALA A CA 1
ATOM 2744 C C . ALA A 1 352 ? -7.502 -11.961 -17.717 1.00 97.38 352 ALA A C 1
ATOM 2746 O O . ALA A 1 352 ? -8.278 -11.929 -16.763 1.00 97.38 352 ALA A O 1
ATOM 2747 N N . GLY A 1 353 ? -7.788 -11.341 -18.868 1.00 97.88 353 GLY A N 1
ATOM 2748 C CA . GLY A 1 353 ? -9.002 -10.558 -19.108 1.00 97.88 353 GLY A CA 1
ATOM 2749 C C . GLY A 1 353 ? -8.938 -9.118 -18.591 1.00 97.88 353 GLY A C 1
ATOM 2750 O O . GLY A 1 353 ? -9.967 -8.449 -18.536 1.00 97.88 353 GLY A O 1
ATOM 2751 N N . PHE A 1 354 ? -7.759 -8.617 -18.207 1.00 98.38 354 PHE A N 1
ATOM 2752 C CA . PHE A 1 354 ? -7.598 -7.206 -17.849 1.00 98.38 354 PHE A CA 1
ATOM 2753 C C . PHE A 1 354 ? -7.581 -6.362 -19.134 1.00 98.38 354 PHE A C 1
ATOM 2755 O O . PHE A 1 354 ? -7.130 -6.843 -20.181 1.00 98.38 354 PHE A O 1
ATOM 2762 N N . PRO A 1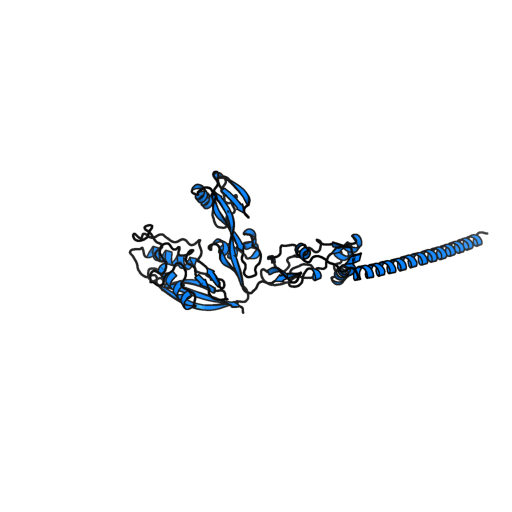 355 ? -8.030 -5.095 -19.096 1.00 98.25 355 PRO A N 1
ATOM 2763 C CA . PRO A 1 355 ? -7.881 -4.208 -20.244 1.00 98.25 355 PRO A CA 1
ATOM 2764 C C . PRO A 1 355 ? -6.400 -3.927 -20.544 1.00 98.25 355 PRO A C 1
ATOM 2766 O O . PRO A 1 355 ? -5.517 -4.140 -19.708 1.00 98.25 355 PRO A O 1
ATOM 2769 N N . LEU A 1 356 ? -6.132 -3.405 -21.745 1.00 98.25 356 LEU A N 1
ATOM 2770 C CA . LEU A 1 356 ? -4.812 -2.889 -22.109 1.00 98.25 356 LEU A CA 1
ATOM 2771 C C . LEU A 1 356 ? -4.353 -1.859 -21.054 1.00 98.25 356 LEU A C 1
ATOM 2773 O O . LEU A 1 356 ? -5.100 -0.909 -20.801 1.00 98.25 356 LEU A O 1
ATOM 2777 N N . PRO A 1 357 ? -3.154 -2.008 -20.453 1.00 98.50 357 PRO A N 1
ATOM 2778 C CA . PRO A 1 357 ? -2.654 -1.031 -19.494 1.00 98.50 357 PRO A CA 1
ATOM 2779 C C . PRO A 1 357 ? -2.580 0.376 -20.087 1.00 98.50 357 PRO A C 1
ATOM 2781 O O . PRO A 1 357 ? -2.117 0.565 -21.214 1.00 98.50 357 PRO A O 1
ATOM 2784 N N . ILE A 1 358 ? -2.990 1.375 -19.305 1.00 98.19 358 ILE A N 1
ATOM 2785 C CA . ILE A 1 358 ? -2.804 2.784 -19.675 1.00 98.19 358 ILE A CA 1
ATOM 2786 C C . ILE A 1 358 ? -1.300 3.043 -19.793 1.00 98.19 358 ILE A C 1
ATOM 2788 O O . ILE A 1 358 ? -0.519 2.472 -19.036 1.00 98.19 358 ILE A O 1
ATOM 2792 N N . GLY A 1 359 ? -0.895 3.865 -20.762 1.00 96.56 359 GLY A N 1
ATOM 2793 C CA . GLY A 1 359 ? 0.516 4.133 -21.056 1.00 96.56 359 GLY A CA 1
ATOM 2794 C C . GLY A 1 359 ? 1.177 3.091 -21.967 1.00 96.56 359 GLY A C 1
ATOM 2795 O O . GLY A 1 359 ? 2.327 3.271 -22.372 1.00 96.56 359 GLY A O 1
ATOM 2796 N N . MET A 1 360 ? 0.447 2.034 -22.339 1.00 97.88 360 MET A N 1
ATOM 2797 C CA . MET A 1 360 ? 0.866 1.061 -23.344 1.00 97.88 360 MET A CA 1
ATOM 2798 C C . MET A 1 360 ? 0.008 1.117 -24.613 1.00 97.88 360 MET A C 1
ATOM 2800 O O . MET A 1 360 ? -1.088 1.677 -24.629 1.00 97.88 360 MET A O 1
ATOM 2804 N N . ASN A 1 361 ? 0.495 0.484 -25.680 1.00 95.75 361 ASN A N 1
ATOM 2805 C CA . ASN A 1 361 ? -0.253 0.222 -26.914 1.00 95.75 361 ASN A CA 1
ATOM 2806 C C . ASN A 1 361 ? -0.167 -1.269 -27.305 1.00 95.75 361 ASN A C 1
ATOM 2808 O O . ASN A 1 361 ? 0.473 -2.061 -26.613 1.00 95.75 361 ASN A O 1
ATOM 2812 N N . GLY A 1 362 ? -0.824 -1.671 -28.400 1.00 93.00 362 GLY A N 1
ATOM 2813 C CA . GLY A 1 362 ? -0.831 -3.056 -28.904 1.00 93.00 362 GLY A CA 1
ATOM 2814 C C . GLY A 1 362 ? 0.374 -3.456 -29.771 1.00 93.00 362 GLY A C 1
ATOM 2815 O O . GLY A 1 362 ? 0.535 -4.635 -30.082 1.00 93.00 362 GLY A O 1
ATOM 2816 N N . ALA A 1 363 ? 1.238 -2.514 -30.149 1.00 93.38 363 ALA A N 1
ATOM 2817 C CA . ALA A 1 363 ? 2.345 -2.738 -31.074 1.00 93.38 363 ALA A CA 1
ATOM 2818 C C . ALA A 1 363 ? 3.561 -3.408 -30.404 1.00 93.38 363 ALA A C 1
ATOM 2820 O O . ALA A 1 363 ? 3.554 -3.771 -29.222 1.00 93.38 363 ALA A O 1
ATOM 2821 N N . HIS A 1 364 ? 4.634 -3.601 -31.177 1.00 90.81 364 HIS A N 1
ATOM 2822 C CA . HIS A 1 364 ? 5.912 -4.106 -30.659 1.00 90.81 364 HIS A CA 1
ATOM 2823 C C . HIS A 1 364 ? 6.560 -3.127 -29.671 1.00 90.81 364 HIS A C 1
ATOM 2825 O O . HIS A 1 364 ? 7.123 -3.538 -28.650 1.00 90.81 364 HIS A O 1
ATOM 2831 N N . GLU A 1 365 ? 6.438 -1.832 -29.950 1.00 90.88 365 GLU A N 1
ATOM 2832 C CA . GLU A 1 365 ? 6.840 -0.719 -29.087 1.00 90.88 365 GLU A CA 1
ATOM 2833 C C . GLU A 1 365 ? 5.767 -0.485 -28.025 1.00 90.88 365 GLU A C 1
ATOM 2835 O O . GLU A 1 365 ? 4.960 0.430 -28.105 1.00 90.88 365 GLU A O 1
ATOM 2840 N N . ALA A 1 366 ? 5.719 -1.394 -27.053 1.00 95.19 366 ALA A N 1
ATOM 2841 C CA . ALA A 1 366 ? 4.588 -1.500 -26.142 1.00 95.19 366 ALA A CA 1
ATOM 2842 C C . ALA A 1 366 ? 4.414 -0.322 -25.178 1.00 95.19 366 ALA A C 1
ATOM 2844 O O . ALA A 1 366 ? 3.303 -0.149 -24.696 1.00 95.19 366 ALA A O 1
ATOM 2845 N N . VAL A 1 367 ? 5.465 0.445 -24.873 1.00 95.56 367 VAL A N 1
ATOM 2846 C CA . VAL A 1 367 ? 5.383 1.637 -24.010 1.00 95.56 367 VAL A CA 1
ATOM 2847 C C . VAL A 1 367 ? 5.271 2.863 -24.903 1.00 95.56 367 VAL A C 1
ATOM 2849 O O . VAL A 1 367 ? 6.091 3.030 -25.805 1.00 95.56 367 VAL A O 1
ATOM 2852 N N . ASN A 1 368 ? 4.263 3.702 -24.666 1.00 92.31 368 ASN A N 1
ATOM 2853 C CA . ASN A 1 368 ? 4.094 4.935 -25.430 1.00 92.31 368 ASN A CA 1
ATOM 2854 C C . ASN A 1 368 ? 5.250 5.908 -25.147 1.00 92.31 368 ASN A C 1
ATOM 2856 O O . ASN A 1 368 ? 5.819 5.912 -24.055 1.00 92.31 368 ASN A O 1
ATOM 2860 N N . TYR A 1 369 ? 5.584 6.751 -26.126 1.00 85.88 369 TYR A N 1
ATOM 2861 C CA . TYR A 1 369 ? 6.521 7.851 -25.897 1.00 85.88 369 TYR A CA 1
ATOM 2862 C C . TYR A 1 369 ? 6.024 8.766 -24.773 1.00 85.88 369 TYR A C 1
ATOM 2864 O O . TYR A 1 369 ? 4.820 8.900 -24.556 1.00 85.88 369 TYR A O 1
ATOM 2872 N N . ASP A 1 370 ? 6.978 9.355 -24.053 1.00 85.50 370 ASP A N 1
ATOM 2873 C CA . ASP A 1 370 ? 6.751 10.256 -22.918 1.00 85.50 370 ASP A CA 1
ATOM 2874 C C . ASP A 1 370 ? 5.997 9.636 -21.725 1.00 85.50 370 ASP A C 1
ATOM 2876 O O . ASP A 1 370 ? 5.580 10.356 -20.825 1.00 85.50 370 ASP A O 1
ATOM 2880 N N . VAL A 1 371 ? 5.879 8.301 -21.673 1.00 91.69 371 VAL A N 1
ATOM 2881 C CA . VAL A 1 371 ? 5.337 7.563 -20.523 1.00 91.69 371 VAL A CA 1
ATOM 2882 C C . VAL A 1 371 ? 6.464 7.012 -19.654 1.00 91.69 371 VAL A C 1
ATOM 2884 O O . VAL A 1 371 ? 7.311 6.235 -20.104 1.00 91.69 371 VAL A O 1
ATOM 2887 N N . SER A 1 372 ? 6.431 7.349 -18.367 1.00 93.62 372 SER A N 1
ATOM 2888 C CA . SER A 1 372 ? 7.266 6.753 -17.327 1.00 93.62 372 SER A CA 1
ATOM 2889 C C . SER A 1 372 ? 6.979 5.248 -17.191 1.00 93.62 372 SER A C 1
ATOM 2891 O O . SER A 1 372 ? 5.861 4.864 -16.818 1.00 93.62 372 SER A O 1
ATOM 2893 N N . PRO A 1 373 ? 7.977 4.367 -17.419 1.00 95.38 373 PRO A N 1
ATOM 2894 C CA . PRO A 1 373 ? 7.760 2.919 -17.443 1.00 95.38 373 PRO A CA 1
ATOM 2895 C C . PRO A 1 373 ? 7.344 2.303 -16.096 1.00 95.38 373 PRO A C 1
ATOM 2897 O O . PRO A 1 373 ? 6.835 1.181 -16.068 1.00 95.38 373 PRO A O 1
ATOM 2900 N N . SER A 1 374 ? 7.571 2.994 -14.976 1.00 95.12 374 SER A N 1
ATOM 2901 C CA . SER A 1 374 ? 7.151 2.535 -13.647 1.00 95.12 374 SER A CA 1
ATOM 2902 C C . SER A 1 374 ? 5.878 3.225 -13.161 1.00 95.12 374 SER A C 1
ATOM 2904 O O . SER A 1 374 ? 4.976 2.547 -12.679 1.00 95.12 374 SER A O 1
ATOM 2906 N N . THR A 1 375 ? 5.770 4.549 -13.289 1.00 94.56 375 THR A N 1
ATOM 2907 C CA . THR A 1 375 ? 4.738 5.325 -12.575 1.00 94.56 375 THR A CA 1
ATOM 2908 C C . THR A 1 375 ? 3.508 5.685 -13.403 1.00 94.56 375 THR A C 1
ATOM 2910 O O . THR A 1 375 ? 2.451 5.931 -12.826 1.00 94.56 375 THR A O 1
ATOM 2913 N N . GLU A 1 376 ? 3.627 5.742 -14.732 1.00 95.75 376 GLU A N 1
ATOM 2914 C CA . GLU A 1 376 ? 2.551 6.210 -15.625 1.00 95.75 376 GLU A CA 1
ATOM 2915 C C . GLU A 1 376 ? 1.898 5.080 -16.424 1.00 95.75 376 GLU A C 1
ATOM 2917 O O . GLU A 1 376 ? 0.828 5.261 -17.005 1.00 95.75 376 GLU A O 1
ATOM 2922 N N . ILE A 1 377 ? 2.493 3.887 -16.388 1.00 98.12 377 ILE A N 1
ATOM 2923 C CA . ILE A 1 377 ? 1.818 2.665 -16.804 1.00 98.12 377 ILE A CA 1
ATOM 2924 C C . ILE A 1 377 ? 0.859 2.227 -15.695 1.00 98.12 377 ILE A C 1
ATOM 2926 O O . ILE A 1 377 ? 1.291 1.993 -14.565 1.00 98.12 377 ILE A O 1
ATOM 2930 N N . LEU A 1 378 ? -0.428 2.068 -16.024 1.00 98.06 378 LEU A N 1
ATOM 2931 C CA . LEU A 1 378 ? -1.458 1.673 -15.057 1.00 98.06 378 LEU A CA 1
ATOM 2932 C C . LEU A 1 378 ? -2.125 0.355 -15.447 1.00 98.06 378 LEU A C 1
ATOM 2934 O O . LEU A 1 378 ? -2.727 0.247 -16.517 1.00 98.06 378 LEU A O 1
ATOM 2938 N N . VAL A 1 379 ? -2.076 -0.624 -14.544 1.00 98.62 379 VAL A N 1
ATOM 2939 C CA . VAL A 1 379 ? -2.771 -1.912 -14.680 1.00 98.62 379 VAL A CA 1
ATOM 2940 C C . VAL A 1 379 ? -4.073 -1.856 -13.886 1.00 98.62 379 VAL A C 1
ATOM 2942 O O . VAL A 1 379 ? -4.041 -1.654 -12.673 1.00 98.62 379 VAL A O 1
ATOM 2945 N N . TYR A 1 380 ? -5.209 -2.031 -14.567 1.00 98.56 380 TYR A N 1
ATOM 2946 C CA . TYR A 1 380 ? -6.532 -2.111 -13.943 1.00 98.56 380 TYR A CA 1
ATOM 2947 C C . TYR A 1 380 ? -6.918 -3.560 -13.674 1.00 98.56 380 TYR A C 1
ATOM 2949 O O . TYR A 1 380 ? -6.922 -4.363 -14.605 1.00 98.56 380 TYR A O 1
ATOM 2957 N N . ASN A 1 381 ? -7.294 -3.876 -12.437 1.00 98.31 381 ASN A N 1
ATOM 2958 C CA . ASN A 1 381 ? -7.911 -5.154 -12.101 1.00 98.31 381 ASN A CA 1
ATOM 2959 C C . ASN A 1 381 ? -9.443 -5.025 -12.188 1.00 98.31 381 ASN A C 1
ATOM 2961 O O . ASN A 1 381 ? -10.033 -4.356 -11.337 1.00 98.31 381 ASN A O 1
ATOM 2965 N N . PRO A 1 382 ? -10.105 -5.647 -13.183 1.00 97.88 382 PRO A N 1
ATOM 2966 C CA . PRO A 1 382 ? -11.550 -5.554 -13.345 1.00 97.88 382 PRO A CA 1
ATOM 2967 C C . PRO A 1 382 ? -12.325 -6.509 -12.433 1.00 97.88 382 PRO A C 1
ATOM 2969 O O . PRO A 1 382 ? -13.553 -6.491 -12.471 1.00 97.88 382 PRO A O 1
ATOM 2972 N N . TYR A 1 383 ? -11.660 -7.354 -11.646 1.00 97.38 383 TYR A N 1
ATOM 2973 C CA . TYR A 1 383 ? -12.311 -8.361 -10.813 1.00 97.38 383 TYR A CA 1
ATOM 2974 C C . TYR A 1 383 ? -12.478 -7.905 -9.362 1.00 97.38 383 TYR A C 1
ATOM 2976 O O . TYR A 1 383 ? -11.931 -6.885 -8.937 1.00 97.38 383 TYR A O 1
ATOM 2984 N N . ASP A 1 384 ? -13.262 -8.683 -8.618 1.00 95.25 384 ASP A N 1
ATOM 2985 C CA . ASP A 1 384 ? -13.590 -8.463 -7.205 1.00 95.25 384 ASP A CA 1
ATOM 2986 C C . ASP A 1 384 ? -12.596 -9.138 -6.239 1.00 95.25 384 ASP A C 1
ATOM 2988 O O . ASP A 1 384 ? -12.789 -9.115 -5.032 1.00 95.25 384 ASP A O 1
ATOM 2992 N N . TYR A 1 385 ? -11.507 -9.713 -6.759 1.00 94.75 385 TYR A N 1
ATOM 2993 C CA . TYR A 1 385 ? -10.436 -10.335 -5.975 1.00 94.75 385 TYR A CA 1
ATOM 2994 C C . TYR A 1 385 ? -9.089 -9.631 -6.210 1.00 94.75 385 TYR A C 1
ATOM 2996 O O . TYR A 1 385 ? -8.863 -9.102 -7.304 1.00 94.75 385 TYR A O 1
ATOM 3004 N N . PRO A 1 386 ? -8.169 -9.623 -5.229 1.00 97.00 386 PRO A N 1
ATOM 3005 C CA . PRO A 1 386 ? -6.853 -9.025 -5.403 1.00 97.00 386 PRO A CA 1
ATOM 3006 C C . PRO A 1 386 ? -5.926 -9.869 -6.288 1.00 97.00 386 PRO A C 1
ATOM 3008 O O . PRO A 1 386 ? -6.014 -11.099 -6.343 1.00 97.00 386 PRO A O 1
ATOM 3011 N N . VAL A 1 387 ? -4.993 -9.195 -6.966 1.00 98.06 387 VAL A N 1
ATOM 3012 C CA . VAL A 1 387 ? -3.973 -9.827 -7.815 1.00 98.06 387 VAL A CA 1
ATOM 3013 C C . VAL A 1 387 ? -2.587 -9.280 -7.488 1.00 98.06 387 VAL A C 1
ATOM 3015 O O . VAL A 1 387 ? -2.422 -8.099 -7.192 1.00 98.06 387 VAL A O 1
ATOM 3018 N N . LYS A 1 388 ? -1.573 -10.138 -7.581 1.00 97.56 388 LYS A N 1
ATOM 3019 C CA . LYS A 1 388 ? -0.155 -9.789 -7.476 1.00 97.56 388 LYS A CA 1
ATOM 3020 C C . LYS A 1 388 ? 0.538 -10.007 -8.819 1.00 97.56 388 LYS A C 1
ATOM 3022 O O . LYS A 1 388 ? 0.366 -11.049 -9.456 1.00 97.56 388 LYS A O 1
ATOM 3027 N N . ILE A 1 389 ? 1.332 -9.029 -9.244 1.00 98.56 389 ILE A N 1
ATOM 3028 C CA . ILE A 1 389 ? 2.172 -9.108 -10.441 1.00 98.56 389 ILE A CA 1
ATOM 3029 C C . ILE A 1 389 ? 3.567 -9.552 -10.009 1.00 98.56 389 ILE A C 1
ATOM 3031 O O . ILE A 1 389 ? 4.217 -8.898 -9.198 1.00 98.56 389 ILE A O 1
ATOM 3035 N N . LEU A 1 390 ? 4.042 -10.664 -10.561 1.00 98.62 390 LEU A N 1
ATOM 3036 C CA . LEU A 1 390 ? 5.398 -11.162 -10.358 1.00 98.62 390 LEU A CA 1
ATOM 3037 C C . LEU A 1 390 ? 6.163 -11.079 -11.673 1.00 98.62 390 LEU A C 1
ATOM 3039 O O . LEU A 1 390 ? 5.672 -11.519 -12.713 1.00 98.62 390 LEU A O 1
ATOM 3043 N N . MET A 1 391 ? 7.371 -10.526 -11.634 1.00 98.75 391 MET A N 1
ATOM 3044 C CA . MET A 1 391 ? 8.234 -10.413 -12.806 1.00 98.75 391 MET A CA 1
ATOM 3045 C C . MET A 1 391 ? 9.658 -10.820 -12.456 1.00 98.75 391 MET A C 1
ATOM 3047 O O . MET A 1 391 ? 10.175 -10.476 -11.397 1.00 98.75 391 MET A O 1
ATOM 3051 N N . TRP A 1 392 ? 10.313 -11.526 -13.370 1.00 98.69 392 TRP A N 1
ATOM 3052 C CA . TRP A 1 392 ? 11.716 -11.907 -13.228 1.00 98.69 392 TRP A CA 1
ATOM 3053 C C . TRP A 1 392 ? 12.380 -12.029 -14.598 1.00 98.69 392 TRP A C 1
ATOM 3055 O O . TRP A 1 392 ? 11.731 -11.962 -15.646 1.00 98.69 392 TRP A O 1
ATOM 3065 N N . THR A 1 393 ? 13.700 -12.184 -14.591 1.00 98.56 393 THR A N 1
ATOM 3066 C CA . THR A 1 393 ? 14.500 -12.330 -15.809 1.00 98.56 393 THR A CA 1
ATOM 3067 C C . THR A 1 393 ? 15.440 -13.516 -15.708 1.00 98.56 393 THR A C 1
ATOM 3069 O O . THR A 1 393 ? 15.985 -13.760 -14.634 1.00 98.56 393 THR A O 1
ATOM 3072 N N . GLU A 1 394 ? 15.720 -14.164 -16.833 1.00 98.25 394 GLU A N 1
ATOM 3073 C CA . GLU A 1 394 ? 16.711 -15.237 -16.949 1.00 98.25 394 GLU A CA 1
ATOM 3074 C C . GLU A 1 394 ? 17.659 -14.969 -18.122 1.00 98.25 394 GLU A C 1
ATOM 3076 O O . GLU A 1 394 ? 17.255 -14.455 -19.169 1.00 98.25 394 GLU A O 1
ATOM 3081 N N . GLY A 1 395 ? 18.929 -15.342 -17.961 1.00 96.81 395 GLY A N 1
ATOM 3082 C CA . GLY A 1 395 ? 19.975 -15.086 -18.952 1.00 96.81 395 GLY A CA 1
ATOM 3083 C C . GLY A 1 395 ? 20.522 -13.655 -18.908 1.00 96.81 395 GLY A C 1
ATOM 3084 O O . GLY A 1 395 ? 20.419 -12.954 -17.895 1.00 96.81 395 GLY A O 1
ATOM 3085 N N . SER A 1 396 ? 21.145 -13.238 -20.010 1.00 95.56 396 SER A N 1
ATOM 3086 C CA . SER A 1 396 ? 21.837 -11.953 -20.148 1.00 95.56 396 SER A CA 1
ATOM 3087 C C . SER A 1 396 ? 21.905 -11.495 -21.607 1.00 95.56 396 SER A C 1
ATOM 3089 O O . SER A 1 396 ? 21.570 -12.235 -22.540 1.00 95.56 396 SER A O 1
ATOM 3091 N N . GLY A 1 397 ? 22.333 -10.251 -21.811 1.00 93.19 397 GLY A N 1
ATOM 3092 C CA . GLY A 1 397 ? 22.494 -9.639 -23.119 1.00 93.19 397 GLY A CA 1
ATOM 3093 C C . GLY A 1 397 ? 21.187 -9.559 -23.898 1.00 93.19 397 GLY A C 1
ATOM 3094 O O . GLY A 1 397 ? 20.084 -9.484 -23.358 1.00 93.19 397 GLY A O 1
ATOM 3095 N N . THR A 1 398 ? 21.305 -9.619 -25.220 1.00 93.00 398 THR A N 1
ATOM 3096 C CA . THR A 1 398 ? 20.165 -9.573 -26.148 1.00 93.00 398 THR A CA 1
ATOM 3097 C C . THR A 1 398 ? 19.249 -10.796 -26.041 1.00 93.00 398 THR A C 1
ATOM 3099 O O . THR A 1 398 ? 18.091 -10.725 -26.453 1.00 93.00 398 THR A O 1
ATOM 3102 N N . GLY A 1 399 ? 19.750 -11.894 -25.466 1.00 95.88 399 GLY A N 1
ATOM 3103 C CA . GLY A 1 399 ? 19.007 -13.121 -25.187 1.00 95.88 399 GLY A CA 1
ATOM 3104 C C . GLY A 1 399 ? 18.270 -13.124 -23.846 1.00 95.88 399 GLY A C 1
ATOM 3105 O O . GLY A 1 399 ? 17.655 -14.140 -23.524 1.00 95.88 399 GLY A O 1
ATOM 3106 N N . LEU A 1 400 ? 18.316 -12.028 -23.075 1.00 98.25 400 LEU A N 1
ATOM 3107 C CA . LEU A 1 400 ? 17.609 -11.904 -21.800 1.00 98.25 400 LEU A CA 1
ATOM 3108 C C . LEU A 1 400 ? 16.123 -12.244 -21.975 1.00 98.25 400 LEU A C 1
ATOM 3110 O O . LEU A 1 400 ? 15.400 -11.560 -22.711 1.00 98.25 400 LEU A O 1
ATOM 3114 N N . ARG A 1 401 ? 15.680 -13.287 -21.272 1.00 98.56 401 ARG A N 1
ATOM 3115 C CA . ARG A 1 401 ? 14.278 -13.690 -21.177 1.00 98.56 401 ARG A CA 1
ATOM 3116 C C . ARG A 1 401 ? 13.637 -12.965 -20.014 1.00 98.56 401 ARG A C 1
ATOM 3118 O O . ARG A 1 401 ? 14.228 -12.845 -18.944 1.00 98.56 401 ARG A O 1
ATOM 3125 N N . ILE A 1 402 ? 12.432 -12.477 -20.237 1.00 98.75 402 ILE A N 1
ATOM 3126 C CA . ILE A 1 402 ? 11.676 -11.686 -19.282 1.00 98.75 402 ILE A CA 1
ATOM 3127 C C . ILE A 1 402 ? 10.327 -12.351 -19.114 1.00 98.75 402 ILE A C 1
ATOM 3129 O O . ILE A 1 402 ? 9.636 -12.575 -20.105 1.00 98.75 402 ILE A O 1
ATOM 3133 N N . TYR A 1 403 ? 9.959 -12.625 -17.872 1.00 98.75 403 TYR A N 1
ATOM 3134 C CA . TYR A 1 403 ? 8.728 -13.316 -17.541 1.00 98.75 403 TYR A CA 1
ATOM 3135 C C . TYR A 1 403 ? 7.826 -12.425 -16.703 1.00 98.75 403 TYR A C 1
ATOM 3137 O O . TYR A 1 403 ? 8.288 -11.617 -15.891 1.00 98.75 403 TYR A O 1
ATOM 3145 N N . THR A 1 404 ? 6.525 -12.619 -16.879 1.00 98.81 404 THR A N 1
ATOM 3146 C CA . THR A 1 404 ? 5.498 -12.050 -16.015 1.00 98.81 404 THR A CA 1
ATOM 3147 C C . THR A 1 404 ? 4.507 -13.132 -15.646 1.00 98.81 404 THR A C 1
ATOM 3149 O O . THR A 1 404 ? 4.038 -13.859 -16.517 1.00 98.81 404 THR A O 1
ATOM 3152 N N . LYS A 1 405 ? 4.151 -13.202 -14.369 1.00 98.75 405 LYS A N 1
ATOM 3153 C CA . LYS A 1 405 ? 3.087 -14.046 -13.843 1.00 98.75 405 LYS A CA 1
ATOM 3154 C C . LYS A 1 405 ? 2.085 -13.177 -13.090 1.00 98.75 405 LYS A C 1
ATOM 3156 O O . LYS A 1 405 ? 2.482 -12.366 -12.257 1.00 98.75 405 LYS A O 1
ATOM 3161 N N . LEU A 1 406 ? 0.799 -13.367 -13.373 1.00 98.38 406 LEU A N 1
ATOM 3162 C CA . LEU A 1 406 ? -0.280 -12.836 -12.543 1.00 98.38 406 LEU A CA 1
ATOM 3163 C C . LEU A 1 406 ? -0.748 -13.923 -11.583 1.00 98.38 406 LEU A C 1
ATOM 3165 O O . LEU A 1 406 ? -1.031 -15.049 -12.000 1.00 98.38 406 LEU A O 1
ATOM 3169 N N . VAL A 1 407 ? -0.854 -13.561 -10.311 1.00 98.12 407 VAL A N 1
ATOM 3170 C CA . VAL A 1 407 ? -1.299 -14.445 -9.237 1.00 98.12 407 VAL A CA 1
ATOM 3171 C C . VAL A 1 407 ? -2.558 -13.866 -8.612 1.00 98.12 407 VAL A C 1
ATOM 3173 O O . VAL A 1 407 ? -2.546 -12.729 -8.147 1.00 98.12 407 VAL A O 1
ATOM 3176 N N . LYS A 1 408 ? -3.635 -14.644 -8.592 1.00 97.38 408 LYS A N 1
ATOM 3177 C CA . LYS A 1 408 ? -4.846 -14.350 -7.829 1.00 97.38 408 LYS A CA 1
ATOM 3178 C C . LYS A 1 408 ? -4.614 -14.716 -6.368 1.00 97.38 408 LYS A C 1
ATOM 3180 O O . LYS A 1 408 ? -4.122 -15.808 -6.087 1.00 97.38 408 LYS A O 1
ATOM 3185 N N . LEU A 1 409 ? -4.988 -13.822 -5.460 1.00 95.88 409 LEU A N 1
ATOM 3186 C CA . LEU A 1 409 ? -5.019 -14.120 -4.032 1.00 95.88 409 LEU A CA 1
ATOM 3187 C C . LEU A 1 409 ? -6.439 -14.576 -3.676 1.00 95.88 409 LEU A C 1
ATOM 3189 O O . LEU A 1 409 ? -7.404 -13.878 -3.994 1.00 95.88 409 LEU A O 1
ATOM 3193 N N . VAL A 1 410 ? -6.567 -15.771 -3.101 1.00 93.00 410 VAL A N 1
ATOM 3194 C CA . VAL A 1 410 ? -7.857 -16.408 -2.797 1.00 93.00 410 VAL A CA 1
ATOM 3195 C C . VAL A 1 410 ? -7.912 -16.731 -1.317 1.00 93.00 410 VAL A C 1
ATOM 3197 O O . VAL A 1 410 ? -6.979 -17.335 -0.799 1.00 93.00 410 VAL A O 1
ATOM 3200 N N . GLU A 1 411 ? -8.996 -16.330 -0.667 1.00 89.12 411 GLU A N 1
ATOM 3201 C CA . GLU A 1 411 ? -9.308 -16.708 0.715 1.00 89.12 411 GLU A CA 1
ATOM 3202 C C . GLU A 1 411 ? -9.453 -18.234 0.808 1.00 89.12 411 GLU A C 1
ATOM 3204 O O . GLU A 1 411 ? -9.921 -18.867 -0.149 1.00 89.12 411 GLU A O 1
ATOM 3209 N N . ASN A 1 412 ? -8.972 -18.831 1.899 1.00 79.62 412 ASN A N 1
ATOM 3210 C CA . ASN A 1 412 ? -9.023 -20.283 2.086 1.00 79.62 412 ASN A CA 1
ATOM 3211 C C . ASN A 1 412 ? -10.416 -20.813 2.431 1.00 79.62 412 ASN A C 1
ATOM 3213 O O . ASN A 1 412 ? -11.189 -20.103 3.110 1.00 79.62 412 ASN A O 1
#